Protein AF-0000000076712997 (afdb_homodimer)

Secondary structure (DSSP, 8-state):
--TT-EEEEEGGGSGGGGGS-TTEEEEEEETTEEEEEETTTEEEEEEEETTTTEEEEEEE--S---EEEEEE-SSSEEEEEETTSEEEEEEPPTT---S----TT----TT---SSS--SEE-EEEEEEE-SS-EEEEEEE-SSTTSPPEEEEEETT--EEEEEEPS-HHHHHHHHHHHHHHHHHS--SS-THHHHHHHHHS---SEEEHHHHGGGGGS-HHHHHHHHHHTTS-HHHHHHHHHHHHH--/--TT-EEEEEGGGSGGGGGS-TTEEEEEEETTEEEEEESSS-EEEEEEETTTTEEEEEEE--S---EEEEEEEETTEEEEEETTSEEEEEEPPTT---S----TT----TT---STT--SEE-EEEEEEE-SS-EEEEEEE-SSTTSPPEEEEEETT--EEEEEEPS-HHHHHHHHHHHHHHHHHS--SS-THHHHHHHHHS---SEEEHHHHHGGGGS-HHHHHHHHHHHTS-HHHHHHHHHHHHH--

Structure (mmCIF, N/CA/C/O backbone):
data_AF-0000000076712997-model_v1
#
loop_
_entity.id
_entity.type
_entity.pdbx_description
1 polymer 'Cleavage/polyadenylation specificity factor A subunit C-terminal domain-containing protein'
#
loop_
_atom_site.group_PDB
_atom_site.id
_atom_site.type_symbol
_atom_site.label_atom_id
_atom_site.label_alt_id
_atom_site.label_comp_id
_atom_site.label_asym_id
_atom_site.label_entity_id
_atom_site.label_seq_id
_atom_site.pdbx_PDB_ins_code
_atom_site.Cartn_x
_atom_site.Cartn_y
_atom_site.Cartn_z
_atom_site.occupancy
_atom_site.B_iso_or_equiv
_atom_site.auth_seq_id
_atom_site.auth_comp_id
_atom_site.auth_asym_id
_atom_site.auth_atom_id
_atom_site.pdbx_PDB_model_num
ATOM 1 N N . MET A 1 1 ? 9.148 -20.125 5.84 1 36.84 1 MET A N 1
ATOM 2 C CA . MET A 1 1 ? 8.719 -20.094 4.445 1 36.84 1 MET A CA 1
ATOM 3 C C . MET A 1 1 ? 9.875 -20.422 3.508 1 36.84 1 MET A C 1
ATOM 5 O O . MET A 1 1 ? 10.984 -19.938 3.686 1 36.84 1 MET A O 1
ATOM 9 N N . PHE A 1 2 ? 9.938 -21.578 3.16 1 41.88 2 PHE A N 1
ATOM 10 C CA . PHE A 1 2 ? 11 -22.109 2.32 1 41.88 2 PHE A CA 1
ATOM 11 C C . PHE A 1 2 ? 11.18 -21.266 1.065 1 41.88 2 PHE A C 1
ATOM 13 O O . PHE A 1 2 ? 10.242 -21.094 0.282 1 41.88 2 PHE A O 1
ATOM 20 N N . GLY A 1 3 ? 12.484 -20.797 0.944 1 56.16 3 GLY A N 1
ATOM 21 C CA . GLY A 1 3 ? 13.172 -20.109 -0.142 1 56.16 3 GLY A CA 1
ATOM 22 C C . GLY A 1 3 ? 12.273 -19.156 -0.906 1 56.16 3 GLY A C 1
ATOM 23 O O . GLY A 1 3 ? 11.062 -19.125 -0.685 1 56.16 3 GLY A O 1
ATOM 24 N N . THR A 1 4 ? 12.438 -18.016 -1.344 1 67.31 4 THR A N 1
ATOM 25 C CA . THR A 1 4 ? 11.734 -16.938 -2.035 1 67.31 4 THR A CA 1
ATOM 26 C C . THR A 1 4 ? 11.234 -17.406 -3.398 1 67.31 4 THR A C 1
ATOM 28 O O . THR A 1 4 ? 11.688 -16.922 -4.434 1 67.31 4 THR A O 1
ATOM 31 N N . SER A 1 5 ? 10.484 -18.766 -3.322 1 83.88 5 SER A N 1
ATOM 32 C CA . SER A 1 5 ? 9.875 -19.156 -4.586 1 83.88 5 SER A CA 1
ATOM 33 C C . SER A 1 5 ? 8.375 -18.891 -4.59 1 83.88 5 SER A C 1
ATOM 35 O O . SER A 1 5 ? 7.719 -18.984 -3.549 1 83.88 5 SER A O 1
ATOM 37 N N . TYR A 1 6 ? 7.949 -18.562 -5.785 1 87.56 6 TYR A N 1
ATOM 38 C CA . TYR A 1 6 ? 6.559 -18.141 -5.91 1 87.56 6 TYR A CA 1
ATOM 39 C C . TYR A 1 6 ? 5.906 -18.766 -7.141 1 87.56 6 TYR A C 1
ATOM 41 O O . TYR A 1 6 ? 6.598 -19.234 -8.047 1 87.56 6 TYR A O 1
ATOM 49 N N . ILE A 1 7 ? 4.645 -18.969 -7.086 1 84.88 7 ILE A N 1
ATOM 50 C CA . ILE A 1 7 ? 3.846 -19.203 -8.289 1 84.88 7 ILE A CA 1
ATOM 51 C C . ILE A 1 7 ? 2.986 -17.969 -8.578 1 84.88 7 ILE A C 1
ATOM 53 O O . ILE A 1 7 ? 2.43 -17.359 -7.656 1 84.88 7 ILE A O 1
ATOM 57 N N . GLU A 1 8 ? 2.979 -17.5 -9.75 1 84.94 8 GLU A N 1
ATOM 58 C CA . GLU A 1 8 ? 2.193 -16.328 -10.156 1 84.94 8 GLU A CA 1
ATOM 59 C C . GLU A 1 8 ? 0.844 -16.75 -10.734 1 84.94 8 GLU A C 1
ATOM 61 O O . GLU A 1 8 ? 0.76 -17.719 -11.484 1 84.94 8 GLU A O 1
ATOM 66 N N . LEU A 1 9 ? -0.21 -16.078 -10.312 1 82.75 9 LEU A N 1
ATOM 67 C CA . LEU A 1 9 ? -1.553 -16.344 -10.812 1 82.75 9 LEU A CA 1
ATOM 68 C C . LEU A 1 9 ? -2.307 -15.047 -11.07 1 82.75 9 LEU A C 1
ATOM 70 O O . LEU A 1 9 ? -2.229 -14.117 -10.266 1 82.75 9 LEU A O 1
ATOM 74 N N . GLU A 1 10 ? -2.947 -14.953 -12.195 1 80.25 10 GLU A N 1
ATOM 75 C CA . GLU A 1 10 ? -3.918 -13.883 -12.367 1 80.25 10 GLU A CA 1
ATOM 76 C C . GLU A 1 10 ? -5.199 -14.164 -11.594 1 80.25 10 GLU A C 1
ATOM 78 O O . GLU A 1 10 ? -5.746 -15.266 -11.656 1 80.25 10 GLU A O 1
ATOM 83 N N . ILE A 1 11 ? -5.609 -13.219 -10.883 1 74.12 11 ILE A N 1
ATOM 84 C CA . ILE A 1 11 ? -6.719 -13.422 -9.961 1 74.12 11 ILE A CA 1
ATOM 85 C C . ILE A 1 11 ? -7.996 -13.727 -10.742 1 74.12 11 ILE A C 1
ATOM 87 O O . ILE A 1 11 ? -8.852 -14.477 -10.266 1 74.12 11 ILE A O 1
ATOM 91 N N . SER A 1 12 ? -8.133 -13.094 -11.945 1 68.81 12 SER A N 1
ATOM 92 C CA . SER A 1 12 ? -9.312 -13.367 -12.766 1 68.81 12 SER A CA 1
ATOM 93 C C . SER A 1 12 ? -9.453 -14.852 -13.055 1 68.81 12 SER A C 1
ATOM 95 O O . SER A 1 12 ? -10.555 -15.336 -13.344 1 68.81 12 SER A O 1
ATOM 97 N N . ASN A 1 13 ? -8.383 -15.578 -12.945 1 66.06 13 ASN A N 1
ATOM 98 C CA . ASN A 1 13 ? -8.406 -17.016 -13.234 1 66.06 13 ASN A CA 1
ATOM 99 C C . ASN A 1 13 ? -8.68 -17.828 -11.984 1 66.06 13 ASN A C 1
ATOM 101 O O . ASN A 1 13 ? -8.828 -19.062 -12.055 1 66.06 13 ASN A O 1
ATOM 105 N N . CYS A 1 14 ? -8.711 -17.031 -10.898 1 63.38 14 CYS A N 1
ATOM 106 C CA . CYS A 1 14 ? -9.016 -17.734 -9.648 1 63.38 14 CYS A CA 1
ATOM 107 C C . CYS A 1 14 ? -10.492 -17.594 -9.297 1 63.38 14 CYS A C 1
ATOM 109 O O . CYS A 1 14 ? -11.07 -16.516 -9.406 1 63.38 14 CYS A O 1
ATOM 111 N N . GLY A 1 15 ? -11.086 -18.641 -9.188 1 58.16 15 GLY A N 1
ATOM 112 C CA . GLY A 1 15 ? -12.523 -18.719 -9 1 58.16 15 GLY A CA 1
ATOM 113 C C . GLY A 1 15 ? -13.039 -17.781 -7.926 1 58.16 15 GLY A C 1
ATOM 114 O O . GLY A 1 15 ? -14.094 -17.156 -8.086 1 58.16 15 GLY A O 1
ATOM 115 N N . PHE A 1 16 ? -12.312 -17.641 -6.949 1 57.81 16 PHE A N 1
ATOM 116 C CA . PHE A 1 16 ? -12.773 -16.812 -5.84 1 57.81 16 PHE A CA 1
ATOM 117 C C . PHE A 1 16 ? -12.969 -15.367 -6.289 1 57.81 16 PHE A C 1
ATOM 119 O O . PHE A 1 16 ? -13.914 -14.695 -5.852 1 57.81 16 PHE A O 1
ATOM 126 N N . PHE A 1 17 ? -12.164 -14.922 -7.25 1 59.34 17 PHE A N 1
ATOM 127 C CA . PHE A 1 17 ? -12.148 -13.484 -7.492 1 59.34 17 PHE A CA 1
ATOM 128 C C . PHE A 1 17 ? -12.93 -13.141 -8.75 1 59.34 17 PHE A C 1
ATOM 130 O O . PHE A 1 17 ? -12.891 -12 -9.227 1 59.34 17 PHE A O 1
ATOM 137 N N . GLN A 1 18 ? -13.414 -14.125 -9.25 1 56.66 18 GLN A N 1
ATOM 138 C CA . GLN A 1 18 ? -14.258 -13.891 -10.414 1 56.66 18 GLN A CA 1
ATOM 139 C C . GLN A 1 18 ? -15.406 -12.945 -10.078 1 56.66 18 GLN A C 1
ATOM 141 O O . GLN A 1 18 ? -16 -12.336 -10.969 1 56.66 18 GLN A O 1
ATOM 146 N N . GLN A 1 19 ? -15.484 -12.695 -8.836 1 55.78 19 GLN A N 1
ATOM 147 C CA . GLN A 1 19 ? -16.594 -11.852 -8.422 1 55.78 19 GLN A CA 1
ATOM 148 C C . GLN A 1 19 ? -16.156 -10.398 -8.258 1 55.78 19 GLN A C 1
ATOM 150 O O . GLN A 1 19 ? -16.984 -9.516 -8.023 1 55.78 19 GLN A O 1
ATOM 155 N N . LEU A 1 20 ? -14.93 -10.195 -8.5 1 62.03 20 LEU A N 1
ATOM 156 C CA . LEU A 1 20 ? -14.422 -8.844 -8.289 1 62.03 20 LEU A CA 1
ATOM 157 C C . LEU A 1 20 ? -14.758 -7.949 -9.477 1 62.03 20 LEU A C 1
ATOM 159 O O . LEU A 1 20 ? -14.906 -8.43 -10.602 1 62.03 20 LEU A O 1
ATOM 163 N N . PRO A 1 21 ? -15 -6.66 -9.164 1 58.97 21 PRO A N 1
ATOM 164 C CA . PRO A 1 21 ? -15.258 -5.738 -10.273 1 58.97 21 PRO A CA 1
ATOM 165 C C . PRO A 1 21 ? -14.164 -5.781 -11.344 1 58.97 21 PRO A C 1
ATOM 167 O O . PRO A 1 21 ? -13.023 -6.137 -11.047 1 58.97 21 PRO A O 1
ATOM 170 N N . VAL A 1 22 ? -14.453 -5.629 -12.57 1 53.22 22 VAL A N 1
ATOM 171 C CA . VAL A 1 22 ? -13.648 -5.812 -13.773 1 53.22 22 VAL A CA 1
ATOM 172 C C . VAL A 1 22 ? -12.516 -4.785 -13.797 1 53.22 22 VAL A C 1
ATOM 174 O O . VAL A 1 22 ? -11.438 -5.055 -14.328 1 53.22 22 VAL A O 1
ATOM 177 N N . GLN A 1 23 ? -12.805 -3.57 -13.203 1 62.34 23 GLN A N 1
ATOM 178 C CA . GLN A 1 23 ? -11.75 -2.572 -13.359 1 62.34 23 GLN A CA 1
ATOM 179 C C . GLN A 1 23 ? -11.094 -2.254 -12.023 1 62.34 23 GLN A C 1
ATOM 181 O O . GLN A 1 23 ? -11.117 -1.107 -11.57 1 62.34 23 GLN A O 1
ATOM 186 N N . VAL A 1 24 ? -10.523 -3.289 -11.531 1 65.12 24 VAL A N 1
ATOM 187 C CA . VAL A 1 24 ? -9.938 -3.158 -10.203 1 65.12 24 VAL A CA 1
ATOM 188 C C . VAL A 1 24 ? -8.57 -2.484 -10.305 1 65.12 24 VAL A C 1
ATOM 190 O O . VAL A 1 24 ? -7.754 -2.846 -11.148 1 65.12 24 VAL A O 1
ATOM 193 N N . VAL A 1 25 ? -8.445 -1.404 -9.547 1 65.62 25 VAL A N 1
ATOM 194 C CA . VAL A 1 25 ? -7.195 -0.658 -9.508 1 65.62 25 VAL A CA 1
ATOM 195 C C . VAL A 1 25 ? -6.32 -1.175 -8.367 1 65.62 25 VAL A C 1
ATOM 197 O O . VAL A 1 25 ? -5.102 -1.301 -8.516 1 65.62 25 VAL A O 1
ATOM 200 N N . ASP A 1 26 ? -6.988 -1.452 -7.305 1 73.5 26 ASP A N 1
ATOM 201 C CA . ASP A 1 26 ? -6.242 -1.864 -6.117 1 73.5 26 ASP A CA 1
ATOM 202 C C . ASP A 1 26 ? -7.105 -2.721 -5.195 1 73.5 26 ASP A C 1
ATOM 204 O O . ASP A 1 26 ? -8.32 -2.512 -5.102 1 73.5 26 ASP A O 1
ATOM 208 N N . ILE A 1 27 ? -6.457 -3.762 -4.594 1 69.81 27 ILE A N 1
ATOM 209 C CA . ILE A 1 27 ? -7.137 -4.656 -3.666 1 69.81 27 ILE A CA 1
ATOM 210 C C . ILE A 1 27 ? -6.301 -4.82 -2.398 1 69.81 27 ILE A C 1
ATOM 212 O O . ILE A 1 27 ? -5.09 -5.031 -2.471 1 69.81 27 ILE A O 1
ATOM 216 N N . ARG A 1 28 ? -6.988 -4.594 -1.263 1 73.31 28 ARG A N 1
ATOM 217 C CA . ARG A 1 28 ? -6.355 -4.785 0.038 1 73.31 28 ARG A CA 1
ATOM 218 C C . ARG A 1 28 ? -7.234 -5.625 0.957 1 73.31 28 ARG A C 1
ATOM 220 O O . ARG A 1 28 ? -8.461 -5.496 0.944 1 73.31 28 ARG A O 1
ATOM 227 N N . SER A 1 29 ? -6.527 -6.566 1.69 1 71.38 29 SER A N 1
ATOM 228 C CA . SER A 1 29 ? -7.305 -7.391 2.611 1 71.38 29 SER A CA 1
ATOM 229 C C . SER A 1 29 ? -6.906 -7.121 4.059 1 71.38 29 SER A C 1
ATOM 231 O O . SER A 1 29 ? -5.746 -6.824 4.344 1 71.38 29 SER A O 1
ATOM 233 N N . MET A 1 30 ? -7.875 -7.082 4.891 1 72 30 MET A N 1
ATOM 234 C CA . MET A 1 30 ? -7.73 -7.012 6.344 1 72 30 MET A CA 1
ATOM 235 C C . MET A 1 30 ? -8.617 -8.047 7.027 1 72 30 MET A C 1
ATOM 237 O O . MET A 1 30 ? -9.773 -7.766 7.348 1 72 30 MET A O 1
ATOM 241 N N . GLY A 1 31 ? -7.984 -9.195 7.391 1 67.69 31 GLY A N 1
ATOM 242 C CA . GLY A 1 31 ? -8.82 -10.266 7.914 1 67.69 31 GLY A CA 1
ATOM 243 C C . GLY A 1 31 ? -9.836 -10.773 6.906 1 67.69 31 GLY A C 1
ATOM 244 O O . GLY A 1 31 ? -9.469 -11.234 5.824 1 67.69 31 GLY A O 1
ATOM 245 N N . GLN A 1 32 ? -11.188 -10.562 7.309 1 71.06 32 GLN A N 1
ATOM 246 C CA . GLN A 1 32 ? -12.273 -11.008 6.441 1 71.06 32 GLN A CA 1
ATOM 247 C C . GLN A 1 32 ? -12.758 -9.875 5.547 1 71.06 32 GLN A C 1
ATOM 249 O O . GLN A 1 32 ? -13.641 -10.07 4.703 1 71.06 32 GLN A O 1
ATOM 254 N N . ARG A 1 33 ? -12.148 -8.789 5.688 1 77.94 33 ARG A N 1
ATOM 255 C CA . ARG A 1 33 ? -12.539 -7.633 4.883 1 77.94 33 ARG A CA 1
ATOM 256 C C . ARG A 1 33 ? -11.617 -7.461 3.682 1 77.94 33 ARG A C 1
ATOM 258 O O . ARG A 1 33 ? -10.414 -7.699 3.779 1 77.94 33 ARG A O 1
ATOM 265 N N . ILE A 1 34 ? -12.234 -7.117 2.637 1 78.06 34 ILE A N 1
ATOM 266 C CA . ILE A 1 34 ? -11.492 -6.785 1.427 1 78.06 34 ILE A CA 1
ATOM 267 C C . ILE A 1 34 ? -11.883 -5.387 0.948 1 78.06 34 ILE A C 1
ATOM 269 O O . ILE A 1 34 ? -13.062 -5.035 0.939 1 78.06 34 ILE A O 1
ATOM 273 N N . VAL A 1 35 ? -10.945 -4.621 0.712 1 82.94 35 VAL A N 1
ATOM 274 C CA . VAL A 1 35 ? -11.188 -3.303 0.136 1 82.94 35 VAL A CA 1
ATOM 275 C C . VAL A 1 35 ? -10.727 -3.285 -1.321 1 82.94 35 VAL A C 1
ATOM 277 O O . VAL A 1 35 ? -9.578 -3.627 -1.622 1 82.94 35 VAL A O 1
ATOM 280 N N . VAL A 1 36 ? -11.664 -2.938 -2.162 1 79.56 36 VAL A N 1
ATOM 281 C CA . VAL A 1 36 ? -11.367 -2.938 -3.59 1 79.56 36 VAL A CA 1
ATOM 282 C C . VAL A 1 36 ? -11.648 -1.556 -4.176 1 79.56 36 VAL A C 1
ATOM 284 O O . VAL A 1 36 ? -12.633 -0.913 -3.82 1 79.56 36 VAL A O 1
ATOM 287 N N . SER A 1 37 ? -10.688 -1.09 -4.93 1 82.62 37 SER A N 1
ATOM 288 C CA . SER A 1 37 ? -10.914 0.153 -5.664 1 82.62 37 SER A CA 1
ATOM 289 C C . SER A 1 37 ? -10.992 -0.096 -7.164 1 82.62 37 SER A C 1
ATOM 291 O O . SER A 1 37 ? -10.305 -0.978 -7.688 1 82.62 37 SER A O 1
ATOM 293 N N . ASP A 1 38 ? -11.93 0.549 -7.742 1 70.56 38 ASP A N 1
ATOM 294 C CA . ASP A 1 38 ? -12.07 0.442 -9.195 1 70.56 38 ASP A CA 1
ATOM 295 C C . ASP A 1 38 ? -11.945 1.81 -9.859 1 70.56 38 ASP A C 1
ATOM 297 O O . ASP A 1 38 ? -12.148 2.842 -9.211 1 70.56 38 ASP A O 1
ATOM 301 N N . SER A 1 39 ? -11.555 1.817 -11.07 1 65 39 SER A N 1
ATOM 302 C CA . SER A 1 39 ? -11.328 3.057 -11.812 1 65 39 SER A CA 1
ATOM 303 C C . SER A 1 39 ? -12.641 3.793 -12.062 1 65 39 SER A C 1
ATOM 305 O O . SER A 1 39 ? -12.641 5.004 -12.289 1 65 39 SER A O 1
ATOM 307 N N . GLN A 1 40 ? -13.641 3.084 -12.008 1 62.66 40 GLN A N 1
ATOM 308 C CA . GLN A 1 40 ? -14.906 3.719 -12.359 1 62.66 40 GLN A CA 1
ATOM 309 C C . GLN A 1 40 ? -15.695 4.102 -11.109 1 62.66 40 GLN A C 1
ATOM 311 O O . GLN A 1 40 ? -16.312 5.172 -11.062 1 62.66 40 GLN A O 1
ATOM 316 N N . GLU A 1 41 ? -15.844 3.207 -10.055 1 63.41 41 GLU A N 1
ATOM 317 C CA . GLU A 1 41 ? -16.766 3.367 -8.938 1 63.41 41 GLU A CA 1
ATOM 318 C C . GLU A 1 41 ? -16.016 3.662 -7.637 1 63.41 41 GLU A C 1
ATOM 320 O O . GLU A 1 41 ? -16.594 3.576 -6.551 1 63.41 41 GLU A O 1
ATOM 325 N N . SER A 1 42 ? -14.836 4.059 -7.625 1 78.12 42 SER A N 1
ATOM 326 C CA . SER A 1 42 ? -14.008 4.461 -6.492 1 78.12 42 SER A CA 1
ATOM 327 C C . SER A 1 42 ? -13.688 3.273 -5.594 1 78.12 42 SER A C 1
ATOM 329 O O . SER A 1 42 ? -13.117 2.281 -6.047 1 78.12 42 SER A O 1
ATOM 331 N N . LEU A 1 43 ? -14.312 3.221 -4.199 1 85.88 43 LEU A N 1
ATOM 332 C CA . LEU A 1 43 ? -13.859 2.279 -3.18 1 85.88 43 LEU A CA 1
ATOM 333 C C . LEU A 1 43 ? -15.008 1.397 -2.709 1 85.88 43 LEU A C 1
ATOM 335 O O . LEU A 1 43 ? -16.125 1.879 -2.518 1 85.88 43 LEU A O 1
ATOM 339 N N . HIS A 1 44 ? -14.805 0.041 -2.6 1 82.94 44 HIS A N 1
ATOM 340 C CA . HIS A 1 44 ? -15.781 -0.92 -2.094 1 82.94 44 HIS A CA 1
ATOM 341 C C . HIS A 1 44 ? -15.211 -1.717 -0.924 1 82.94 44 HIS A C 1
ATOM 343 O O . HIS A 1 44 ? -14.125 -2.293 -1.03 1 82.94 44 HIS A O 1
ATOM 349 N N . PHE A 1 45 ? -16 -1.665 0.154 1 86.31 45 PHE A N 1
ATOM 350 C CA . PHE A 1 45 ? -15.711 -2.57 1.261 1 86.31 45 PHE A CA 1
ATOM 351 C C . PHE A 1 45 ? -16.516 -3.857 1.128 1 86.31 45 PHE A C 1
ATOM 353 O O . PHE A 1 45 ? -17.734 -3.82 0.985 1 86.31 45 PHE A O 1
ATOM 360 N N . MET A 1 46 ? -15.727 -4.969 1.155 1 81.38 46 MET A N 1
ATOM 361 C CA . MET A 1 46 ? -16.375 -6.262 0.946 1 81.38 46 MET A CA 1
ATOM 362 C C . MET A 1 46 ? -16.062 -7.219 2.092 1 81.38 46 MET A C 1
ATOM 364 O O . MET A 1 46 ? -15.047 -7.055 2.783 1 81.38 46 MET A O 1
ATOM 368 N N . ARG A 1 47 ? -16.953 -8.078 2.291 1 79.31 47 ARG A N 1
ATOM 369 C CA . ARG A 1 47 ? -16.75 -9.141 3.266 1 79.31 47 ARG A CA 1
ATOM 370 C C . ARG A 1 47 ? -16.875 -10.516 2.609 1 79.31 47 ARG A C 1
ATOM 372 O O . ARG A 1 47 ? -17.766 -10.727 1.786 1 79.31 47 ARG A O 1
ATOM 379 N N . TYR A 1 48 ? -15.914 -11.32 2.988 1 70.75 48 TYR A N 1
ATOM 380 C CA . TYR A 1 48 ? -15.945 -12.695 2.494 1 70.75 48 TYR A CA 1
ATOM 381 C C . TYR A 1 48 ? -16.641 -13.609 3.486 1 70.75 48 TYR A C 1
ATOM 383 O O . TYR A 1 48 ? -16.266 -13.672 4.66 1 70.75 48 TYR A O 1
ATOM 391 N N . LYS A 1 49 ? -17.594 -14.227 3.037 1 69.31 49 LYS A N 1
ATOM 392 C CA . LYS A 1 49 ? -18.266 -15.266 3.811 1 69.31 49 LYS A CA 1
ATOM 393 C C . LYS A 1 49 ? -17.766 -16.656 3.412 1 69.31 49 LYS A C 1
ATOM 395 O O . LYS A 1 49 ? -18.219 -17.219 2.412 1 69.31 49 LYS A O 1
ATOM 400 N N . LYS A 1 50 ? -16.938 -17.219 4.262 1 64.12 50 LYS A N 1
ATOM 401 C CA . LYS A 1 50 ? -16.312 -18.516 3.971 1 64.12 50 LYS A CA 1
ATOM 402 C C . LYS A 1 50 ? -17.359 -19.594 3.719 1 64.12 50 LYS A C 1
ATOM 404 O O . LYS A 1 50 ? -17.203 -20.406 2.809 1 64.12 50 LYS A O 1
ATOM 409 N N . GLN A 1 51 ? -18.375 -19.594 4.617 1 64.62 51 GLN A N 1
ATOM 410 C CA . GLN A 1 51 ? -19.406 -20.625 4.535 1 64.62 51 GLN A CA 1
ATOM 411 C C . GLN A 1 51 ? -20.078 -20.625 3.164 1 64.62 51 GLN A C 1
ATOM 413 O O . GLN A 1 51 ? -20.422 -21.688 2.643 1 64.62 51 GLN A O 1
ATOM 418 N N . ASP A 1 52 ? -20.156 -19.438 2.562 1 62 52 ASP A N 1
ATOM 419 C CA . ASP A 1 52 ? -20.875 -19.312 1.296 1 62 52 ASP A CA 1
ATOM 420 C C . ASP A 1 52 ? -19.891 -19.109 0.137 1 62 52 ASP A C 1
ATOM 422 O O . ASP A 1 52 ? -20.297 -19.109 -1.027 1 62 52 ASP A O 1
ATOM 426 N N . ASN A 1 53 ? -18.672 -19 0.484 1 63.22 53 ASN A N 1
ATOM 427 C CA . ASN A 1 53 ? -17.672 -18.688 -0.531 1 63.22 53 ASN A CA 1
ATOM 428 C C . ASN A 1 53 ? -18.094 -17.5 -1.386 1 63.22 53 ASN A C 1
ATOM 430 O O . ASN A 1 53 ? -18.094 -17.578 -2.615 1 63.22 53 ASN A O 1
ATOM 434 N N . GLN A 1 54 ? -18.641 -16.5 -0.736 1 66.31 54 GLN A N 1
ATOM 435 C CA . GLN A 1 54 ? -19.172 -15.336 -1.447 1 66.31 54 GLN A CA 1
ATOM 436 C C . GLN A 1 54 ? -18.578 -14.039 -0.902 1 66.31 54 GLN A C 1
ATOM 438 O O . GLN A 1 54 ? -18.359 -13.906 0.306 1 66.31 54 GLN A O 1
ATOM 443 N N . LEU A 1 55 ? -18.328 -13.172 -1.86 1 70 55 LEU A N 1
ATOM 444 C CA . LEU A 1 55 ? -17.922 -11.812 -1.525 1 70 55 LEU A CA 1
ATOM 445 C C . LEU A 1 55 ? -19.094 -10.852 -1.604 1 70 55 LEU A C 1
ATOM 447 O O . LEU A 1 55 ? -19.859 -10.875 -2.574 1 70 55 LEU A O 1
ATOM 451 N N . SER A 1 56 ? -19.359 -10.172 -0.554 1 75.44 56 SER A N 1
ATOM 452 C CA . SER A 1 56 ? -20.453 -9.203 -0.546 1 75.44 56 SER A CA 1
ATOM 453 C C . SER A 1 56 ? -19.938 -7.801 -0.232 1 75.44 56 SER A C 1
ATOM 455 O O . SER A 1 56 ? -19.078 -7.629 0.641 1 75.44 56 SER A O 1
ATOM 457 N N . ILE A 1 57 ? -20.469 -6.867 -0.977 1 80.44 57 ILE A N 1
ATOM 458 C CA . ILE A 1 57 ? -20.156 -5.469 -0.708 1 80.44 57 ILE A CA 1
ATOM 459 C C . ILE A 1 57 ? -21.078 -4.93 0.386 1 80.44 57 ILE A C 1
ATOM 461 O O . ILE A 1 57 ? -22.297 -5.016 0.273 1 80.44 57 ILE A O 1
ATOM 465 N N . PHE A 1 58 ? -20.578 -4.301 1.419 1 85.94 58 PHE A N 1
ATOM 466 C CA . PHE A 1 58 ? -21.438 -3.82 2.486 1 85.94 58 PHE A CA 1
ATOM 467 C C . PHE A 1 58 ? -21.328 -2.307 2.631 1 85.94 58 PHE A C 1
ATOM 469 O O . PHE A 1 58 ? -22.172 -1.677 3.277 1 85.94 58 PHE A O 1
ATOM 476 N N . CYS A 1 59 ? -20.312 -1.72 2.066 1 88.56 59 CYS A N 1
ATOM 477 C CA . CYS A 1 59 ? -20.109 -0.276 2.127 1 88.56 59 CYS A CA 1
ATOM 478 C C . CYS A 1 59 ? -19.297 0.212 0.937 1 88.56 59 CYS A C 1
ATOM 480 O O . CYS A 1 59 ? -18.406 -0.488 0.466 1 88.56 59 CYS A O 1
ATOM 482 N N . ASP A 1 60 ? -19.672 1.335 0.419 1 87.31 60 ASP A N 1
ATOM 483 C CA . ASP A 1 60 ? -18.922 1.847 -0.719 1 87.31 60 ASP A CA 1
ATOM 484 C C . ASP A 1 60 ? -18.891 3.373 -0.723 1 87.31 60 ASP A C 1
ATOM 486 O O . ASP A 1 60 ? -19.516 4.012 0.13 1 87.31 60 ASP A O 1
ATOM 490 N N . ASP A 1 61 ? -18.016 3.928 -1.491 1 86.81 61 ASP A N 1
ATOM 491 C CA . ASP A 1 61 ? -17.891 5.367 -1.709 1 86.81 61 ASP A CA 1
ATOM 492 C C . ASP A 1 61 ? -18.797 5.824 -2.855 1 86.81 61 ASP A C 1
ATOM 494 O O . ASP A 1 61 ? -18.859 5.168 -3.898 1 86.81 61 ASP A O 1
ATOM 498 N N . THR A 1 62 ? -19.469 6.855 -2.689 1 76.94 62 THR A N 1
ATOM 499 C CA . THR A 1 62 ? -20.406 7.363 -3.691 1 76.94 62 THR A CA 1
ATOM 500 C C . THR A 1 62 ? -19.703 8.344 -4.633 1 76.94 62 THR A C 1
ATOM 502 O O . THR A 1 62 ? -20.234 8.672 -5.699 1 76.94 62 THR A O 1
ATOM 505 N N . SER A 1 63 ? -18.641 8.805 -4.285 1 77.62 63 SER A N 1
ATOM 506 C CA . SER A 1 63 ? -17.953 9.805 -5.086 1 77.62 63 SER A CA 1
ATOM 507 C C . SER A 1 63 ? -17.156 9.156 -6.211 1 77.62 63 SER A C 1
ATOM 509 O O . SER A 1 63 ? -16.328 8.273 -5.961 1 77.62 63 SER A O 1
ATOM 511 N N . PRO A 1 64 ? -17.531 9.406 -7.391 1 76 64 PRO A N 1
ATOM 512 C CA . PRO A 1 64 ? -16.688 8.898 -8.484 1 76 64 PRO A CA 1
ATOM 513 C C . PRO A 1 64 ? -15.266 9.43 -8.438 1 76 64 PRO A C 1
ATOM 515 O O . PRO A 1 64 ? -15.039 10.617 -8.68 1 76 64 PRO A O 1
ATOM 518 N N . ARG A 1 65 ? -14.484 8.602 -7.988 1 77.31 65 ARG A N 1
ATOM 519 C CA . ARG A 1 65 ? -13.078 9 -7.926 1 77.31 65 ARG A CA 1
ATOM 520 C C . ARG A 1 65 ? -12.258 8.266 -8.984 1 77.31 65 ARG A C 1
ATOM 522 O O . ARG A 1 65 ? -12.586 7.141 -9.367 1 77.31 65 ARG A O 1
ATOM 529 N N . PHE A 1 66 ? -11.555 8.805 -9.797 1 81.88 66 PHE A N 1
ATOM 530 C CA . PHE A 1 66 ? -10.562 8.172 -10.664 1 81.88 66 PHE A CA 1
ATOM 531 C C . PHE A 1 66 ? -9.391 7.656 -9.844 1 81.88 66 PHE A C 1
ATOM 533 O O . PHE A 1 66 ? -8.258 8.133 -10.008 1 81.88 66 PHE A O 1
ATOM 540 N N . VAL A 1 67 ? -9.773 6.52 -9.062 1 85.5 67 VAL A N 1
ATOM 541 C CA . VAL A 1 67 ? -8.844 6.043 -8.047 1 85.5 67 VAL A CA 1
ATOM 542 C C . VAL A 1 67 ? -7.613 5.438 -8.711 1 85.5 67 VAL A C 1
ATOM 544 O O . VAL A 1 67 ? -7.727 4.672 -9.672 1 85.5 67 VAL A O 1
ATOM 547 N N . THR A 1 68 ? -6.48 5.793 -8.18 1 82.5 68 THR A N 1
ATOM 548 C CA . THR A 1 68 ? -5.227 5.262 -8.703 1 82.5 68 THR A CA 1
ATOM 549 C C . THR A 1 68 ? -4.555 4.344 -7.691 1 82.5 68 THR A C 1
ATOM 551 O O . THR A 1 68 ? -3.811 3.434 -8.062 1 82.5 68 THR A O 1
ATOM 554 N N . CYS A 1 69 ? -4.754 4.559 -6.402 1 84.31 69 CYS A N 1
ATOM 555 C CA . CYS A 1 69 ? -4.184 3.721 -5.352 1 84.31 69 CYS A CA 1
ATOM 556 C C . CYS A 1 69 ? -4.938 3.898 -4.043 1 84.31 69 CYS A C 1
ATOM 558 O O . CYS A 1 69 ? -5.641 4.895 -3.854 1 84.31 69 CYS A O 1
ATOM 560 N N . ILE A 1 70 ? -4.773 2.893 -3.172 1 86.94 70 ILE A N 1
ATOM 561 C CA . ILE A 1 70 ? -5.391 2.988 -1.853 1 86.94 70 ILE A CA 1
ATOM 562 C C . ILE A 1 70 ? -4.402 2.523 -0.786 1 86.94 70 ILE A C 1
ATOM 564 O O . ILE A 1 70 ? -3.418 1.848 -1.095 1 86.94 70 ILE A O 1
ATOM 568 N N . CYS A 1 71 ? -4.688 2.947 0.441 1 87.69 71 CYS A N 1
ATOM 569 C CA . CYS A 1 71 ? -3.904 2.506 1.591 1 87.69 71 CYS A CA 1
ATOM 570 C C . CYS A 1 71 ? -4.781 2.375 2.83 1 87.69 71 CYS A C 1
ATOM 572 O O . CYS A 1 71 ? -5.473 3.322 3.209 1 87.69 71 CYS A O 1
ATOM 574 N N . ILE A 1 72 ? -4.707 1.138 3.373 1 85.94 72 ILE A N 1
ATOM 575 C CA . ILE A 1 72 ? -5.445 0.92 4.613 1 85.94 72 ILE A CA 1
ATOM 576 C C . ILE A 1 72 ? -4.723 1.606 5.77 1 85.94 72 ILE A C 1
ATOM 578 O O . ILE A 1 72 ? -3.555 1.318 6.039 1 85.94 72 ILE A O 1
ATOM 582 N N . LEU A 1 73 ? -5.355 2.537 6.363 1 87.88 73 LEU A N 1
ATOM 583 C CA . LEU A 1 73 ? -4.754 3.27 7.473 1 87.88 73 LEU A CA 1
ATOM 584 C C . LEU A 1 73 ? -5.043 2.576 8.805 1 87.88 73 LEU A C 1
ATOM 586 O O . LEU A 1 73 ? -4.191 2.551 9.688 1 87.88 73 LEU A O 1
ATOM 590 N N . ASP A 1 74 ? -6.211 2.086 8.984 1 86.06 74 ASP A N 1
ATOM 591 C CA . ASP A 1 74 ? -6.637 1.235 10.094 1 86.06 74 ASP A CA 1
ATOM 592 C C . ASP A 1 74 ? -7.855 0.402 9.703 1 86.06 74 ASP A C 1
ATOM 594 O O . ASP A 1 74 ? -8.234 0.355 8.531 1 86.06 74 ASP A O 1
ATOM 598 N N . TYR A 1 75 ? -8.461 -0.236 10.633 1 83.69 75 TYR A N 1
ATOM 599 C CA . TYR A 1 75 ? -9.492 -1.224 10.352 1 83.69 75 TYR A CA 1
ATOM 600 C C . TYR A 1 75 ? -10.664 -0.592 9.594 1 83.69 75 TYR A C 1
ATOM 602 O O . TYR A 1 75 ? -11.297 -1.242 8.766 1 83.69 75 TYR A O 1
ATOM 610 N N . ASP A 1 76 ? -10.945 0.75 9.898 1 90.69 76 ASP A N 1
ATOM 611 C CA . ASP A 1 76 ? -12.141 1.364 9.336 1 90.69 76 ASP A CA 1
ATOM 612 C C . ASP A 1 76 ? -11.781 2.502 8.383 1 90.69 76 ASP A C 1
ATOM 614 O O . ASP A 1 76 ? -12.672 3.123 7.785 1 90.69 76 ASP A O 1
ATOM 618 N N . THR A 1 77 ? -10.539 2.73 8.234 1 91.12 77 THR A N 1
ATOM 619 C CA . THR A 1 77 ? -10.156 3.953 7.535 1 91.12 77 THR A CA 1
ATOM 620 C C . THR A 1 77 ? -9.219 3.639 6.371 1 91.12 77 THR A C 1
ATOM 622 O O . THR A 1 77 ? -8.281 2.859 6.52 1 91.12 77 THR A O 1
ATOM 625 N N . VAL A 1 78 ? -9.492 4.219 5.227 1 91.5 78 VAL A N 1
ATOM 626 C CA . VAL A 1 78 ? -8.703 3.998 4.02 1 91.5 78 VAL A CA 1
ATOM 627 C C . VAL A 1 78 ? -8.367 5.34 3.371 1 91.5 78 VAL A C 1
ATOM 629 O O . VAL A 1 78 ? -9.203 6.238 3.32 1 91.5 78 VAL A O 1
ATOM 632 N N . ALA A 1 79 ? -7.098 5.441 2.918 1 92.69 79 ALA A N 1
ATOM 633 C CA . ALA A 1 79 ? -6.703 6.574 2.084 1 92.69 79 ALA A CA 1
ATOM 634 C C . ALA A 1 79 ? -6.812 6.227 0.602 1 92.69 79 ALA A C 1
ATOM 636 O O . ALA A 1 79 ? -6.492 5.109 0.193 1 92.69 79 ALA A O 1
ATOM 637 N N . VAL A 1 80 ? -7.273 7.207 -0.114 1 91.19 80 VAL A N 1
ATOM 638 C CA . VAL A 1 80 ? -7.465 6.992 -1.544 1 91.19 80 VAL A CA 1
ATOM 639 C C . VAL A 1 80 ? -6.77 8.102 -2.33 1 91.19 80 VAL A C 1
ATOM 641 O O . VAL A 1 80 ? -6.957 9.289 -2.043 1 91.19 80 VAL A O 1
ATOM 644 N N . GLY A 1 81 ? -5.914 7.699 -3.24 1 90.38 81 GLY A N 1
ATOM 645 C CA . GLY A 1 81 ? -5.359 8.617 -4.219 1 90.38 81 GLY A CA 1
ATOM 646 C C . GLY A 1 81 ? -6.055 8.547 -5.566 1 90.38 81 GLY A C 1
ATOM 647 O O . GLY A 1 81 ? -6.508 7.48 -5.98 1 90.38 81 GLY A O 1
ATOM 648 N N . ASP A 1 82 ? -6.137 9.719 -6.238 1 85.94 82 ASP A N 1
ATOM 649 C CA . ASP A 1 82 ? -6.82 9.703 -7.527 1 85.94 82 ASP A CA 1
ATOM 650 C C . ASP A 1 82 ? -5.945 10.328 -8.617 1 85.94 82 ASP A C 1
ATOM 652 O O . ASP A 1 82 ? -4.859 10.828 -8.336 1 85.94 82 ASP A O 1
ATOM 656 N N . ARG A 1 83 ? -6.461 10.242 -9.859 1 83.25 83 ARG A N 1
ATOM 657 C CA . ARG A 1 83 ? -5.723 10.688 -11.031 1 83.25 83 ARG A CA 1
ATOM 658 C C . ARG A 1 83 ? -5.617 12.203 -11.07 1 83.25 83 ARG A C 1
ATOM 660 O O . ARG A 1 83 ? -4.742 12.758 -11.742 1 83.25 83 ARG A O 1
ATOM 667 N N . PHE A 1 84 ? -6.426 12.891 -10.312 1 84 84 PHE A N 1
ATOM 668 C CA . PHE A 1 84 ? -6.469 14.352 -10.359 1 84 84 PHE A CA 1
ATOM 669 C C . PHE A 1 84 ? -5.539 14.961 -9.312 1 84 84 PHE A C 1
ATOM 671 O O . PHE A 1 84 ? -5.395 16.172 -9.242 1 84 84 PHE A O 1
ATOM 678 N N . GLY A 1 85 ? -4.926 14.062 -8.586 1 87.81 85 GLY A N 1
ATOM 679 C CA . GLY A 1 85 ? -3.918 14.555 -7.656 1 87.81 85 GLY A CA 1
ATOM 680 C C . GLY A 1 85 ? -4.48 14.883 -6.285 1 87.81 85 GLY A C 1
ATOM 681 O O . GLY A 1 85 ? -4.043 15.844 -5.645 1 87.81 85 GLY A O 1
ATOM 682 N N . SER A 1 86 ? -5.457 14.125 -5.902 1 87.69 86 SER A N 1
ATOM 683 C CA . SER A 1 86 ? -6.043 14.312 -4.582 1 87.69 86 SER A CA 1
ATOM 684 C C . SER A 1 86 ? -5.875 13.07 -3.719 1 87.69 86 SER A C 1
ATOM 686 O O . SER A 1 86 ? -5.84 11.953 -4.238 1 87.69 86 SER A O 1
ATOM 688 N N . ILE A 1 87 ? -5.723 13.297 -2.447 1 91.12 87 ILE A N 1
ATOM 689 C CA . ILE A 1 87 ? -5.754 12.227 -1.457 1 91.12 87 ILE A CA 1
ATOM 690 C C . ILE A 1 87 ? -6.949 12.414 -0.53 1 91.12 87 ILE A C 1
ATOM 692 O O . ILE A 1 87 ? -7.129 13.484 0.051 1 91.12 87 ILE A O 1
ATOM 696 N N . ALA A 1 88 ? -7.801 11.422 -0.488 1 90.38 88 ALA A N 1
ATOM 697 C CA . ALA A 1 88 ? -8.953 11.445 0.411 1 90.38 88 ALA A CA 1
ATOM 698 C C . ALA A 1 88 ? -8.82 10.391 1.503 1 90.38 88 ALA A C 1
ATOM 700 O O . ALA A 1 88 ? -8.234 9.328 1.278 1 90.38 88 ALA A O 1
ATOM 701 N N . VAL A 1 89 ? -9.289 10.734 2.678 1 91.62 89 VAL A N 1
ATOM 702 C CA . VAL A 1 89 ? -9.367 9.781 3.781 1 91.62 89 VAL A CA 1
ATOM 703 C C . VAL A 1 89 ? -10.828 9.43 4.051 1 91.62 89 VAL A C 1
ATOM 705 O O . VAL A 1 89 ? -11.641 10.305 4.352 1 91.62 89 VAL A O 1
ATOM 708 N N . LEU A 1 90 ? -11.141 8.125 3.82 1 90.88 90 LEU A N 1
ATOM 709 C CA . LEU A 1 90 ? -12.508 7.629 3.965 1 90.88 90 LEU A CA 1
ATOM 710 C C . LEU A 1 90 ? -12.617 6.664 5.145 1 90.88 90 LEU A C 1
ATOM 712 O O . LEU A 1 90 ? -11.703 5.875 5.391 1 90.88 90 LEU A O 1
ATOM 716 N N . ARG A 1 91 ? -13.758 6.746 5.848 1 91.38 91 ARG A N 1
ATOM 717 C CA . ARG A 1 91 ? -13.953 5.914 7.031 1 91.38 91 ARG A CA 1
ATOM 718 C C . ARG A 1 91 ? -15.336 5.277 7.027 1 91.38 91 ARG A C 1
ATOM 720 O O . ARG A 1 91 ? -16.312 5.914 6.645 1 91.38 91 ARG A O 1
ATOM 727 N N . LEU A 1 92 ? -15.305 4.023 7.461 1 92.56 92 LEU A N 1
ATOM 728 C CA . LEU A 1 92 ? -16.594 3.389 7.676 1 92.56 92 LEU A CA 1
ATOM 729 C C . LEU A 1 92 ? -17.406 4.141 8.727 1 92.56 92 LEU A C 1
ATOM 731 O O . LEU A 1 92 ? -16.844 4.609 9.727 1 92.56 92 LEU A O 1
ATOM 735 N N . PRO A 1 93 ? -18.672 4.277 8.461 1 91.88 93 PRO A N 1
ATOM 736 C CA . PRO A 1 93 ? -19.484 4.949 9.469 1 91.88 93 PRO A CA 1
ATOM 737 C C . PRO A 1 93 ? -19.562 4.168 10.781 1 91.88 93 PRO A C 1
ATOM 739 O O . PRO A 1 93 ? -19.406 2.943 10.781 1 91.88 93 PRO A O 1
ATOM 742 N N . LYS A 1 94 ? -19.828 4.957 11.82 1 89.12 94 LYS A N 1
ATOM 743 C CA . LYS A 1 94 ? -20 4.305 13.117 1 89.12 94 LYS A CA 1
ATOM 744 C C . LYS A 1 94 ? -21.172 3.328 13.094 1 89.12 94 LYS A C 1
ATOM 746 O O . LYS A 1 94 ? -22.234 3.648 12.578 1 89.12 94 LYS A O 1
ATOM 751 N N . GLY A 1 95 ? -21.062 2.088 13.5 1 87.25 95 GLY A N 1
ATOM 752 C CA . GLY A 1 95 ? -22.125 1.095 13.578 1 87.25 95 GLY A CA 1
ATOM 753 C C . GLY A 1 95 ? -22.328 0.339 12.281 1 87.25 95 GLY A C 1
ATOM 754 O O . GLY A 1 95 ? -23.375 -0.277 12.07 1 87.25 95 GLY A O 1
ATOM 755 N N . VAL A 1 96 ? -21.438 0.453 11.422 1 88.81 96 VAL A N 1
ATOM 756 C CA . VAL A 1 96 ? -21.531 -0.238 10.141 1 88.81 96 VAL A CA 1
ATOM 757 C C . VAL A 1 96 ? -21.766 -1.729 10.375 1 88.81 96 VAL A C 1
ATOM 759 O O . VAL A 1 96 ? -21.219 -2.311 11.312 1 88.81 96 VAL A O 1
ATOM 762 N N . THR A 1 97 ? -22.672 -2.238 9.57 1 85.44 97 THR A N 1
ATOM 763 C CA . THR A 1 97 ? -22.938 -3.672 9.633 1 85.44 97 THR A CA 1
ATOM 764 C C . THR A 1 97 ? -22.297 -4.387 8.438 1 85.44 97 THR A C 1
ATOM 766 O O . THR A 1 97 ? -22.406 -3.928 7.301 1 85.44 97 THR A O 1
ATOM 769 N N . GLU A 1 98 ? -21.578 -5.359 8.695 1 81.62 98 GLU A N 1
ATOM 770 C CA . GLU A 1 98 ? -20.891 -6.086 7.633 1 81.62 98 GLU A CA 1
ATOM 771 C C . GLU A 1 98 ? -21.719 -7.27 7.145 1 81.62 98 GLU A C 1
ATOM 773 O O . GLU A 1 98 ? -21.438 -7.844 6.094 1 81.62 98 GLU A O 1
ATOM 778 N N . GLU A 1 99 ? -22.562 -7.715 7.867 1 70.06 99 GLU A N 1
ATOM 779 C CA . GLU A 1 99 ? -23.422 -8.836 7.492 1 70.06 99 GLU A CA 1
ATOM 780 C C . GLU A 1 99 ? -24.516 -8.391 6.523 1 70.06 99 GLU A C 1
ATOM 782 O O . GLU A 1 99 ? -25.219 -7.414 6.777 1 70.06 99 GLU A O 1
ATOM 787 N N . VAL A 1 100 ? -24.172 -8.562 5.289 1 57.47 100 VAL A N 1
ATOM 788 C CA . VAL A 1 100 ? -25.25 -8.242 4.363 1 57.47 100 VAL A CA 1
ATOM 789 C C . VAL A 1 100 ? -26.438 -9.172 4.609 1 57.47 100 VAL A C 1
ATOM 791 O O . VAL A 1 100 ? -26.266 -10.383 4.781 1 57.47 100 VAL A O 1
ATOM 794 N N . GLN A 1 101 ? -27.406 -8.578 5.02 1 51.34 101 GLN A N 1
ATOM 795 C CA . GLN A 1 101 ? -28.641 -9.32 5.262 1 51.34 101 GLN A CA 1
ATOM 796 C C . GLN A 1 101 ? -28.984 -10.203 4.07 1 51.34 101 GLN A C 1
ATOM 798 O O . GLN A 1 101 ? -28.922 -9.766 2.92 1 51.34 101 GLN A O 1
ATOM 803 N N . GLU A 1 102 ? -28.719 -11.5 4.258 1 47.41 102 GLU A N 1
ATOM 804 C CA . GLU A 1 102 ? -29.188 -12.523 3.322 1 47.41 102 GLU A CA 1
ATOM 805 C C . GLU A 1 102 ? -30.531 -12.148 2.725 1 47.41 102 GLU A C 1
ATOM 807 O O . GLU A 1 102 ? -31.438 -11.688 3.439 1 47.41 102 GLU A O 1
ATOM 812 N N . ASP A 1 103 ? -30.438 -11.727 1.587 1 46.66 103 ASP A N 1
ATOM 813 C CA . ASP A 1 103 ? -31.781 -11.734 1.029 1 46.66 103 ASP A CA 1
ATOM 814 C C . ASP A 1 103 ? -32.469 -13.078 1.259 1 46.66 103 ASP A C 1
ATOM 816 O O . ASP A 1 103 ? -31.938 -14.125 0.895 1 46.66 103 ASP A O 1
ATOM 820 N N . PRO A 1 104 ? -33.5 -13.242 2.164 1 43.34 104 PRO A N 1
ATOM 821 C CA . PRO A 1 104 ? -34.281 -14.461 2.359 1 43.34 104 PRO A CA 1
ATOM 822 C C . PRO A 1 104 ? -34.594 -15.172 1.045 1 43.34 104 PRO A C 1
ATOM 824 O O . PRO A 1 104 ? -35.094 -16.297 1.054 1 43.34 104 PRO A O 1
ATOM 827 N N . THR A 1 105 ? -34.906 -14.492 0.049 1 43.66 105 THR A N 1
ATOM 828 C CA . THR A 1 105 ? -35.469 -15.172 -1.101 1 43.66 105 THR A CA 1
ATOM 829 C C . THR A 1 105 ? -34.469 -16.156 -1.714 1 43.66 105 THR A C 1
ATOM 831 O O . THR A 1 105 ? -34.844 -16.969 -2.557 1 43.66 105 THR A O 1
ATOM 834 N N . GLY A 1 106 ? -33.469 -16.75 -1.137 1 39.94 106 GLY A N 1
ATOM 835 C CA . GLY A 1 106 ? -32.625 -17.891 -1.535 1 39.94 106 GLY A CA 1
ATOM 836 C C . GLY A 1 106 ? -31.625 -17.531 -2.615 1 39.94 106 GLY A C 1
ATOM 837 O O . GLY A 1 106 ? -30.922 -18.422 -3.119 1 39.94 106 GLY A O 1
ATOM 838 N N . VAL A 1 107 ? -31.969 -16.828 -3.535 1 34.47 107 VAL A N 1
ATOM 839 C CA . VAL A 1 107 ? -31.078 -16.625 -4.676 1 34.47 107 VAL A CA 1
ATOM 840 C C . VAL A 1 107 ? -29.688 -16.203 -4.184 1 34.47 107 VAL A C 1
ATOM 842 O O . VAL A 1 107 ? -29.562 -15.312 -3.354 1 34.47 107 VAL A O 1
ATOM 845 N N . ARG A 1 108 ? -28.906 -17.203 -4.184 1 36.59 108 ARG A N 1
ATOM 846 C CA . ARG A 1 108 ? -27.453 -17.078 -4.008 1 36.59 108 ARG A CA 1
ATOM 847 C C . ARG A 1 108 ? -26.984 -15.68 -4.387 1 36.59 108 ARG A C 1
ATOM 849 O O . ARG A 1 108 ? -27.156 -15.25 -5.527 1 36.59 108 ARG A O 1
ATOM 856 N N . ALA A 1 109 ? -27.234 -14.773 -3.502 1 35.72 109 ALA A N 1
ATOM 857 C CA . ALA A 1 109 ? -26.656 -13.461 -3.783 1 35.72 109 ALA A CA 1
ATOM 858 C C . ALA A 1 109 ? -25.219 -13.586 -4.281 1 35.72 109 ALA A C 1
ATOM 860 O O . ALA A 1 109 ? -24.328 -13.938 -3.52 1 35.72 109 ALA A O 1
ATOM 861 N N . LEU A 1 110 ? -24.891 -14.5 -5.156 1 33 110 LEU A N 1
ATOM 862 C CA . LEU A 1 110 ? -23.625 -14.227 -5.816 1 33 110 LEU A CA 1
ATOM 863 C C . LEU A 1 110 ? -23.172 -12.789 -5.566 1 33 110 LEU A C 1
ATOM 865 O O . LEU A 1 110 ? -23.984 -11.953 -5.133 1 33 110 LEU A O 1
ATOM 869 N N . TRP A 1 111 ? -22.125 -12.344 -6.207 1 36.41 111 TRP A N 1
ATOM 870 C CA . TRP A 1 111 ? -21.906 -10.898 -6.191 1 36.41 111 TRP A CA 1
ATOM 871 C C . TRP A 1 111 ? -23.234 -10.156 -6.254 1 36.41 111 TRP A C 1
ATOM 873 O O . TRP A 1 111 ? -23.953 -10.234 -7.258 1 36.41 111 TRP A O 1
ATOM 883 N N . ASP A 1 112 ? -24.281 -10.633 -5.613 1 36.34 112 ASP A N 1
ATOM 884 C CA . ASP A 1 112 ? -25.375 -9.703 -5.848 1 36.34 112 ASP A CA 1
ATOM 885 C C . ASP A 1 112 ? -24.859 -8.312 -6.195 1 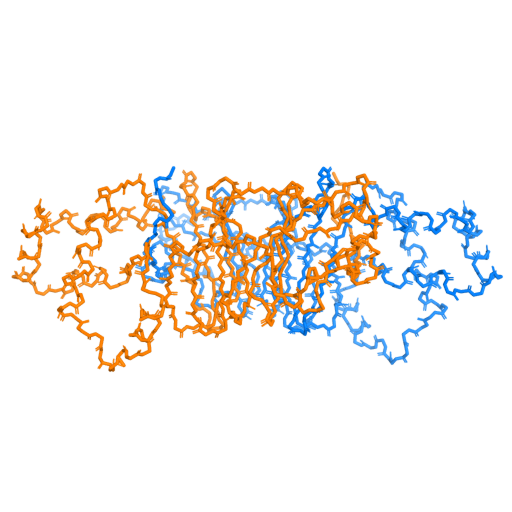36.34 112 ASP A C 1
ATOM 887 O O . ASP A 1 112 ? -24.219 -7.652 -5.363 1 36.34 112 ASP A O 1
ATOM 891 N N . ARG A 1 113 ? -24.328 -8.266 -7.379 1 35.62 113 ARG A N 1
ATOM 892 C CA . ARG A 1 113 ? -24.297 -6.891 -7.863 1 35.62 113 ARG A CA 1
ATOM 893 C C . ARG A 1 113 ? -25.406 -6.055 -7.234 1 35.62 113 ARG A C 1
ATOM 895 O O . ARG A 1 113 ? -26.562 -6.137 -7.648 1 35.62 113 ARG A O 1
ATOM 902 N N . GLY A 1 114 ? -25.734 -6.422 -6.09 1 33.88 114 GLY A N 1
ATOM 903 C CA . GLY A 1 114 ? -26.844 -5.527 -5.816 1 33.88 114 GLY A CA 1
ATOM 904 C C . GLY A 1 114 ? -27.016 -4.457 -6.875 1 33.88 114 GLY A C 1
ATOM 905 O O . GLY A 1 114 ? -26.125 -4.223 -7.688 1 33.88 114 GLY A O 1
ATOM 906 N N . ASN A 1 115 ? -28.359 -4.039 -7.184 1 32.59 115 ASN A N 1
ATOM 907 C CA . ASN A 1 115 ? -28.609 -2.934 -8.102 1 32.59 115 ASN A CA 1
ATOM 908 C C . ASN A 1 115 ? -27.359 -2.072 -8.305 1 32.59 115 ASN A C 1
ATOM 910 O O . ASN A 1 115 ? -26.484 -2.047 -7.449 1 32.59 115 ASN A O 1
ATOM 914 N N . LEU A 1 116 ? -27.078 -1.52 -9.648 1 35.88 116 LEU A N 1
ATOM 915 C CA . LEU A 1 116 ? -26.312 -0.332 -10 1 35.88 116 LEU A CA 1
ATOM 916 C C . LEU A 1 116 ? -25.969 0.489 -8.766 1 35.88 116 LEU A C 1
ATOM 918 O O . LEU A 1 116 ? -25.266 1.492 -8.852 1 35.88 116 LEU A O 1
ATOM 922 N N . ASN A 1 117 ? -26.734 0.395 -7.754 1 42.19 117 ASN A N 1
ATOM 923 C CA . ASN A 1 117 ? -26.891 1.513 -6.828 1 42.19 117 ASN A CA 1
ATOM 924 C C . ASN A 1 117 ? -25.891 1.424 -5.676 1 42.19 117 ASN A C 1
ATOM 926 O O . ASN A 1 117 ? -26.109 1.997 -4.609 1 42.19 117 ASN A O 1
ATOM 930 N N . GLY A 1 118 ? -24.734 0.901 -5.711 1 60.06 118 GLY A N 1
ATOM 931 C CA . GLY A 1 118 ? -23.766 1.103 -4.645 1 60.06 118 GLY A CA 1
ATOM 932 C C . GLY A 1 118 ? -24.188 0.458 -3.336 1 60.06 118 GLY A C 1
ATOM 933 O O . GLY A 1 118 ? -25.266 -0.129 -3.242 1 60.06 118 GLY A O 1
ATOM 934 N N . ALA A 1 119 ? -23.469 -0.1 -2.381 1 73.31 119 ALA A N 1
ATOM 935 C CA . ALA A 1 119 ? -23.719 -0.543 -1.011 1 73.31 119 ALA A CA 1
ATOM 936 C C . ALA A 1 119 ? -24.703 0.378 -0.308 1 73.31 119 ALA A C 1
ATOM 938 O O . ALA A 1 119 ? -24.828 1.555 -0.657 1 73.31 119 ALA A O 1
ATOM 939 N N . SER A 1 120 ? -25.578 -0.252 0.496 1 78.56 120 SER A N 1
ATOM 940 C CA . SER A 1 120 ? -26.516 0.558 1.268 1 78.56 120 SER A CA 1
ATOM 941 C C . SER A 1 120 ? -25.781 1.498 2.217 1 78.56 120 SER A C 1
ATOM 943 O O . SER A 1 120 ? -26.312 2.545 2.594 1 78.56 120 SER A O 1
ATOM 945 N N . GLN A 1 121 ? -24.688 1.023 2.697 1 88.06 121 GLN A N 1
ATOM 946 C CA . GLN A 1 121 ? -23.906 1.861 3.604 1 88.06 121 GLN A CA 1
ATOM 947 C C . GLN A 1 121 ? -22.812 2.604 2.855 1 88.06 121 GLN A C 1
ATOM 949 O O . GLN A 1 121 ? -22.219 2.068 1.912 1 88.06 121 GLN A O 1
ATOM 954 N N . LYS A 1 122 ? -22.656 3.852 3.309 1 90 122 LYS A N 1
ATOM 955 C CA . LYS A 1 122 ? -21.688 4.707 2.623 1 90 122 LYS A CA 1
ATOM 956 C C . LYS A 1 122 ? -20.578 5.148 3.57 1 90 122 LYS A C 1
ATOM 958 O O . LYS A 1 122 ? -20.828 5.383 4.758 1 90 122 LYS A O 1
ATOM 963 N N . VAL A 1 123 ? -19.484 5.266 2.957 1 90.81 123 VAL A N 1
ATOM 964 C CA . VAL A 1 123 ? -18.344 5.699 3.752 1 90.81 123 VAL A CA 1
ATOM 965 C C . VAL A 1 123 ? -18.469 7.18 4.09 1 90.81 123 VAL A C 1
ATOM 967 O O . VAL A 1 123 ? -19.156 7.922 3.387 1 90.81 123 VAL A O 1
ATOM 970 N N . GLU A 1 124 ? -17.781 7.57 5.18 1 89.69 124 GLU A N 1
ATOM 971 C CA . GLU A 1 124 ? -17.672 8.969 5.566 1 89.69 124 GLU A CA 1
ATOM 972 C C . GLU A 1 124 ? -16.375 9.586 5.047 1 89.69 124 GLU A C 1
ATOM 974 O O . GLU A 1 124 ? -15.32 8.938 5.062 1 89.69 124 GLU A O 1
ATOM 979 N N . HIS A 1 125 ? -16.5 10.812 4.602 1 87.38 125 HIS A N 1
ATOM 980 C CA . HIS A 1 125 ? -15.344 11.57 4.156 1 87.38 125 HIS A CA 1
ATOM 981 C C . HIS A 1 125 ? -14.719 12.352 5.309 1 87.38 125 HIS A C 1
ATOM 983 O O . HIS A 1 125 ? -15.273 13.359 5.75 1 87.38 125 HIS A O 1
ATOM 989 N N . ILE A 1 126 ? -13.57 11.922 5.695 1 87 126 ILE A N 1
ATOM 990 C CA . ILE A 1 126 ? -12.922 12.484 6.875 1 87 126 ILE A CA 1
ATOM 991 C C . ILE A 1 126 ? -12.039 13.656 6.473 1 87 126 ILE A C 1
ATOM 993 O O . ILE A 1 126 ? -11.883 14.617 7.23 1 87 126 ILE A O 1
ATOM 997 N N . GLY A 1 127 ? -11.398 13.492 5.328 1 85.88 127 GLY A N 1
ATOM 998 C CA . GLY A 1 127 ? -10.484 14.539 4.891 1 85.88 127 GLY A CA 1
ATOM 999 C C . GLY A 1 127 ? -10.055 14.383 3.441 1 85.88 127 GLY A C 1
ATOM 1000 O O . GLY A 1 127 ? -10.211 13.312 2.852 1 85.88 127 GLY A O 1
ATOM 1001 N N . GLN A 1 128 ? -9.555 15.484 3.018 1 87.12 128 GLN A N 1
ATOM 1002 C CA . GLN A 1 128 ? -9.07 15.5 1.641 1 87.12 128 GLN A CA 1
ATOM 1003 C C . GLN A 1 128 ? -7.957 16.531 1.462 1 87.12 128 GLN A C 1
ATOM 1005 O O . GLN A 1 128 ? -7.977 17.594 2.094 1 87.12 128 GLN A O 1
ATOM 1010 N N . PHE A 1 129 ? -7.004 16.219 0.585 1 89.19 129 PHE A N 1
ATOM 1011 C CA . PHE A 1 129 ? -5.895 17.125 0.274 1 89.19 129 PHE A CA 1
ATOM 1012 C C . PHE A 1 129 ? -5.539 17.047 -1.207 1 89.19 129 PHE A C 1
ATOM 1014 O O . PHE A 1 129 ? -5.395 15.953 -1.764 1 89.19 129 PHE A O 1
ATOM 1021 N N . TYR A 1 130 ? -5.422 18.25 -1.695 1 86.62 130 TYR A N 1
ATOM 1022 C CA . TYR A 1 130 ? -5.023 18.312 -3.098 1 86.62 130 TYR A CA 1
ATOM 1023 C C . TYR A 1 130 ? -3.514 18.469 -3.23 1 86.62 130 TYR A C 1
ATOM 1025 O O . TYR A 1 130 ? -2.951 19.5 -2.881 1 86.62 130 TYR A O 1
ATOM 1033 N N . VAL A 1 131 ? -2.967 17.484 -3.766 1 86.12 131 VAL A N 1
ATOM 1034 C CA . VAL A 1 131 ? -1.522 17.453 -3.971 1 86.12 131 VAL A CA 1
ATOM 1035 C C . VAL A 1 131 ? -1.173 18.172 -5.27 1 86.12 131 VAL A C 1
ATOM 1037 O O . VAL A 1 131 ? -0.125 18.812 -5.371 1 86.12 131 VAL A O 1
ATOM 1040 N N . GLY A 1 132 ? -2.051 18.094 -6.305 1 83.38 132 GLY A N 1
ATOM 1041 C CA . GLY A 1 132 ? -1.835 18.766 -7.578 1 83.38 132 GLY A CA 1
ATOM 1042 C C . GLY A 1 132 ? -1.09 17.906 -8.586 1 83.38 132 GLY A C 1
ATOM 1043 O O . GLY A 1 132 ? -0.655 18.391 -9.625 1 83.38 132 GLY A O 1
ATOM 1044 N N . ASP A 1 133 ? -0.884 16.703 -8.234 1 87 133 ASP A N 1
ATOM 1045 C CA . ASP A 1 133 ? -0.194 15.734 -9.078 1 87 133 ASP A CA 1
ATOM 1046 C C . ASP A 1 133 ? -0.714 14.32 -8.836 1 87 133 ASP A C 1
ATOM 1048 O O . ASP A 1 133 ? -0.997 13.953 -7.691 1 87 133 ASP A O 1
ATOM 1052 N N . THR A 1 134 ? -0.873 13.531 -9.938 1 85.56 134 THR A N 1
ATOM 1053 C CA . THR A 1 134 ? -1.452 12.195 -9.82 1 85.56 134 THR A CA 1
ATOM 1054 C C . THR A 1 134 ? -0.693 11.367 -8.789 1 85.56 134 THR A C 1
ATOM 1056 O O . THR A 1 134 ? 0.521 11.188 -8.906 1 85.56 134 THR A O 1
ATOM 1059 N N . VAL A 1 135 ? -1.371 10.789 -7.828 1 87.19 135 VAL A N 1
ATOM 1060 C CA . VAL A 1 135 ? -0.779 9.961 -6.785 1 87.19 135 VAL A CA 1
ATOM 1061 C C . VAL A 1 135 ? -0.622 8.531 -7.297 1 87.19 135 VAL A C 1
ATOM 1063 O O . VAL A 1 135 ? -1.593 7.91 -7.738 1 87.19 135 VAL A O 1
ATOM 1066 N N . THR A 1 136 ? 0.548 7.969 -7.195 1 79.44 136 THR A N 1
ATOM 1067 C CA . THR A 1 136 ? 0.817 6.668 -7.801 1 79.44 136 THR A CA 1
ATOM 1068 C C . THR A 1 136 ? 0.934 5.586 -6.727 1 79.44 136 THR A C 1
ATOM 1070 O O . THR A 1 136 ? 0.695 4.41 -6.996 1 79.44 136 THR A O 1
ATOM 1073 N N . SER A 1 137 ? 1.28 5.965 -5.535 1 80.62 137 SER A N 1
ATOM 1074 C CA . SER A 1 137 ? 1.399 4.973 -4.473 1 80.62 137 SER A CA 1
ATOM 1075 C C . SER A 1 137 ? 1.202 5.605 -3.102 1 80.62 137 SER A C 1
ATOM 1077 O O . SER A 1 137 ? 1.47 6.797 -2.918 1 80.62 137 SER A O 1
ATOM 1079 N N . MET A 1 138 ? 0.788 4.812 -2.205 1 86.62 138 MET A N 1
ATOM 1080 C CA . MET A 1 138 ? 0.638 5.195 -0.804 1 86.62 138 MET A CA 1
ATOM 1081 C C . MET A 1 138 ? 0.99 4.031 0.117 1 86.62 138 MET A C 1
ATOM 1083 O O . MET A 1 138 ? 0.667 2.879 -0.179 1 86.62 138 MET A O 1
ATOM 1087 N N . GLN A 1 139 ? 1.567 4.355 1.199 1 82.44 139 GLN A N 1
ATOM 1088 C CA . GLN A 1 139 ? 1.949 3.328 2.164 1 82.44 139 GLN A CA 1
ATOM 1089 C C . GLN A 1 139 ? 2.025 3.902 3.576 1 82.44 139 GLN A C 1
ATOM 1091 O O . GLN A 1 139 ? 2.512 5.02 3.773 1 82.44 139 GLN A O 1
ATOM 1096 N N . LYS A 1 140 ? 1.558 3.092 4.453 1 83.38 140 LYS A N 1
ATOM 1097 C CA . LYS A 1 140 ? 1.734 3.434 5.859 1 83.38 140 LYS A CA 1
ATOM 1098 C C . LYS A 1 140 ? 3.07 2.918 6.391 1 83.38 140 LYS A C 1
ATOM 1100 O O . LYS A 1 140 ? 3.361 1.724 6.293 1 83.38 140 LYS A O 1
ATOM 1105 N N . THR A 1 141 ? 3.842 3.871 6.836 1 77.25 141 THR A N 1
ATOM 1106 C CA . THR A 1 141 ? 5.16 3.465 7.309 1 77.25 141 THR A CA 1
ATOM 1107 C C . THR A 1 141 ? 5.746 4.516 8.25 1 77.25 141 THR A C 1
ATOM 1109 O O . THR A 1 141 ? 5.215 5.625 8.352 1 77.25 141 THR A O 1
ATOM 1112 N N . SER A 1 142 ? 6.711 4.051 9.008 1 73.56 142 SER A N 1
ATOM 1113 C CA . SER A 1 142 ? 7.52 4.988 9.789 1 73.56 142 SER A CA 1
ATOM 1114 C C . SER A 1 142 ? 8.82 5.316 9.07 1 73.56 142 SER A C 1
ATOM 1116 O O . SER A 1 142 ? 9.484 4.426 8.539 1 73.56 142 SER A O 1
ATOM 1118 N N . LEU A 1 143 ? 9.047 6.516 8.875 1 64.94 143 LEU A N 1
ATOM 1119 C CA . LEU A 1 143 ? 10.266 6.91 8.18 1 64.94 143 LEU A CA 1
ATOM 1120 C C . LEU A 1 143 ? 11.461 6.906 9.125 1 64.94 143 LEU A C 1
ATOM 1122 O O . LEU A 1 143 ? 12.609 6.832 8.688 1 64.94 143 LEU A O 1
ATOM 1126 N N . VAL A 1 144 ? 11.164 7.109 10.43 1 62.19 144 VAL A N 1
ATOM 1127 C CA . VAL A 1 144 ? 12.195 7.043 11.461 1 62.19 144 VAL A CA 1
ATOM 1128 C C . VAL A 1 144 ? 11.906 5.891 12.414 1 62.19 144 VAL A C 1
ATOM 1130 O O . VAL A 1 144 ? 10.75 5.664 12.789 1 62.19 144 VAL A O 1
ATOM 1133 N N . PRO A 1 145 ? 12.938 5.098 12.688 1 57.16 145 PRO A N 1
ATOM 1134 C CA . PRO A 1 145 ? 12.695 3.996 13.617 1 57.16 145 PRO A CA 1
ATOM 1135 C C . PRO A 1 145 ? 12.055 4.457 14.922 1 57.16 145 PRO A C 1
ATOM 1137 O O . PRO A 1 145 ? 12.539 5.406 15.547 1 57.16 145 PRO A O 1
ATOM 1140 N N . GLY A 1 146 ? 11 3.721 15.289 1 59.91 146 GLY A N 1
ATOM 1141 C CA . GLY A 1 146 ? 10.359 4.012 16.562 1 59.91 146 GLY A CA 1
ATOM 1142 C C . GLY A 1 146 ? 9.32 5.109 16.469 1 59.91 146 GLY A C 1
ATOM 1143 O O . GLY A 1 146 ? 8.578 5.355 17.422 1 59.91 146 GLY A O 1
ATOM 1144 N N . ALA A 1 147 ? 9.391 5.742 15.336 1 69.69 147 ALA A N 1
ATOM 1145 C CA . ALA A 1 147 ? 8.422 6.824 15.164 1 69.69 147 ALA A CA 1
ATOM 1146 C C . ALA A 1 147 ? 7.055 6.281 14.773 1 69.69 147 ALA A C 1
ATOM 1148 O O . ALA A 1 147 ? 6.922 5.102 14.43 1 69.69 147 ALA A O 1
ATOM 1149 N N . ASN A 1 148 ? 6.098 7.125 15.039 1 74.25 148 ASN A N 1
ATOM 1150 C CA . ASN A 1 148 ? 4.746 6.762 14.633 1 74.25 148 ASN A CA 1
ATOM 1151 C C . ASN A 1 148 ? 4.637 6.613 13.117 1 74.25 148 ASN A C 1
ATOM 1153 O O . ASN A 1 148 ? 5.395 7.238 12.375 1 74.25 148 ASN A O 1
ATOM 1157 N N . ASP A 1 149 ? 3.73 5.758 12.68 1 80.75 149 ASP A N 1
ATOM 1158 C CA . ASP A 1 149 ? 3.49 5.574 11.258 1 80.75 149 ASP A CA 1
ATOM 1159 C C . ASP A 1 149 ? 2.848 6.816 10.641 1 80.75 149 ASP A C 1
ATOM 1161 O O . ASP A 1 149 ? 2.068 7.508 11.305 1 80.75 149 ASP A O 1
ATOM 1165 N N . CYS A 1 150 ? 3.283 7.094 9.508 1 86.75 150 CYS A N 1
ATOM 1166 C CA . CYS A 1 150 ? 2.646 8.109 8.672 1 86.75 150 CYS A CA 1
ATOM 1167 C C . CYS A 1 150 ? 2.312 7.551 7.297 1 86.75 150 CYS A C 1
ATOM 1169 O O . CYS A 1 150 ? 2.699 6.426 6.965 1 86.75 150 CYS A O 1
ATOM 1171 N N . LEU A 1 151 ? 1.509 8.227 6.609 1 89.25 151 LEU A N 1
ATOM 1172 C CA . LEU A 1 151 ? 1.198 7.852 5.234 1 89.25 151 LEU A CA 1
ATOM 1173 C C . LEU A 1 151 ? 2.166 8.516 4.258 1 89.25 151 LEU A C 1
ATOM 1175 O O . LEU A 1 151 ? 2.199 9.742 4.145 1 89.25 151 LEU A O 1
ATOM 1179 N N . VAL A 1 152 ? 2.914 7.746 3.633 1 86.12 152 VAL A N 1
ATOM 1180 C CA . VAL A 1 152 ? 3.832 8.25 2.617 1 86.12 152 VAL A CA 1
ATOM 1181 C C . VAL A 1 152 ? 3.24 8.023 1.228 1 86.12 152 VAL A C 1
ATOM 1183 O O . VAL A 1 152 ? 2.674 6.965 0.953 1 86.12 152 VAL A O 1
ATOM 1186 N N . TYR A 1 153 ? 3.346 9.023 0.376 1 87.69 153 TYR A N 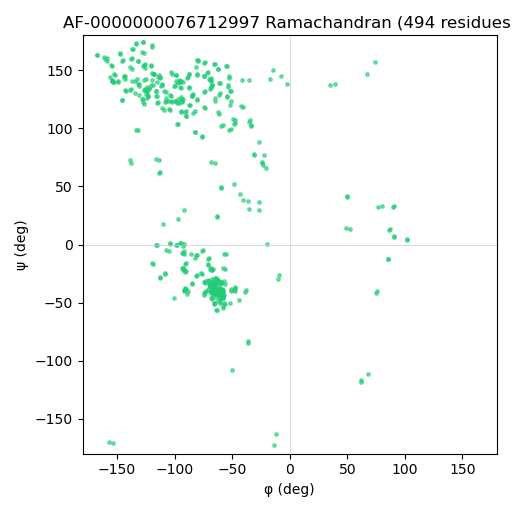1
ATOM 1187 C CA . TYR A 1 153 ? 2.834 8.867 -0.98 1 87.69 153 TYR A CA 1
ATOM 1188 C C . TYR A 1 153 ? 3.861 9.336 -2.006 1 87.69 153 TYR A C 1
ATOM 1190 O O . TYR A 1 153 ? 4.758 10.117 -1.688 1 87.69 153 TYR A O 1
ATOM 1198 N N . THR A 1 154 ? 3.723 8.859 -3.203 1 82.12 154 THR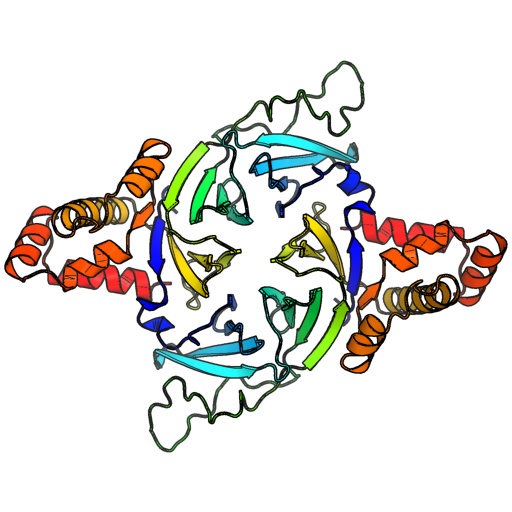 A N 1
ATOM 1199 C CA . THR A 1 154 ? 4.508 9.281 -4.355 1 82.12 154 THR A CA 1
ATOM 1200 C C . THR A 1 154 ? 3.598 9.703 -5.504 1 82.12 154 THR A C 1
ATOM 1202 O O . THR A 1 154 ? 2.426 9.328 -5.547 1 82.12 154 THR A O 1
ATOM 1205 N N . THR A 1 155 ? 4.098 10.555 -6.375 1 83.19 155 THR A N 1
ATOM 1206 C CA . THR A 1 155 ? 3.328 11.008 -7.527 1 83.19 155 THR A CA 1
ATOM 1207 C C . THR A 1 155 ? 4.027 10.625 -8.828 1 83.19 155 THR A C 1
ATOM 1209 O O . THR A 1 155 ? 5.172 10.164 -8.812 1 83.19 155 THR A O 1
ATOM 1212 N N . ILE A 1 156 ? 3.299 10.82 -9.891 1 74.56 156 ILE A N 1
ATOM 1213 C CA . ILE A 1 156 ? 3.779 10.43 -11.211 1 74.56 156 ILE A CA 1
ATOM 1214 C C . ILE A 1 156 ? 5.031 11.234 -11.562 1 74.56 156 ILE A C 1
ATOM 1216 O O . ILE A 1 156 ? 5.918 10.734 -12.258 1 74.56 156 ILE A O 1
ATOM 1220 N N . SER A 1 157 ? 5.117 12.469 -11.086 1 75.81 157 SER A N 1
ATOM 1221 C CA . SER A 1 157 ? 6.27 13.312 -11.383 1 75.81 157 SER A CA 1
ATOM 1222 C C . SER A 1 157 ? 7.445 12.984 -10.469 1 75.81 157 SER A C 1
ATOM 1224 O O . SER A 1 157 ? 8.523 13.578 -10.594 1 75.81 157 SER A O 1
ATOM 1226 N N . GLY A 1 158 ? 7.18 12.133 -9.438 1 72.19 158 GLY A N 1
ATOM 1227 C CA . GLY A 1 158 ? 8.266 11.727 -8.562 1 72.19 158 GLY A CA 1
ATOM 1228 C C . GLY A 1 158 ? 8.273 12.461 -7.238 1 72.19 158 GLY A C 1
ATOM 1229 O O . GLY A 1 158 ? 9.203 12.312 -6.445 1 72.19 158 GLY A O 1
ATOM 1230 N N . THR A 1 159 ? 7.312 13.25 -7.023 1 77.81 159 THR A N 1
ATOM 1231 C CA . THR A 1 159 ? 7.195 13.914 -5.73 1 77.81 159 THR A CA 1
ATOM 1232 C C . THR A 1 159 ? 6.887 12.906 -4.629 1 77.81 159 THR A C 1
ATOM 1234 O O . THR A 1 159 ? 6.098 11.977 -4.828 1 77.81 159 THR A O 1
ATOM 1237 N N . ILE A 1 160 ? 7.551 13.055 -3.484 1 82.06 160 ILE A N 1
ATOM 1238 C CA . ILE A 1 160 ? 7.262 12.242 -2.307 1 82.06 160 ILE A CA 1
ATOM 1239 C C . ILE A 1 160 ? 6.738 13.133 -1.183 1 82.06 160 ILE A C 1
ATOM 1241 O O . ILE A 1 160 ? 7.348 14.156 -0.859 1 82.06 160 ILE A O 1
ATOM 1245 N N . GLY A 1 161 ? 5.594 12.742 -0.648 1 86.94 161 GLY A N 1
ATOM 1246 C CA . GLY A 1 161 ? 4.996 13.445 0.474 1 86.94 161 GLY A CA 1
ATOM 1247 C C . GLY A 1 161 ? 4.516 12.523 1.574 1 86.94 161 GLY A C 1
ATOM 1248 O O . GLY A 1 161 ? 4.609 11.297 1.448 1 86.94 161 GLY A O 1
ATOM 1249 N N . MET A 1 162 ? 4.109 13.148 2.623 1 87.5 162 MET A N 1
ATOM 1250 C CA . MET A 1 162 ? 3.617 12.352 3.744 1 87.5 162 MET A CA 1
ATOM 1251 C C . MET A 1 162 ? 2.457 13.055 4.441 1 87.5 162 MET A C 1
ATOM 1253 O O . MET A 1 162 ? 2.377 14.281 4.438 1 87.5 162 MET A O 1
ATOM 1257 N N . LEU A 1 163 ? 1.592 12.297 4.883 1 89.62 163 LEU A N 1
ATOM 1258 C CA . LEU A 1 163 ? 0.562 12.734 5.82 1 89.62 163 LEU A CA 1
ATOM 1259 C C . LEU A 1 163 ? 0.855 12.234 7.227 1 89.62 163 LEU A C 1
ATOM 1261 O O . LEU A 1 163 ? 0.836 11.023 7.477 1 89.62 163 LEU A O 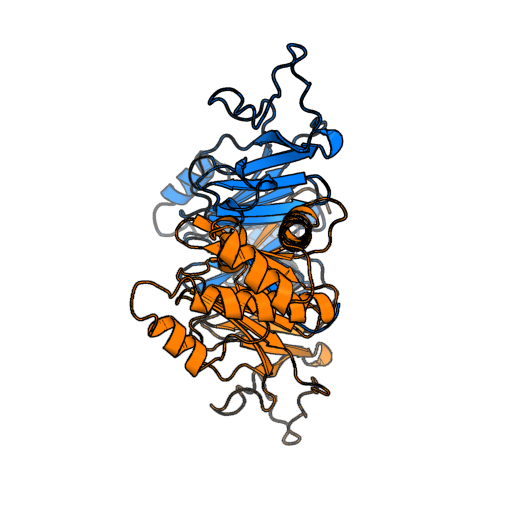1
ATOM 1265 N N . VAL A 1 164 ? 1.08 13.156 8.117 1 87.5 164 VAL A N 1
ATOM 1266 C CA . VAL A 1 164 ? 1.417 12.836 9.492 1 87.5 164 VAL A CA 1
ATOM 1267 C C . VAL A 1 164 ? 0.196 13.039 10.391 1 87.5 164 VAL A C 1
ATOM 1269 O O . VAL A 1 164 ? -0.393 14.125 10.406 1 87.5 164 VAL A O 1
ATOM 1272 N N . PRO A 1 165 ? -0.121 11.961 11.055 1 89 165 PRO A N 1
ATOM 1273 C CA . PRO A 1 165 ? -1.275 12.133 11.938 1 89 165 PRO A CA 1
ATOM 1274 C C . PRO A 1 165 ? -0.972 13.016 13.141 1 89 165 PRO A C 1
ATOM 1276 O O . PRO A 1 165 ? 0.127 12.953 13.703 1 89 165 PRO A O 1
ATOM 1279 N N . PHE A 1 166 ? -1.971 13.836 13.508 1 87.94 166 PHE A N 1
ATOM 1280 C CA . PHE A 1 166 ? -1.826 14.625 14.719 1 87.94 166 PHE A CA 1
ATOM 1281 C C . PHE A 1 166 ? -1.995 13.75 15.961 1 87.94 166 PHE A C 1
ATOM 1283 O O . PHE A 1 166 ? -2.832 12.852 15.977 1 87.94 166 PHE A O 1
ATOM 1290 N N . VAL A 1 167 ? -1.267 14.078 16.938 1 83.12 167 VAL A N 1
ATOM 1291 C CA . VAL A 1 167 ? -1.304 13.266 18.156 1 83.12 167 VAL A CA 1
ATOM 1292 C C . VAL A 1 167 ? -2.332 13.836 19.125 1 83.12 167 VAL A C 1
ATOM 1294 O O . VAL A 1 167 ? -2.779 13.141 20.047 1 83.12 167 VAL A O 1
ATOM 1297 N N . SER A 1 168 ? -2.676 15.094 18.922 1 85.06 168 SER A N 1
ATOM 1298 C CA . SER A 1 168 ? -3.639 15.734 19.812 1 85.06 168 SER A CA 1
ATOM 1299 C C . SER A 1 168 ? -4.512 16.734 19.047 1 85.06 168 SER A C 1
ATOM 1301 O O . SER A 1 168 ? -4.102 17.266 18.016 1 85.06 168 SER A O 1
ATOM 1303 N N . ARG A 1 169 ? -5.605 16.953 19.672 1 86.75 169 ARG A N 1
ATOM 1304 C CA . ARG A 1 169 ? -6.512 17.953 19.109 1 86.75 169 ARG A CA 1
ATOM 1305 C C . ARG A 1 169 ? -5.906 19.344 19.172 1 86.75 169 ARG A C 1
ATOM 1307 O O . ARG A 1 169 ? -6.105 20.156 18.266 1 86.75 169 ARG A O 1
ATOM 1314 N N . ASP A 1 170 ? -5.18 19.594 20.203 1 87.19 170 ASP A N 1
ATOM 1315 C CA . ASP A 1 170 ? -4.555 20.906 20.391 1 87.19 170 ASP A CA 1
ATOM 1316 C C . ASP A 1 170 ? -3.564 21.188 19.266 1 87.19 170 ASP A C 1
ATOM 1318 O O . ASP A 1 170 ? -3.49 22.328 18.766 1 87.19 170 ASP A O 1
ATOM 1322 N N . GLU A 1 171 ? -2.852 20.203 18.938 1 85.88 171 GLU A N 1
ATOM 1323 C CA . GLU A 1 171 ? -1.889 20.359 17.859 1 85.88 171 GLU A CA 1
ATOM 1324 C C . GLU A 1 171 ? -2.592 20.656 16.531 1 85.88 171 GLU A C 1
ATOM 1326 O O . GLU A 1 171 ? -2.137 21.484 15.75 1 85.88 171 GLU A O 1
ATOM 1331 N N . PHE A 1 172 ? -3.664 19.984 16.391 1 88.31 172 PHE A N 1
ATOM 1332 C CA . PHE A 1 172 ? -4.434 20.203 15.164 1 88.31 172 PHE A CA 1
ATOM 1333 C C . PHE A 1 172 ? -4.977 21.625 15.109 1 88.31 172 PHE A C 1
ATOM 1335 O O . PHE A 1 172 ? -4.867 22.297 14.078 1 88.31 172 PHE A O 1
ATOM 1342 N N . ASP A 1 173 ? -5.578 21.969 16.172 1 88.31 173 ASP A N 1
ATOM 1343 C CA . ASP A 1 173 ? -6.16 23.312 16.219 1 88.31 173 ASP A CA 1
ATOM 1344 C C . ASP A 1 173 ? -5.094 24.375 16 1 88.31 173 ASP A C 1
ATOM 1346 O O . ASP A 1 173 ? -5.355 25.406 15.352 1 88.31 173 ASP A O 1
ATOM 1350 N N . PHE A 1 174 ? -3.979 24.156 16.531 1 89.94 174 PHE A N 1
ATOM 1351 C CA . PHE A 1 174 ? -2.871 25.094 16.375 1 89.94 174 PHE A CA 1
ATOM 1352 C C . PHE A 1 174 ? -2.508 25.25 14.898 1 89.94 174 PHE A C 1
ATOM 1354 O O . PHE A 1 174 ? -2.441 26.375 14.383 1 89.94 174 PHE A O 1
ATOM 1361 N N . PHE A 1 175 ? -2.336 24.188 14.211 1 89.44 175 PHE A N 1
ATOM 1362 C CA . PHE A 1 175 ? -1.878 24.234 12.828 1 89.44 175 PHE A CA 1
ATOM 1363 C C . PHE A 1 175 ? -2.996 24.703 11.906 1 89.44 175 PHE A C 1
ATOM 1365 O O . PHE A 1 175 ? -2.738 25.375 10.891 1 89.44 175 PHE A O 1
ATOM 1372 N N . GLN A 1 176 ? -4.141 24.328 12.328 1 88.12 176 GLN A N 1
ATOM 1373 C CA . GLN A 1 176 ? -5.277 24.812 11.555 1 88.12 176 GLN A CA 1
ATOM 1374 C C . GLN A 1 176 ? -5.324 26.344 11.555 1 88.12 176 GLN A C 1
ATOM 1376 O O . GLN A 1 176 ? -5.535 26.953 10.508 1 88.12 176 GLN A O 1
ATOM 1381 N N . ASN A 1 177 ? -5.164 26.922 12.695 1 90.31 177 ASN A N 1
ATOM 1382 C CA . ASN A 1 177 ? -5.145 28.375 12.812 1 90.31 177 ASN A CA 1
ATOM 1383 C C . ASN A 1 177 ? -3.938 28.984 12.102 1 90.31 177 ASN A C 1
ATOM 1385 O O . ASN A 1 177 ? -4.055 30.016 11.445 1 90.31 177 ASN A O 1
ATOM 1389 N N . LEU A 1 178 ? -2.787 28.375 12.258 1 90 178 LEU A N 1
ATOM 1390 C CA . LEU A 1 178 ? -1.588 28.859 11.578 1 90 178 LEU A CA 1
ATOM 1391 C C . LEU A 1 178 ? -1.796 28.875 10.07 1 90 178 LEU A C 1
ATOM 1393 O O . LEU A 1 178 ? -1.417 29.844 9.406 1 90 178 LEU A O 1
ATOM 1397 N N . GLU A 1 179 ? -2.385 27.812 9.555 1 87.62 179 GLU A N 1
ATOM 1398 C CA . GLU A 1 179 ? -2.643 27.719 8.125 1 87.62 179 GLU A CA 1
ATOM 1399 C C . GLU A 1 179 ? -3.555 28.844 7.648 1 87.62 179 GLU A C 1
ATOM 1401 O O . GLU A 1 179 ? -3.361 29.391 6.562 1 87.62 179 GLU A O 1
ATOM 1406 N N . MET A 1 180 ? -4.492 29.125 8.492 1 85.69 180 MET A N 1
ATOM 1407 C CA . MET A 1 180 ? -5.418 30.203 8.148 1 85.69 180 MET A CA 1
ATOM 1408 C C . MET A 1 180 ? -4.68 31.531 8.008 1 85.69 180 MET A C 1
ATOM 1410 O O . MET A 1 180 ? -4.938 32.312 7.074 1 85.69 180 MET A O 1
ATOM 1414 N N . HIS A 1 181 ? -3.84 31.828 8.836 1 88.25 181 HIS A N 1
ATOM 1415 C CA . HIS A 1 181 ? -3.07 33.062 8.797 1 88.25 181 HIS A CA 1
ATOM 1416 C C . HIS A 1 181 ? -2.152 33.094 7.582 1 88.25 181 HIS A C 1
ATOM 1418 O O . HIS A 1 181 ? -1.997 34.156 6.953 1 88.25 181 HIS A O 1
ATOM 1424 N N . LEU A 1 182 ? -1.52 32 7.297 1 87.62 182 LEU A N 1
ATOM 1425 C CA . LEU A 1 182 ? -0.563 31.953 6.199 1 87.62 182 LEU A CA 1
ATOM 1426 C C . LEU A 1 182 ? -1.277 32.031 4.852 1 87.62 182 LEU A C 1
ATOM 1428 O O . LEU A 1 182 ? -0.725 32.562 3.881 1 87.62 182 LEU A O 1
ATOM 1432 N N . ARG A 1 183 ? -2.467 31.5 4.891 1 83.75 183 ARG A N 1
ATOM 1433 C CA . ARG A 1 183 ? -3.246 31.594 3.658 1 83.75 183 ARG A CA 1
ATOM 1434 C C . ARG A 1 183 ? -3.568 33.031 3.318 1 83.75 183 ARG A C 1
ATOM 1436 O O . ARG A 1 183 ? -3.646 33.406 2.145 1 83.75 183 ARG A O 1
ATOM 1443 N N . VAL A 1 184 ? -3.75 33.812 4.336 1 82.31 184 VAL A N 1
ATOM 1444 C CA . VAL A 1 184 ? -4.031 35.219 4.145 1 82.31 184 VAL A CA 1
ATOM 1445 C C . VAL A 1 184 ? -2.762 35.938 3.699 1 82.31 184 VAL A C 1
ATOM 1447 O O . VAL A 1 184 ? -2.811 36.812 2.83 1 82.31 184 VAL A O 1
ATOM 1450 N N . GLU A 1 185 ? -1.665 35.656 4.223 1 81.62 185 GLU A N 1
ATOM 1451 C CA . GLU A 1 185 ? -0.393 36.312 3.945 1 81.62 185 GLU A CA 1
ATOM 1452 C C . GLU A 1 185 ? 0.161 35.875 2.588 1 81.62 185 GLU A C 1
ATOM 1454 O O . GLU A 1 185 ? 0.842 36.656 1.921 1 81.62 185 GLU A O 1
ATOM 1459 N N . PHE A 1 186 ? 0.106 34.594 2.248 1 78.38 186 PHE A N 1
ATOM 1460 C CA . PHE A 1 186 ? 0.613 34.031 0.993 1 78.38 186 PHE A CA 1
ATOM 1461 C C . PHE A 1 186 ? -0.523 33.5 0.147 1 78.38 186 PHE A C 1
ATOM 1463 O O . PHE A 1 186 ? -0.616 32.281 -0.052 1 78.38 186 PHE A O 1
ATOM 1470 N N . PRO A 1 187 ? -1.231 34.438 -0.378 1 68.75 187 PRO A N 1
ATOM 1471 C CA . PRO A 1 187 ? -2.35 33.938 -1.179 1 68.75 187 PRO A CA 1
ATOM 1472 C C . PRO A 1 187 ? -1.894 33.156 -2.416 1 68.75 187 PRO A C 1
ATOM 1474 O O . PRO A 1 187 ? -0.866 33.5 -3.012 1 68.75 187 PRO A O 1
ATOM 1477 N N . PRO A 1 188 ? -2.357 31.922 -2.51 1 60.34 188 PRO A N 1
ATOM 1478 C CA . PRO A 1 188 ? -1.931 31.188 -3.705 1 60.34 188 PRO A CA 1
ATOM 1479 C C . PRO A 1 188 ? -1.944 32.062 -4.965 1 60.34 188 PRO A C 1
ATOM 1481 O O . PRO A 1 188 ? -2.777 32.969 -5.086 1 60.34 188 PRO A O 1
ATOM 1484 N N . LEU A 1 189 ? -0.643 32.219 -5.57 1 49.84 189 LEU A N 1
ATOM 1485 C CA . LEU A 1 189 ? -0.567 33.031 -6.777 1 49.84 189 LEU A CA 1
ATOM 1486 C C . LEU A 1 189 ? -1.802 32.844 -7.648 1 49.84 189 LEU A C 1
ATOM 1488 O O . LEU A 1 189 ? -2.336 33.781 -8.211 1 49.84 189 LEU A O 1
ATOM 1492 N N . CYS A 1 190 ? -1.653 31.672 -8.453 1 43.12 190 CYS A N 1
ATOM 1493 C CA . CYS A 1 190 ? -2.736 31.531 -9.422 1 43.12 190 CYS A CA 1
ATOM 1494 C C . CYS A 1 190 ? -4.055 31.234 -8.719 1 43.12 190 CYS A C 1
ATOM 1496 O O . CYS A 1 190 ? -4.062 30.703 -7.602 1 43.12 190 CYS A O 1
ATOM 1498 N N . GLY A 1 191 ? -5.184 31.719 -9.133 1 40.09 191 GLY A N 1
ATOM 1499 C CA . GLY A 1 191 ? -6.594 31.562 -8.805 1 40.09 191 GLY A CA 1
ATOM 1500 C C . GLY A 1 191 ? -6.914 30.203 -8.203 1 40.09 191 GLY A C 1
ATOM 1501 O O . GLY A 1 191 ? -6.594 29.172 -8.781 1 40.09 191 GLY A O 1
ATOM 1502 N N . ARG A 1 192 ? -6.836 29.969 -6.949 1 44.12 192 ARG A N 1
ATOM 1503 C CA . ARG A 1 192 ? -7.309 29 -5.98 1 44.12 192 ARG A CA 1
ATOM 1504 C C . ARG A 1 192 ? -8.523 28.234 -6.516 1 44.12 192 ARG A C 1
ATOM 1506 O O . ARG A 1 192 ? -9.273 27.641 -5.746 1 44.12 192 ARG A O 1
ATOM 1513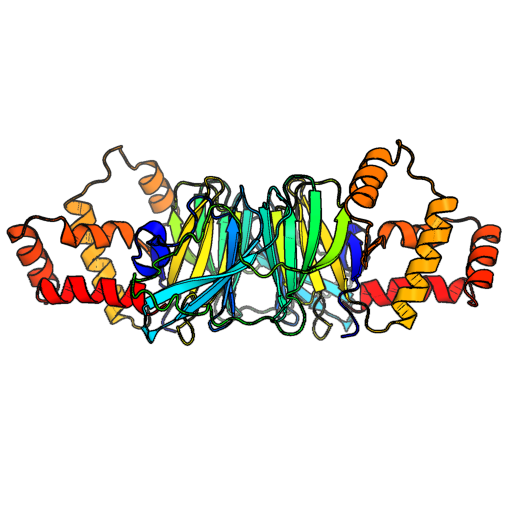 N N . ASP A 1 193 ? -8.805 28.609 -7.645 1 45.09 193 ASP A N 1
ATOM 1514 C CA . ASP A 1 193 ? -10.062 28.031 -8.102 1 45.09 193 ASP A CA 1
ATOM 1515 C C . ASP A 1 193 ? -10.055 26.516 -7.934 1 45.09 193 ASP A C 1
ATOM 1517 O O . ASP A 1 193 ? -11.062 25.922 -7.531 1 45.09 193 ASP A O 1
ATOM 1521 N N . HIS A 1 194 ? -9.008 26.016 -8.43 1 43.38 194 HIS A N 1
ATOM 1522 C CA . HIS A 1 194 ? -9.062 24.562 -8.375 1 43.38 194 HIS A CA 1
ATOM 1523 C C . HIS A 1 194 ? -9.055 24.062 -6.934 1 43.38 194 HIS A C 1
ATOM 1525 O O . HIS A 1 194 ? -9.727 23.078 -6.602 1 43.38 194 HIS A O 1
ATOM 1531 N N . LEU A 1 195 ? -8.133 24.766 -6.055 1 47.38 195 LEU A N 1
ATOM 1532 C CA . LEU A 1 195 ? -8.227 24.453 -4.633 1 47.38 195 LEU A CA 1
ATOM 1533 C C . LEU A 1 195 ? -9.617 24.766 -4.098 1 47.38 195 LEU A C 1
ATOM 1535 O O . LEU A 1 195 ? -10.141 24.047 -3.242 1 47.38 195 LEU A O 1
ATOM 1539 N N . ALA A 1 196 ? -9.984 25.938 -4.652 1 46.47 196 ALA A N 1
ATOM 1540 C CA . ALA A 1 196 ? -11.344 26.328 -4.289 1 46.47 196 ALA A CA 1
ATOM 1541 C C . ALA A 1 196 ? -12.352 25.25 -4.664 1 46.47 196 ALA A C 1
ATOM 1543 O O . ALA A 1 196 ? -13.258 24.953 -3.889 1 46.47 196 ALA A O 1
ATOM 1544 N N . PHE A 1 197 ? -12.227 24.875 -5.879 1 41.03 197 PHE A N 1
ATOM 1545 C CA . PHE A 1 197 ? -13.148 23.844 -6.336 1 41.03 197 PHE A CA 1
ATOM 1546 C C . PHE A 1 197 ? -13.023 22.594 -5.473 1 41.03 197 PHE A C 1
ATOM 1548 O O . PHE A 1 197 ? -14.031 22 -5.09 1 41.03 197 PHE A O 1
ATOM 1555 N N . ARG A 1 198 ? -11.875 22.109 -5.328 1 43.41 198 ARG A N 1
ATOM 1556 C CA . ARG A 1 198 ? -11.68 20.875 -4.57 1 43.41 198 ARG A CA 1
ATOM 1557 C C . ARG A 1 198 ? -12.141 21.047 -3.127 1 43.41 198 ARG A C 1
ATOM 1559 O O . ARG A 1 198 ? -12.703 20.125 -2.533 1 43.41 198 ARG A O 1
ATOM 1566 N N . SER A 1 199 ? -11.797 22.391 -2.586 1 48.12 199 SER A N 1
ATOM 1567 C CA . SER A 1 199 ? -12.305 22.703 -1.254 1 48.12 199 SER A CA 1
ATOM 1568 C C . SER A 1 199 ? -13.828 22.781 -1.248 1 48.12 199 SER A C 1
ATOM 1570 O O . SER A 1 199 ? -14.461 22.594 -0.207 1 48.12 199 SER A O 1
ATOM 1572 N N . PHE A 1 200 ? -14.258 23.297 -2.406 1 44.31 200 PHE A N 1
ATOM 1573 C CA . PHE A 1 200 ? -15.711 23.469 -2.443 1 44.31 200 PHE A CA 1
ATOM 1574 C C . PHE A 1 200 ? -16.422 22.125 -2.348 1 44.31 200 PHE A C 1
ATOM 1576 O O . PHE A 1 200 ? -17.375 21.984 -1.584 1 44.31 200 PHE A O 1
ATOM 1583 N N . TYR A 1 201 ? -16.094 21.281 -3.238 1 45.78 201 TYR A N 1
ATOM 1584 C CA . TYR A 1 201 ? -16.875 20.047 -3.266 1 45.78 201 TYR A CA 1
ATOM 1585 C C . TYR A 1 201 ? -16.469 19.125 -2.133 1 45.78 201 TYR A C 1
ATOM 1587 O O . TYR A 1 201 ? -17.25 18.281 -1.692 1 45.78 201 TYR A O 1
ATOM 1595 N N . PHE A 1 202 ? -15.188 19.344 -1.704 1 49.72 202 PHE A N 1
ATOM 1596 C CA . PHE A 1 202 ? -14.766 18.547 -0.561 1 49.72 202 PHE A CA 1
ATOM 1597 C C . PHE A 1 202 ? -13.953 19.391 0.418 1 49.72 202 PHE A C 1
ATOM 1599 O O . PHE A 1 202 ? -12.734 19.484 0.311 1 49.72 202 PHE A O 1
ATOM 1606 N N . PRO A 1 203 ? -14.586 20.219 1.078 1 49.5 203 PRO A N 1
ATOM 1607 C CA . PRO A 1 203 ? -13.828 21.078 1.996 1 49.5 203 PRO A CA 1
ATOM 1608 C C . PRO A 1 203 ? -12.656 20.359 2.645 1 49.5 203 PRO A C 1
ATOM 1610 O O . PRO A 1 203 ? -12.766 19.188 3.012 1 49.5 203 PRO A O 1
ATOM 1613 N N . VAL A 1 204 ? -11.453 20.75 2.117 1 53.78 204 VAL A N 1
ATOM 1614 C CA . VAL A 1 204 ? -10.219 20.281 2.744 1 53.78 204 VAL A CA 1
ATOM 1615 C C . VAL A 1 204 ? -10.445 20.094 4.242 1 53.78 204 VAL A C 1
ATOM 1617 O O . VAL A 1 204 ? -10.5 21.062 4.996 1 53.78 204 VAL A O 1
ATOM 1620 N N . LYS A 1 205 ? -11.109 18.969 4.488 1 63.75 205 LYS A N 1
ATOM 1621 C CA . LYS A 1 205 ? -11.289 18.641 5.898 1 63.75 205 LYS A CA 1
ATOM 1622 C C . LYS A 1 205 ? -10.023 18 6.477 1 63.75 205 LYS A C 1
ATOM 1624 O O . LYS A 1 205 ? -9.117 17.625 5.73 1 63.75 205 LYS A O 1
ATOM 1629 N N . CYS A 1 206 ? -9.648 17.891 7.496 1 78.06 206 CYS A N 1
ATOM 1630 C CA . CYS A 1 206 ? -8.875 17.297 8.578 1 78.06 206 CYS A CA 1
ATOM 1631 C C . CYS A 1 206 ? -7.43 17.078 8.156 1 78.06 206 CYS A C 1
ATOM 1633 O O . CYS A 1 206 ? -6.691 16.344 8.82 1 78.06 206 CYS A O 1
ATOM 1635 N N . ILE A 1 207 ? -7.074 17.875 6.832 1 88.75 207 ILE A N 1
ATOM 1636 C CA . ILE A 1 207 ? -5.66 17.75 6.5 1 88.75 207 ILE A CA 1
ATOM 1637 C C . ILE A 1 207 ? -5.043 19.125 6.301 1 88.75 207 ILE A C 1
ATOM 1639 O O . ILE A 1 207 ? -5.449 19.875 5.41 1 88.75 207 ILE A O 1
ATOM 1643 N N . ILE A 1 208 ? -4.047 19.469 7.02 1 88.06 208 ILE A N 1
ATOM 1644 C CA . ILE A 1 208 ? -3.393 20.766 7.035 1 88.06 208 ILE A CA 1
ATOM 1645 C C . ILE A 1 208 ? -2.266 20.797 6.004 1 88.06 208 ILE A C 1
ATOM 1647 O O . ILE A 1 208 ? -1.562 19.797 5.82 1 88.06 208 ILE A O 1
ATOM 1651 N N . ASP A 1 209 ? -2.127 21.938 5.402 1 86.94 209 ASP A N 1
ATOM 1652 C CA . ASP A 1 209 ? -1.022 22.141 4.473 1 86.94 209 ASP A CA 1
ATOM 1653 C C . ASP A 1 209 ? 0.261 22.5 5.215 1 86.94 209 ASP A C 1
ATOM 1655 O O . ASP A 1 209 ? 0.513 23.672 5.488 1 86.94 209 ASP A O 1
ATOM 1659 N N . GLY A 1 210 ? 1.002 21.562 5.41 1 87.19 210 GLY A N 1
ATOM 1660 C CA . GLY A 1 210 ? 2.234 21.781 6.148 1 87.19 210 GLY A CA 1
ATOM 1661 C C . GLY A 1 210 ? 3.254 22.594 5.379 1 87.19 210 GLY A C 1
ATOM 1662 O O . GLY A 1 210 ? 4.055 23.328 5.977 1 87.19 210 GLY A O 1
ATOM 1663 N N . ASP A 1 211 ? 3.262 22.469 4.125 1 84.25 211 ASP A N 1
ATOM 1664 C CA . ASP A 1 211 ? 4.188 23.25 3.312 1 84.25 211 ASP A CA 1
ATOM 1665 C C . ASP A 1 211 ? 3.881 24.734 3.414 1 84.25 211 ASP A C 1
ATOM 1667 O O . ASP A 1 211 ? 4.793 25.562 3.41 1 84.25 211 ASP A O 1
ATOM 1671 N N . LEU A 1 212 ? 2.629 25.016 3.416 1 84.25 212 LEU A N 1
ATOM 1672 C CA . LEU A 1 212 ? 2.238 26.406 3.611 1 84.25 212 LEU A CA 1
ATOM 1673 C C . LEU A 1 212 ? 2.643 26.891 5 1 84.25 212 LEU A C 1
ATOM 1675 O O . LEU A 1 212 ? 3.135 28.016 5.148 1 84.25 212 LEU A O 1
ATOM 1679 N N . CYS A 1 213 ? 2.455 26.047 5.965 1 87.38 213 CYS A N 1
ATOM 1680 C CA . CYS A 1 213 ? 2.775 26.422 7.336 1 87.38 213 CYS A CA 1
ATOM 1681 C C . CYS A 1 213 ? 4.27 26.672 7.5 1 87.38 213 CYS A C 1
ATOM 1683 O O . CYS A 1 213 ? 4.68 27.5 8.305 1 87.38 213 CYS A O 1
ATOM 1685 N N . GLU A 1 214 ? 5.023 26.031 6.738 1 84.31 214 GLU A N 1
ATOM 1686 C CA . GLU A 1 214 ? 6.473 26.188 6.82 1 84.31 214 GLU A CA 1
ATOM 1687 C C . GLU A 1 214 ? 6.914 27.562 6.344 1 84.31 214 GLU A C 1
ATOM 1689 O O . GLU A 1 214 ? 8.016 28.016 6.672 1 84.31 214 GLU A O 1
ATOM 1694 N N . GLN A 1 215 ? 6.109 28.141 5.625 1 85.56 215 GLN A N 1
ATOM 1695 C CA . GLN A 1 215 ? 6.438 29.453 5.117 1 85.56 215 GLN A CA 1
ATOM 1696 C C . GLN A 1 215 ? 6.406 30.5 6.23 1 85.56 215 GLN A C 1
ATOM 1698 O O . GLN A 1 215 ? 6.887 31.625 6.055 1 85.56 215 GLN A O 1
ATOM 1703 N N . TYR A 1 216 ? 5.887 30.156 7.336 1 90.19 216 TYR A N 1
ATOM 1704 C CA . TYR A 1 216 ? 5.914 31.031 8.5 1 90.19 216 TYR A CA 1
ATOM 1705 C C . TYR A 1 216 ? 7.312 31.594 8.727 1 90.19 216 TYR A C 1
ATOM 1707 O O . TYR A 1 216 ? 7.469 32.781 9.078 1 90.19 216 TYR A O 1
ATOM 1715 N N . ALA A 1 217 ? 8.344 30.766 8.539 1 86.44 217 ALA A N 1
ATOM 1716 C CA . ALA A 1 217 ? 9.727 31.141 8.797 1 86.44 217 ALA A CA 1
ATOM 1717 C C . ALA A 1 217 ? 10.195 32.219 7.812 1 86.44 217 ALA A C 1
ATOM 1719 O O . ALA A 1 217 ? 11.148 32.938 8.086 1 86.44 217 ALA A O 1
ATOM 1720 N N . LEU A 1 218 ? 9.477 32.281 6.719 1 86.75 218 LEU A N 1
ATOM 1721 C CA . LEU A 1 218 ? 9.883 33.219 5.664 1 86.75 218 LEU A CA 1
ATOM 1722 C C . LEU A 1 218 ? 9.18 34.562 5.824 1 86.75 218 LEU A C 1
ATOM 1724 O O . LEU A 1 218 ? 9.531 35.531 5.156 1 86.75 218 LEU A O 1
ATOM 1728 N N . MET A 1 219 ? 8.258 34.688 6.715 1 89.06 219 MET A N 1
ATOM 1729 C CA . MET A 1 219 ? 7.531 35.938 6.938 1 89.06 219 MET A CA 1
ATOM 1730 C C . MET A 1 219 ? 8.422 36.969 7.613 1 89.06 219 MET A C 1
ATOM 1732 O O . MET A 1 219 ? 9.352 36.625 8.344 1 89.06 219 MET A O 1
ATOM 1736 N N . PRO A 1 220 ? 8.172 38.156 7.285 1 91.94 220 PRO A N 1
ATOM 1737 C CA . PRO A 1 220 ? 8.867 39.188 8.055 1 91.94 220 PRO A CA 1
ATOM 1738 C C . PRO A 1 220 ? 8.648 39.062 9.562 1 91.94 220 PRO A C 1
ATOM 1740 O O . PRO A 1 220 ? 7.586 38.594 10 1 91.94 220 PRO A O 1
ATOM 1743 N N . LEU A 1 221 ? 9.539 39.531 10.328 1 92 221 LEU A N 1
ATOM 1744 C CA . LEU A 1 221 ? 9.562 39.344 11.773 1 92 221 LEU A CA 1
ATOM 1745 C C . LEU A 1 221 ? 8.32 39.969 12.422 1 92 221 LEU A C 1
ATOM 1747 O O . LEU A 1 221 ? 7.789 39.406 13.383 1 92 221 LEU A O 1
ATOM 1751 N N . ASP A 1 222 ? 7.973 41.062 11.922 1 94.38 222 ASP A N 1
ATOM 1752 C CA . ASP A 1 222 ? 6.812 41.75 12.5 1 94.38 222 ASP A CA 1
ATOM 1753 C C . ASP A 1 222 ? 5.547 40.906 12.305 1 94.38 222 ASP A C 1
ATOM 1755 O O . ASP A 1 222 ? 4.711 40.812 13.211 1 94.38 222 ASP A O 1
ATOM 1759 N N . LYS A 1 223 ? 5.418 40.344 11.148 1 93.25 223 LYS A N 1
ATOM 1760 C CA . LYS A 1 223 ? 4.266 39.469 10.859 1 93.25 223 LYS A CA 1
ATOM 1761 C C . LYS A 1 223 ? 4.324 38.188 11.648 1 93.25 223 LYS A C 1
ATOM 1763 O O . LYS A 1 223 ? 3.291 37.656 12.086 1 93.25 223 LYS A O 1
ATOM 1768 N N . GLN A 1 224 ? 5.539 37.625 11.789 1 93.94 224 GLN A N 1
ATOM 1769 C CA . GLN A 1 224 ? 5.727 36.406 12.602 1 93.94 224 GLN A CA 1
ATOM 1770 C C . GLN A 1 224 ? 5.242 36.656 14.031 1 93.94 224 GLN A C 1
ATOM 1772 O O . GLN A 1 224 ? 4.551 35.812 14.602 1 93.94 224 GLN A O 1
ATOM 1777 N N . LYS A 1 225 ? 5.613 37.844 14.531 1 94.75 225 LYS A N 1
ATOM 1778 C CA . LYS A 1 225 ? 5.246 38.188 15.898 1 94.75 225 LYS A CA 1
ATOM 1779 C C . LYS A 1 225 ? 3.734 38.344 16.031 1 94.75 225 LYS A C 1
ATOM 1781 O O . LYS A 1 225 ? 3.146 37.906 17.031 1 94.75 225 LYS A O 1
ATOM 1786 N N . ALA A 1 226 ? 3.176 38.875 15.109 1 95 226 ALA A N 1
ATOM 1787 C CA . ALA A 1 226 ? 1.732 39.094 15.125 1 95 226 ALA A CA 1
ATOM 1788 C C . ALA A 1 226 ? 0.967 37.781 15.094 1 95 226 ALA A C 1
ATOM 1790 O O . ALA A 1 226 ? 0.006 37.594 15.844 1 95 226 ALA A O 1
ATOM 1791 N N . VAL A 1 227 ? 1.292 37 14.203 1 93.75 227 VAL A N 1
ATOM 1792 C CA . VAL A 1 227 ? 0.635 35.688 14.047 1 93.75 227 VAL A CA 1
ATOM 1793 C C . VAL A 1 227 ? 0.833 34.875 15.312 1 93.75 227 VAL A C 1
ATOM 1795 O O . VAL A 1 227 ? -0.102 34.219 15.789 1 93.75 227 VAL A O 1
ATOM 1798 N N . ALA A 1 228 ? 2.09 34.844 15.836 1 94.56 228 ALA A N 1
ATOM 1799 C CA . ALA A 1 228 ? 2.406 34.062 17.047 1 94.56 228 ALA A CA 1
ATOM 1800 C C . ALA A 1 228 ? 1.56 34.531 18.219 1 94.56 228 ALA A C 1
ATOM 1802 O O . ALA A 1 228 ? 1.099 33.719 19.016 1 94.56 228 ALA A O 1
ATOM 1803 N N . GLU A 1 229 ? 1.435 35.812 18.359 1 94.5 229 GLU A N 1
ATOM 1804 C CA . GLU A 1 229 ? 0.644 36.406 19.438 1 94.5 229 GLU A CA 1
ATOM 1805 C C . GLU A 1 229 ? -0.815 35.969 19.359 1 94.5 229 GLU A C 1
ATOM 1807 O O . GLU A 1 229 ? -1.443 35.656 20.375 1 94.5 229 GLU A O 1
ATOM 1812 N N . GLU A 1 230 ? -1.299 35.906 18.203 1 93.31 230 GLU A N 1
ATOM 1813 C CA . GLU A 1 230 ? -2.68 35.469 17.984 1 93.31 230 GLU A CA 1
ATOM 1814 C C . GLU A 1 230 ? -2.861 34 18.344 1 93.31 230 GLU A C 1
ATOM 1816 O O . GLU A 1 230 ? -3.953 33.594 18.734 1 93.31 230 GLU A O 1
ATOM 1821 N N . LEU A 1 231 ? -1.951 33.281 18.141 1 92.62 231 LEU A N 1
ATOM 1822 C CA . LEU A 1 231 ? -1.979 31.859 18.438 1 92.62 231 LEU A CA 1
ATOM 1823 C C . LEU A 1 231 ? -1.663 31.609 19.906 1 92.62 231 LEU A C 1
ATOM 1825 O O . LEU A 1 231 ? -1.746 30.469 20.375 1 92.62 231 LEU A O 1
ATOM 1829 N N . GLY A 1 232 ? -1.195 32.625 20.594 1 92.12 232 GLY A N 1
ATOM 1830 C CA . GLY A 1 232 ? -0.857 32.531 22 1 92.12 232 GLY A CA 1
ATOM 1831 C C . GLY A 1 232 ? 0.497 31.891 22.234 1 92.12 232 GLY A C 1
ATOM 1832 O O . GLY A 1 232 ? 0.677 31.156 23.219 1 92.12 232 GLY A O 1
ATOM 1833 N N . ARG A 1 233 ? 1.401 32.125 21.312 1 93 233 ARG A N 1
ATOM 1834 C CA . ARG A 1 233 ? 2.73 31.547 21.391 1 93 233 ARG A CA 1
ATOM 1835 C C . ARG A 1 233 ? 3.812 32.562 21.062 1 93 233 ARG A C 1
ATOM 1837 O O . ARG A 1 233 ? 3.512 33.656 20.578 1 93 233 ARG A O 1
ATOM 1844 N N . LYS A 1 234 ? 5.078 32.188 21.344 1 93.06 234 LYS A N 1
ATOM 1845 C CA . LYS A 1 234 ? 6.234 32.938 20.875 1 93.06 234 LYS A CA 1
ATOM 1846 C C . LYS A 1 234 ? 6.668 32.469 19.484 1 93.06 234 LYS A C 1
ATOM 1848 O O . LYS A 1 234 ? 6.508 31.281 19.156 1 93.06 234 LYS A O 1
ATOM 1853 N N . PRO A 1 235 ? 7.176 33.375 18.656 1 91.69 235 PRO A N 1
ATOM 1854 C CA . PRO A 1 235 ? 7.613 33 17.312 1 91.69 235 PRO A CA 1
ATOM 1855 C C . PRO A 1 235 ? 8.547 31.812 17.297 1 91.69 235 PRO A C 1
ATOM 1857 O O . PRO A 1 235 ? 8.422 30.938 16.438 1 91.69 235 PRO A O 1
ATOM 1860 N N . ALA A 1 236 ? 9.445 31.719 18.266 1 89.31 236 ALA A N 1
ATOM 1861 C CA . ALA A 1 236 ? 10.406 30.625 18.328 1 89.31 236 ALA A CA 1
ATOM 1862 C C . ALA A 1 236 ? 9.703 29.297 18.578 1 89.31 236 ALA A C 1
ATOM 1864 O O . ALA A 1 236 ? 10.141 28.25 18.078 1 89.31 236 ALA A O 1
ATOM 1865 N N . GLU A 1 237 ? 8.68 29.344 19.297 1 88.31 237 GLU A N 1
ATOM 1866 C CA . GLU A 1 237 ? 7.918 28.125 19.594 1 88.31 237 GLU A CA 1
ATOM 1867 C C . GLU A 1 237 ? 7.203 27.594 18.359 1 88.31 237 GLU A C 1
ATOM 1869 O O . GLU A 1 237 ? 7.086 26.391 18.172 1 88.31 237 GLU A O 1
ATOM 1874 N N . VAL A 1 238 ? 6.738 28.453 17.547 1 88.25 238 VAL A N 1
ATOM 1875 C CA . VAL A 1 238 ? 6.047 28.062 16.312 1 88.25 238 VAL A CA 1
ATOM 1876 C C . VAL A 1 238 ? 7.004 27.312 15.398 1 88.25 238 VAL A C 1
ATOM 1878 O O . VAL A 1 238 ? 6.637 26.312 14.789 1 88.25 238 VAL A O 1
ATOM 1881 N N . MET A 1 239 ? 8.18 27.781 15.336 1 83 239 MET A N 1
ATOM 1882 C CA . MET A 1 239 ? 9.195 27.156 14.484 1 83 239 MET A CA 1
ATOM 1883 C C . MET A 1 239 ? 9.57 25.766 14.992 1 83 239 MET A C 1
ATOM 1885 O O . MET A 1 239 ? 9.797 24.859 14.203 1 83 239 MET A O 1
ATOM 1889 N N . ILE A 1 240 ? 9.617 25.609 16.234 1 80.62 240 ILE A N 1
ATOM 1890 C CA . ILE A 1 240 ? 10.016 24.344 16.875 1 80.62 240 ILE A CA 1
ATOM 1891 C C . ILE A 1 240 ? 8.93 23.297 16.641 1 80.62 240 ILE A C 1
ATOM 1893 O O . ILE A 1 240 ? 9.234 22.109 16.453 1 80.62 240 ILE A O 1
ATOM 1897 N N . PHE A 1 241 ? 7.766 23.734 16.641 1 78.31 241 PHE A N 1
ATOM 1898 C CA . PHE A 1 241 ? 6.656 22.797 16.438 1 78.31 241 PHE A CA 1
ATOM 1899 C C . PHE A 1 241 ? 6.766 22.125 15.07 1 78.31 241 PHE A C 1
ATOM 1901 O O . PHE A 1 241 ? 6.516 20.922 14.961 1 78.31 241 PHE A O 1
ATOM 1908 N N . PHE A 1 242 ? 7.145 22.781 14.094 1 74.69 242 PHE A N 1
ATOM 1909 C CA . PHE A 1 242 ? 7.281 22.25 12.75 1 74.69 242 PHE A CA 1
ATOM 1910 C C . PHE A 1 242 ? 8.422 21.234 12.688 1 74.69 242 PHE A C 1
ATOM 1912 O O . PHE A 1 242 ? 8.289 20.188 12.055 1 74.69 242 PHE A O 1
ATOM 1919 N N . SER A 1 243 ? 9.484 21.734 13.297 1 72.31 243 SER A N 1
ATOM 1920 C CA . SER A 1 243 ? 10.641 20.844 13.305 1 72.31 243 SER A CA 1
ATOM 1921 C C . SER A 1 243 ? 10.328 19.531 14.023 1 72.31 243 SER A C 1
ATOM 1923 O O . SER A 1 243 ? 10.812 18.469 13.633 1 72.31 243 SER A O 1
ATOM 1925 N N . ASP A 1 244 ? 9.508 19.656 14.992 1 75.38 244 ASP A N 1
ATOM 1926 C CA . ASP A 1 244 ? 9.141 18.469 15.766 1 75.38 244 ASP A CA 1
ATOM 1927 C C . ASP A 1 244 ? 8.305 17.5 14.938 1 75.38 244 ASP A C 1
ATOM 1929 O O . ASP A 1 244 ? 8.461 16.281 15.039 1 75.38 244 ASP A O 1
ATOM 1933 N N . ILE A 1 245 ? 7.426 18.047 14.195 1 74.69 245 ILE A N 1
ATOM 1934 C CA . ILE A 1 245 ? 6.555 17.203 13.383 1 74.69 245 ILE A CA 1
ATOM 1935 C C . ILE A 1 245 ? 7.375 16.516 12.289 1 74.69 245 ILE A C 1
ATOM 1937 O O . ILE A 1 245 ? 7.172 15.336 12.008 1 74.69 245 ILE A O 1
ATOM 1941 N N . CYS A 1 246 ? 8.273 17.219 11.703 1 67.38 246 CYS A N 1
ATOM 1942 C CA . CYS A 1 246 ? 9.109 16.672 10.641 1 67.38 246 CYS A CA 1
ATOM 1943 C C . CYS A 1 246 ? 10.078 15.633 11.18 1 67.38 246 CYS A C 1
ATOM 1945 O O . CYS A 1 246 ? 10.383 14.656 10.5 1 67.38 246 CYS A O 1
ATOM 1947 N N . ASP A 1 247 ? 10.484 15.93 12.406 1 63.72 247 ASP A N 1
ATOM 1948 C CA . ASP A 1 247 ? 11.523 15.062 12.961 1 63.72 247 ASP A CA 1
ATOM 1949 C C . ASP A 1 247 ? 10.914 13.883 13.711 1 63.72 247 ASP A C 1
ATOM 1951 O O . ASP A 1 247 ? 11.594 12.891 13.969 1 63.72 247 ASP A O 1
ATOM 1955 N N . SER A 1 248 ? 9.828 13.945 14.125 1 58.88 248 SER A N 1
ATOM 1956 C CA . SER A 1 248 ? 9.219 12.898 14.945 1 58.88 248 SER A CA 1
ATOM 1957 C C . SER A 1 248 ? 8.797 11.703 14.102 1 58.88 248 SER A C 1
ATOM 1959 O O . SER A 1 248 ? 8.5 10.633 14.633 1 58.88 248 SER A O 1
ATOM 1961 N N . GLU A 1 249 ? 8.93 11.812 12.789 1 57.59 249 GLU A N 1
ATOM 1962 C CA . GLU A 1 249 ? 8.445 10.695 11.977 1 57.59 249 GLU A CA 1
ATOM 1963 C C . GLU A 1 249 ? 9.57 10.094 11.141 1 57.59 249 GLU A C 1
ATOM 1965 O O . GLU A 1 249 ? 10.531 10.781 10.797 1 57.59 249 GLU A O 1
ATOM 1970 N N . MET B 1 1 ? -5.148 7.559 18.75 1 35.78 1 MET B N 1
ATOM 1971 C CA . MET B 1 1 ? -4.793 8.586 17.766 1 35.78 1 MET B CA 1
ATOM 1972 C C . MET B 1 1 ? -6 9.461 17.438 1 35.78 1 MET B C 1
ATOM 1974 O O . MET B 1 1 ? -7.102 8.945 17.234 1 35.78 1 MET B O 1
ATOM 1978 N N . PHE B 1 2 ? -6.098 10.516 18.062 1 40.69 2 PHE B N 1
ATOM 1979 C CA . PHE B 1 2 ? -7.207 11.453 17.953 1 40.69 2 PHE B CA 1
ATOM 1980 C C . PHE B 1 2 ? -7.469 11.805 16.484 1 40.69 2 PHE B C 1
ATOM 1982 O O . PHE B 1 2 ? -6.594 12.344 15.805 1 40.69 2 PHE B O 1
ATOM 1989 N N . GLY B 1 3 ? -8.742 11.453 16.125 1 56.44 3 GLY B N 1
ATOM 1990 C CA . GLY B 1 3 ? -9.516 11.766 14.93 1 56.44 3 GLY B CA 1
ATOM 1991 C C . GLY B 1 3 ? -8.688 11.742 13.656 1 56.44 3 GLY B C 1
ATOM 1992 O O . GLY B 1 3 ? -7.461 11.594 13.711 1 56.44 3 GLY B O 1
ATOM 1993 N N . THR B 1 4 ? -8.906 11.312 12.562 1 66.38 4 THR B N 1
ATOM 1994 C CA . THR B 1 4 ? -8.281 11.133 11.258 1 66.38 4 THR B CA 1
ATOM 1995 C C . THR B 1 4 ? -7.863 12.477 10.672 1 66.38 4 THR B C 1
ATOM 1997 O O . THR B 1 4 ? -8.344 12.875 9.609 1 66.38 4 THR B O 1
ATOM 2000 N N . SER B 1 5 ? -7.059 13.336 11.648 1 83.75 5 SER B N 1
ATOM 2001 C CA . SER B 1 5 ? -6.52 14.555 11.062 1 83.75 5 SER B CA 1
ATOM 2002 C C . SER B 1 5 ? -5.031 14.414 10.766 1 83.75 5 SER B C 1
ATOM 2004 O O . SER B 1 5 ? -4.309 13.734 11.492 1 83.75 5 SER B O 1
ATOM 2006 N N . TYR B 1 6 ? -4.684 15.125 9.719 1 87.69 6 TYR B N 1
ATOM 2007 C CA . TYR B 1 6 ? -3.318 14.977 9.234 1 87.69 6 TYR B CA 1
ATOM 2008 C C . TYR B 1 6 ? -2.727 16.328 8.844 1 87.69 6 TYR B C 1
ATOM 2010 O O . TYR B 1 6 ? -3.461 17.297 8.641 1 87.69 6 TYR B O 1
ATOM 2018 N N . ILE B 1 7 ? -1.473 16.438 8.914 1 85.25 7 ILE B N 1
ATOM 2019 C CA . ILE B 1 7 ? -0.735 17.5 8.242 1 85.25 7 ILE B CA 1
ATOM 2020 C C . ILE B 1 7 ? 0.068 16.922 7.082 1 85.25 7 ILE B C 1
ATOM 2022 O O . ILE B 1 7 ? 0.64 15.844 7.195 1 85.25 7 ILE B O 1
ATOM 2026 N N . GLU B 1 8 ? -0.014 17.516 5.98 1 85.12 8 GLU B N 1
ATOM 2027 C CA . GLU B 1 8 ? 0.71 17.062 4.793 1 85.12 8 GLU B CA 1
ATOM 2028 C C . GLU B 1 8 ? 2.031 17.812 4.637 1 85.12 8 GLU B C 1
ATOM 2030 O O . GLU B 1 8 ? 2.094 19.016 4.852 1 85.12 8 GLU B O 1
ATOM 2035 N N . LEU B 1 9 ? 3.125 17.078 4.32 1 83.06 9 LEU B N 1
ATOM 2036 C CA . LEU B 1 9 ? 4.441 17.672 4.105 1 83.06 9 LEU B CA 1
ATOM 2037 C C . LEU B 1 9 ? 5.145 17.016 2.92 1 83.06 9 LEU B C 1
ATOM 2039 O O . LEU B 1 9 ? 5.082 15.789 2.756 1 83.06 9 LEU B O 1
ATOM 2043 N N . GLU B 1 10 ? 5.672 17.812 2.08 1 80.31 10 GLU B N 1
ATOM 2044 C CA . GLU B 1 10 ? 6.598 17.25 1.102 1 80.31 10 GLU B CA 1
ATOM 2045 C C . GLU B 1 10 ? 7.934 16.891 1.747 1 80.31 10 GLU B C 1
ATOM 2047 O O . GLU B 1 10 ? 8.508 17.703 2.486 1 80.31 10 GLU B O 1
ATOM 2052 N N . ILE B 1 11 ? 8.398 15.758 1.483 1 73.88 11 ILE B N 1
ATOM 2053 C CA . ILE B 1 11 ? 9.562 15.227 2.176 1 73.88 11 ILE B CA 1
ATOM 2054 C C . ILE B 1 11 ? 10.797 16.047 1.813 1 73.88 11 ILE B C 1
ATOM 2056 O O . ILE B 1 11 ? 11.703 16.219 2.635 1 73.88 11 ILE B O 1
ATOM 2060 N N . SER B 1 12 ? 10.805 16.547 0.54 1 68.69 12 SER B N 1
ATOM 2061 C CA . SER B 1 12 ? 11.938 17.375 0.127 1 68.69 12 SER B CA 1
ATOM 2062 C C . SER B 1 12 ? 12.094 18.578 1.038 1 68.69 12 SER B C 1
ATOM 2064 O O . SER B 1 12 ? 13.188 19.141 1.142 1 68.69 12 SER B O 1
ATOM 2066 N N . ASN B 1 13 ? 11.094 18.938 1.729 1 65.94 13 ASN B N 1
ATOM 2067 C CA . ASN B 1 13 ? 11.125 20.109 2.602 1 65.94 13 ASN B CA 1
ATOM 2068 C C . ASN B 1 13 ? 11.508 19.734 4.031 1 65.94 13 ASN B C 1
ATOM 2070 O O . ASN B 1 13 ? 11.695 20.609 4.879 1 65.94 13 ASN B O 1
ATOM 2074 N N . CYS B 1 14 ? 11.555 18.406 4.156 1 63.16 14 CYS B N 1
ATOM 2075 C CA . CYS B 1 14 ? 11.953 17.953 5.48 1 63.16 14 CYS B CA 1
ATOM 2076 C C . CYS B 1 14 ? 13.445 17.641 5.523 1 63.16 14 CYS B C 1
ATOM 2078 O O . CYS B 1 14 ? 13.977 17.016 4.605 1 63.16 14 CYS B O 1
ATOM 2080 N N . GLY B 1 15 ? 14.055 18.266 6.324 1 57.91 15 GLY B N 1
ATOM 2081 C CA . GLY B 1 15 ? 15.508 18.219 6.422 1 57.91 15 GLY B CA 1
ATOM 2082 C C . GLY B 1 15 ? 16.062 16.812 6.414 1 57.91 15 GLY B C 1
ATOM 2083 O O . GLY B 1 15 ? 17.094 16.547 5.789 1 57.91 15 GLY B O 1
ATOM 2084 N N . PHE B 1 16 ? 15.414 15.961 7.012 1 57.34 16 PHE B N 1
ATOM 2085 C CA . PHE B 1 16 ? 15.93 14.602 7.109 1 57.34 16 PHE B CA 1
ATOM 2086 C C . PHE B 1 16 ? 16.062 13.977 5.73 1 57.34 16 PHE B C 1
ATOM 2088 O O . PHE B 1 16 ? 17 13.219 5.477 1 57.34 16 PHE B O 1
ATOM 2095 N N . PHE B 1 17 ? 15.195 14.383 4.809 1 58.84 17 PHE B N 1
ATOM 2096 C CA . PHE B 1 17 ? 15.133 13.602 3.578 1 58.84 17 PHE B CA 1
ATOM 2097 C C . PHE B 1 17 ? 15.836 14.336 2.436 1 58.84 17 PHE B C 1
ATOM 2099 O O . PHE B 1 17 ? 15.727 13.922 1.277 1 58.84 17 PHE B O 1
ATOM 2106 N N . GLN B 1 18 ? 16.281 15.383 2.809 1 55.56 18 GLN B N 1
ATOM 2107 C CA . GLN B 1 18 ? 17.047 16.109 1.805 1 55.56 18 GLN B CA 1
ATOM 2108 C C . GLN B 1 18 ? 18.188 15.258 1.248 1 55.56 18 GLN B C 1
ATOM 2110 O O . GLN B 1 18 ? 18.703 15.531 0.161 1 55.56 18 GLN B O 1
ATOM 2115 N N . GLN B 1 19 ? 18.344 14.164 1.88 1 54.88 19 GLN B N 1
ATOM 2116 C CA . GLN B 1 19 ? 19.453 13.328 1.449 1 54.88 19 GLN B CA 1
ATOM 2117 C C . GLN B 1 19 ? 18.984 12.219 0.516 1 54.88 19 GLN B C 1
ATOM 2119 O O . GLN B 1 19 ? 19.797 11.469 -0.031 1 54.88 19 GLN B O 1
ATOM 2124 N N . LEU B 1 20 ? 17.734 12.227 0.293 1 61.62 20 LEU B N 1
ATOM 2125 C CA . LEU B 1 20 ? 17.203 11.148 -0.536 1 61.62 20 LEU B CA 1
ATOM 2126 C C . LEU B 1 20 ? 17.438 11.438 -2.016 1 61.62 20 LEU B C 1
ATOM 2128 O O . LEU B 1 20 ? 17.5 12.602 -2.418 1 61.62 20 LEU B O 1
ATOM 2132 N N . PRO B 1 21 ? 17.688 10.336 -2.775 1 58.5 21 PRO B N 1
ATOM 2133 C CA . PRO B 1 21 ? 17.844 10.555 -4.215 1 58.5 21 PRO B CA 1
ATOM 2134 C C . PRO B 1 21 ? 16.688 11.328 -4.824 1 58.5 21 PRO B C 1
ATOM 2136 O O . PRO B 1 21 ? 15.57 11.297 -4.297 1 58.5 21 PRO B O 1
ATOM 2139 N N . VAL B 1 22 ? 16.875 12.188 -5.758 1 52.59 22 VAL B N 1
ATOM 2140 C CA . VAL B 1 22 ? 15.977 13.172 -6.371 1 52.59 22 VAL B CA 1
ATOM 2141 C C . VAL B 1 22 ? 14.828 12.461 -7.078 1 52.59 22 VAL B C 1
ATOM 2143 O O . VAL B 1 22 ? 13.727 13 -7.18 1 52.59 22 VAL B O 1
ATOM 2146 N N . GLN B 1 23 ? 15.109 11.195 -7.59 1 61.41 23 GLN B N 1
ATOM 2147 C CA . GLN B 1 23 ? 14.023 10.609 -8.375 1 61.41 23 GLN B CA 1
ATOM 2148 C C . GLN B 1 23 ? 13.445 9.383 -7.68 1 61.41 23 GLN B C 1
ATOM 2150 O O . GLN B 1 23 ? 13.469 8.281 -8.234 1 61.41 23 GLN B O 1
ATOM 2155 N N . VAL B 1 24 ? 12.945 9.688 -6.547 1 64.12 24 VAL B N 1
ATOM 2156 C CA . VAL B 1 24 ? 12.445 8.586 -5.723 1 64.12 24 VAL B CA 1
ATOM 2157 C C . VAL B 1 24 ? 11.055 8.172 -6.199 1 64.12 24 VAL B C 1
ATOM 2159 O O . VAL B 1 24 ? 10.195 9.023 -6.43 1 64.12 24 VAL B O 1
ATOM 2162 N N . VAL B 1 25 ? 10.945 6.883 -6.508 1 64.75 25 VAL B N 1
ATOM 2163 C CA . VAL B 1 25 ? 9.68 6.32 -6.953 1 64.75 25 VAL B CA 1
ATOM 2164 C C . VAL B 1 25 ? 8.898 5.793 -5.754 1 64.75 25 VAL B C 1
ATOM 2166 O O . VAL B 1 25 ? 7.676 5.965 -5.676 1 64.75 25 VAL B O 1
ATOM 2169 N N . ASP B 1 26 ? 9.633 5.227 -4.867 1 72.94 26 ASP B N 1
ATOM 2170 C CA . ASP B 1 26 ? 8.984 4.598 -3.725 1 72.94 26 ASP B CA 1
ATOM 2171 C C . ASP B 1 26 ? 9.93 4.516 -2.527 1 72.94 26 ASP B C 1
ATOM 2173 O O . ASP B 1 26 ? 11.141 4.348 -2.697 1 72.94 26 ASP B O 1
ATOM 2177 N N . ILE B 1 27 ? 9.375 4.688 -1.327 1 69.31 27 ILE B N 1
ATOM 2178 C CA . ILE B 1 27 ? 10.141 4.613 -0.087 1 69.31 27 ILE B CA 1
ATOM 2179 C C . ILE B 1 27 ? 9.391 3.76 0.932 1 69.31 27 ILE B C 1
ATOM 2181 O O . ILE B 1 27 ? 8.18 3.922 1.116 1 69.31 27 ILE B O 1
ATOM 2185 N N . ARG B 1 28 ? 10.109 2.838 1.481 1 72.62 28 ARG B N 1
ATOM 2186 C CA . ARG B 1 28 ? 9.562 1.979 2.529 1 72.62 28 ARG B CA 1
ATOM 2187 C C . ARG B 1 28 ? 10.523 1.886 3.713 1 72.62 28 ARG B C 1
ATOM 2189 O O . ARG B 1 28 ? 11.742 1.871 3.531 1 72.62 28 ARG B O 1
ATOM 2196 N N . SER B 1 29 ? 9.93 1.854 4.918 1 71.06 29 SER B N 1
ATOM 2197 C CA . SER B 1 29 ? 10.789 1.742 6.094 1 71.06 29 SER B CA 1
ATOM 2198 C C . SER B 1 29 ? 10.477 0.478 6.887 1 71.06 29 SER B C 1
ATOM 2200 O O . SER B 1 29 ? 9.328 0.029 6.922 1 71.06 29 SER B O 1
ATOM 2202 N N . MET B 1 30 ? 11.469 -0.1 7.359 1 71.81 30 MET B N 1
ATOM 2203 C CA . MET B 1 30 ? 11.414 -1.23 8.281 1 71.81 30 MET B CA 1
ATOM 2204 C C . MET B 1 30 ? 12.375 -1.025 9.453 1 71.81 30 MET B C 1
ATOM 2206 O O . MET B 1 30 ? 13.547 -1.396 9.367 1 71.81 30 MET B O 1
ATOM 2210 N N . GLY B 1 31 ? 11.812 -0.55 10.602 1 67.62 31 GLY B N 1
ATOM 2211 C CA . GLY B 1 31 ? 12.719 -0.206 11.688 1 67.62 31 GLY B CA 1
ATOM 2212 C C . GLY B 1 31 ? 13.68 0.914 11.328 1 67.62 31 GLY B C 1
ATOM 2213 O O . GLY B 1 31 ? 13.25 2.016 10.984 1 67.62 31 GLY B O 1
ATOM 2214 N N . GLN B 1 32 ? 15.031 0.527 11.367 1 71.19 32 GLN B N 1
ATOM 2215 C CA . GLN B 1 32 ? 16.062 1.507 11.055 1 71.19 32 GLN B CA 1
ATOM 2216 C C . GLN B 1 32 ? 16.469 1.438 9.586 1 71.19 32 GLN B C 1
ATOM 2218 O O . GLN B 1 32 ? 17.297 2.225 9.125 1 71.19 32 GLN B O 1
ATOM 2223 N N . ARG B 1 33 ? 15.844 0.572 8.891 1 78.12 33 ARG B N 1
ATOM 2224 C CA . ARG B 1 33 ? 16.156 0.412 7.473 1 78.12 33 ARG B CA 1
ATOM 2225 C C . ARG B 1 33 ? 15.156 1.166 6.605 1 78.12 33 ARG B C 1
ATOM 2227 O O . ARG B 1 33 ? 13.961 1.212 6.922 1 78.12 33 ARG B O 1
ATOM 2234 N N . ILE B 1 34 ? 15.68 1.775 5.613 1 77.75 34 ILE B N 1
ATOM 2235 C CA . ILE B 1 34 ? 14.852 2.434 4.609 1 77.75 34 ILE B CA 1
ATOM 2236 C C . ILE B 1 34 ? 15.18 1.875 3.227 1 77.75 34 ILE B C 1
ATOM 2238 O O . ILE B 1 34 ? 16.344 1.691 2.881 1 77.75 34 ILE B O 1
ATOM 2242 N N . VAL B 1 35 ? 14.211 1.472 2.57 1 82.94 35 VAL B N 1
ATOM 2243 C CA . VAL B 1 35 ? 14.375 1.029 1.19 1 82.94 35 VAL B CA 1
ATOM 2244 C C . VAL B 1 35 ? 13.82 2.086 0.238 1 82.94 35 VAL B C 1
ATOM 2246 O O . VAL B 1 35 ? 12.664 2.496 0.363 1 82.94 35 VAL B O 1
ATOM 2249 N N . VAL B 1 36 ? 14.672 2.52 -0.652 1 79.31 36 VAL B N 1
ATOM 2250 C CA . VAL B 1 36 ? 14.281 3.574 -1.58 1 79.31 36 VAL B CA 1
ATOM 2251 C C . VAL B 1 36 ? 14.492 3.102 -3.018 1 79.31 36 VAL B C 1
ATOM 2253 O O . VAL B 1 36 ? 15.484 2.438 -3.322 1 79.31 36 VAL B O 1
ATOM 2256 N N . SER B 1 37 ? 13.461 3.312 -3.791 1 82.06 37 SER B N 1
ATOM 2257 C CA . SER B 1 37 ? 13.609 3.039 -5.215 1 82.06 37 SER B CA 1
ATOM 2258 C C . SER B 1 37 ? 13.594 4.328 -6.031 1 82.06 37 SER B C 1
ATOM 2260 O O . SER B 1 37 ? 12.898 5.281 -5.68 1 82.06 37 SER B O 1
ATOM 2262 N N . ASP B 1 38 ? 14.461 4.379 -6.973 1 70.06 38 ASP B N 1
ATOM 2263 C CA . ASP B 1 38 ? 14.516 5.535 -7.859 1 70.06 38 ASP B CA 1
ATOM 2264 C C . ASP B 1 38 ? 14.297 5.121 -9.312 1 70.06 38 ASP B C 1
ATOM 2266 O O . ASP B 1 38 ? 14.492 3.957 -9.672 1 70.06 38 ASP B O 1
ATOM 2270 N N . SER B 1 39 ? 13.797 6.035 -10.125 1 64.25 39 SER B N 1
ATOM 2271 C CA . SER B 1 39 ? 13.484 5.762 -11.523 1 64.25 39 SER B CA 1
ATOM 2272 C C . SER B 1 39 ? 14.758 5.508 -12.328 1 64.25 39 SER B C 1
ATOM 2274 O O . SER B 1 39 ? 14.703 4.867 -13.383 1 64.25 39 SER B O 1
ATOM 2276 N N . GLN B 1 40 ? 15.68 6.117 -11.852 1 62.59 40 GLN B N 1
ATOM 2277 C CA . GLN B 1 40 ? 16.906 5.988 -12.641 1 62.59 40 GLN B CA 1
ATOM 2278 C C . GLN B 1 40 ? 17.75 4.828 -12.141 1 62.59 40 GLN B C 1
ATOM 2280 O O . GLN B 1 40 ? 18.375 4.125 -12.93 1 62.59 40 GLN B O 1
ATOM 2285 N N . GLU B 1 41 ? 17.688 4.801 -10.773 1 66.06 41 GLU B N 1
ATOM 2286 C CA . GLU B 1 41 ? 18.406 3.715 -10.109 1 66.06 41 GLU B CA 1
ATOM 2287 C C . GLU B 1 41 ? 17.438 2.74 -9.453 1 66.06 41 GLU B C 1
ATOM 2289 O O . GLU B 1 41 ? 16.266 3.066 -9.234 1 66.06 41 GLU B O 1
ATOM 2294 N N . SER B 1 42 ? 17.672 1.511 -9.602 1 77.38 42 SER B N 1
ATOM 2295 C CA . SER B 1 42 ? 16.875 0.398 -9.094 1 77.38 42 SER B CA 1
ATOM 2296 C C . SER B 1 42 ? 16.578 0.567 -7.609 1 77.38 42 SER B C 1
ATOM 2298 O O . SER B 1 42 ? 15.969 1.557 -7.207 1 77.38 42 SER B O 1
ATOM 2300 N N . LEU B 1 43 ? 17.078 -0.085 -6.75 1 85.12 43 LEU B N 1
ATOM 2301 C CA . LEU B 1 43 ? 16.703 -0.218 -5.344 1 85.12 43 LEU B CA 1
ATOM 2302 C C . LEU B 1 43 ? 17.906 0.061 -4.438 1 85.12 43 LEU B C 1
ATOM 2304 O O . LEU B 1 43 ? 19.016 -0.373 -4.727 1 85.12 43 LEU B O 1
ATOM 2308 N N . HIS B 1 44 ? 17.719 0.906 -3.35 1 82.75 44 HIS B N 1
ATOM 2309 C CA . HIS B 1 44 ? 18.75 1.204 -2.357 1 82.75 44 HIS B CA 1
ATOM 2310 C C . HIS B 1 44 ? 18.266 0.854 -0.951 1 82.75 44 HIS B C 1
ATOM 2312 O O . HIS B 1 44 ? 17.188 1.285 -0.529 1 82.75 44 HIS B O 1
ATOM 2318 N N . PHE B 1 45 ? 19.109 0.097 -0.337 1 86.06 45 PHE B N 1
ATOM 2319 C CA . PHE B 1 45 ? 18.922 -0.133 1.09 1 86.06 45 PHE B CA 1
ATOM 2320 C C . PHE B 1 45 ? 19.75 0.849 1.911 1 86.06 45 PHE B C 1
ATOM 2322 O O . PHE B 1 45 ? 20.969 0.962 1.716 1 86.06 45 PHE B O 1
ATOM 2329 N N . MET B 1 46 ? 19.016 1.503 2.805 1 81.12 46 MET B N 1
ATOM 2330 C CA . MET B 1 46 ? 19.688 2.543 3.59 1 81.12 46 MET B CA 1
ATOM 2331 C C . MET B 1 46 ? 19.469 2.316 5.082 1 81.12 46 MET B C 1
ATOM 2333 O O . MET B 1 46 ? 18.5 1.654 5.48 1 81.12 46 MET B O 1
ATOM 2337 N N . ARG B 1 47 ? 20.391 2.799 5.797 1 78.81 47 ARG B N 1
ATOM 2338 C CA . ARG B 1 47 ? 20.281 2.775 7.25 1 78.81 47 ARG B CA 1
ATOM 2339 C C . ARG B 1 47 ? 20.406 4.18 7.832 1 78.81 47 ARG B C 1
ATOM 2341 O O . ARG B 1 47 ? 21.25 4.969 7.391 1 78.81 47 ARG B O 1
ATOM 2348 N N . TYR B 1 48 ? 19.5 4.418 8.758 1 71 48 TYR B N 1
ATOM 2349 C CA . TYR B 1 48 ? 19.531 5.699 9.453 1 71 48 TYR B CA 1
ATOM 2350 C C . TYR B 1 48 ? 20.328 5.594 10.75 1 71 48 TYR B C 1
ATOM 2352 O O . TYR B 1 48 ? 20.047 4.742 11.594 1 71 48 TYR B O 1
ATOM 2360 N N . LYS B 1 49 ? 21.266 6.355 10.836 1 68.94 49 LYS B N 1
ATOM 2361 C CA . LYS B 1 49 ? 22.031 6.492 12.078 1 68.94 49 LYS B CA 1
ATOM 2362 C C . LYS B 1 49 ? 21.547 7.695 12.883 1 68.94 49 LYS B C 1
ATOM 2364 O O . LYS B 1 49 ? 21.938 8.828 12.609 1 68.94 49 LYS B O 1
ATOM 2369 N N . LYS B 1 50 ? 20.812 7.41 13.914 1 63.47 50 LYS B N 1
ATOM 2370 C CA . LYS B 1 50 ? 20.188 8.453 14.727 1 63.47 50 LYS B CA 1
ATOM 2371 C C . LYS B 1 50 ? 21.25 9.398 15.297 1 63.47 50 LYS B C 1
ATOM 2373 O O . LYS B 1 50 ? 21.062 10.617 15.32 1 63.47 50 LYS B O 1
ATOM 2378 N N . GLN B 1 51 ? 22.297 8.797 15.82 1 64.12 51 GLN B N 1
ATOM 2379 C CA . GLN B 1 51 ? 23.344 9.578 16.469 1 64.12 51 GLN B CA 1
ATOM 2380 C C . GLN B 1 51 ? 23.906 10.625 15.523 1 64.12 51 GLN B C 1
ATOM 2382 O O . GLN B 1 51 ? 24.25 11.734 15.945 1 64.12 51 GLN B O 1
ATOM 2387 N N . ASP B 1 52 ? 23.953 10.281 14.234 1 61.62 52 ASP B N 1
ATOM 2388 C CA . ASP B 1 52 ? 24.562 11.164 13.25 1 61.62 52 ASP B CA 1
ATOM 2389 C C . ASP B 1 52 ? 23.516 11.867 12.398 1 61.62 52 ASP B C 1
ATOM 2391 O O . ASP B 1 52 ? 23.828 12.742 11.594 1 61.62 52 ASP B O 1
ATOM 2395 N N . ASN B 1 53 ? 22.281 11.469 12.633 1 63 53 ASN B N 1
ATOM 2396 C CA . ASN B 1 53 ? 21.203 11.984 11.797 1 63 53 ASN B CA 1
ATOM 2397 C C . ASN B 1 53 ? 21.531 11.852 10.312 1 63 53 ASN B C 1
ATOM 2399 O O . ASN B 1 53 ? 21.453 12.828 9.562 1 63 53 ASN B O 1
ATOM 2403 N N . GLN B 1 54 ? 22.125 10.719 9.953 1 65.75 54 GLN B N 1
ATOM 2404 C CA . GLN B 1 54 ? 22.562 10.5 8.578 1 65.75 54 GLN B CA 1
ATOM 2405 C C . GLN B 1 54 ? 21.953 9.211 8.016 1 65.75 54 GLN B C 1
ATOM 2407 O O . GLN B 1 54 ? 21.828 8.219 8.734 1 65.75 54 GLN B O 1
ATOM 2412 N N . LEU B 1 55 ? 21.625 9.336 6.746 1 69.56 55 LEU B N 1
ATOM 2413 C CA . LEU B 1 55 ? 21.203 8.164 5.984 1 69.56 55 LEU B CA 1
ATOM 2414 C C . LEU B 1 55 ? 22.344 7.625 5.137 1 69.56 55 LEU B C 1
ATOM 2416 O O . LEU B 1 55 ? 23.031 8.383 4.461 1 69.56 55 LEU B O 1
ATOM 2420 N N . SER B 1 56 ? 22.672 6.383 5.32 1 75 56 SER B N 1
ATOM 2421 C CA . SER B 1 56 ? 23.719 5.762 4.531 1 75 56 SER B CA 1
ATOM 2422 C C . SER B 1 56 ? 23.188 4.582 3.723 1 75 56 SER B C 1
ATOM 2424 O O . SER B 1 56 ? 22.391 3.791 4.227 1 75 56 SER B O 1
ATOM 2426 N N . ILE B 1 57 ? 23.641 4.531 2.498 1 80.06 57 ILE B N 1
ATOM 2427 C CA . ILE B 1 57 ? 23.297 3.391 1.651 1 80.06 57 ILE B CA 1
ATOM 2428 C C . ILE B 1 57 ? 24.281 2.246 1.915 1 80.06 57 ILE B C 1
ATOM 2430 O O . ILE B 1 57 ? 25.484 2.422 1.817 1 80.06 57 ILE B O 1
ATOM 2434 N N . PHE B 1 58 ? 23.828 1.041 2.184 1 85.69 58 PHE B N 1
ATOM 2435 C CA . PHE B 1 58 ? 24.75 -0.049 2.473 1 85.69 58 PHE B CA 1
ATOM 2436 C C . PHE B 1 58 ? 24.609 -1.167 1.447 1 85.69 58 PHE B C 1
ATOM 2438 O O . PHE B 1 58 ? 25.469 -2.041 1.349 1 85.69 58 PHE B O 1
ATOM 2445 N N . CYS B 1 59 ? 23.531 -1.185 0.706 1 88.31 59 CYS B N 1
ATOM 2446 C CA . CYS B 1 59 ? 23.297 -2.195 -0.318 1 88.31 59 CYS B CA 1
ATOM 2447 C C . CYS B 1 59 ? 22.391 -1.658 -1.419 1 88.31 59 CYS B C 1
ATOM 2449 O O . CYS B 1 59 ? 21.484 -0.871 -1.15 1 88.31 59 CYS B O 1
ATOM 2451 N N . ASP B 1 60 ? 22.703 -1.993 -2.633 1 86.94 60 ASP B N 1
ATOM 2452 C CA . ASP B 1 60 ? 21.859 -1.51 -3.719 1 86.94 60 ASP B CA 1
ATOM 2453 C C . ASP B 1 60 ? 21.797 -2.521 -4.859 1 86.94 60 ASP B C 1
ATOM 2455 O O . ASP B 1 60 ? 22.453 -3.564 -4.805 1 86.94 60 ASP B O 1
ATOM 2459 N N . ASP B 1 61 ? 20.859 -2.355 -5.707 1 86.56 61 ASP B N 1
ATOM 2460 C CA . ASP B 1 61 ? 20.688 -3.154 -6.918 1 86.56 61 ASP B CA 1
ATOM 2461 C C . ASP B 1 61 ? 21.484 -2.568 -8.078 1 86.56 61 ASP B C 1
ATOM 2463 O O . ASP B 1 61 ? 21.484 -1.354 -8.289 1 86.56 61 ASP B O 1
ATOM 2467 N N . THR B 1 62 ? 22.172 -3.371 -8.797 1 76.94 62 THR B N 1
ATOM 2468 C CA . THR B 1 62 ? 23.016 -2.926 -9.906 1 76.94 62 THR B CA 1
ATOM 2469 C C . THR B 1 62 ? 22.219 -2.9 -11.211 1 76.94 62 THR B C 1
ATOM 2471 O O . THR B 1 62 ? 22.688 -2.33 -12.203 1 76.94 62 THR B O 1
ATOM 2474 N N . SER B 1 63 ? 21.156 -3.498 -11.25 1 77 63 SER B N 1
ATOM 2475 C CA . SER B 1 63 ? 20.391 -3.596 -12.492 1 77 63 SER B CA 1
ATOM 2476 C C . SER B 1 63 ? 19.531 -2.357 -12.703 1 77 63 SER B C 1
ATOM 2478 O O . SER B 1 63 ? 18.734 -1.984 -11.828 1 77 63 SER B O 1
ATOM 2480 N N . PRO B 1 64 ? 19.844 -1.619 -13.68 1 75.69 64 PRO B N 1
ATOM 2481 C CA . PRO B 1 64 ? 18.938 -0.497 -13.969 1 75.69 64 PRO B CA 1
ATOM 2482 C C . PRO B 1 64 ? 17.516 -0.942 -14.25 1 75.69 64 PRO B C 1
ATOM 2484 O O . PRO B 1 64 ? 17.25 -1.58 -15.273 1 75.69 64 PRO B O 1
ATOM 2487 N N . ARG B 1 65 ? 16.766 -0.753 -13.289 1 77.31 65 ARG B N 1
ATOM 2488 C CA . ARG B 1 65 ? 15.359 -1.114 -13.453 1 77.31 65 ARG B CA 1
ATOM 2489 C C . ARG B 1 65 ? 14.484 0.129 -13.547 1 77.31 65 ARG B C 1
ATOM 2491 O O . ARG B 1 65 ? 14.812 1.17 -12.969 1 77.31 65 ARG B O 1
ATOM 2498 N N . PHE B 1 66 ? 13.758 0.378 -14.461 1 81.88 66 PHE B N 1
ATOM 2499 C CA . PHE B 1 66 ? 12.727 1.405 -14.508 1 81.88 66 PHE B CA 1
ATOM 2500 C C . PHE B 1 66 ? 11.617 1.106 -13.5 1 81.88 66 PHE B C 1
ATOM 2502 O O . PHE B 1 66 ? 10.469 0.87 -13.891 1 81.88 66 PHE B O 1
ATOM 2509 N N . VAL B 1 67 ? 12.086 1.292 -12.156 1 85.31 67 VAL B N 1
ATOM 2510 C CA . VAL B 1 67 ? 11.242 0.822 -11.062 1 85.31 67 VAL B CA 1
ATOM 2511 C C . VAL B 1 67 ? 9.984 1.684 -10.977 1 85.31 67 VAL B C 1
ATOM 2513 O O . VAL B 1 67 ? 10.062 2.912 -11.047 1 85.31 67 VAL B O 1
ATOM 2516 N N . THR B 1 68 ? 8.867 1.002 -10.812 1 82.12 68 THR B N 1
ATOM 2517 C CA . THR B 1 68 ? 7.602 1.713 -10.688 1 82.12 68 THR B CA 1
ATOM 2518 C C . THR B 1 68 ? 7.027 1.55 -9.281 1 82.12 68 THR B C 1
ATOM 2520 O O . THR B 1 68 ? 6.281 2.41 -8.805 1 82.12 68 THR B O 1
ATOM 2523 N N . CYS B 1 69 ? 7.309 0.483 -8.594 1 84.06 69 CYS B N 1
ATOM 2524 C CA . CYS B 1 69 ? 6.836 0.246 -7.234 1 84.06 69 CYS B CA 1
ATOM 2525 C C . CYS B 1 69 ? 7.668 -0.826 -6.547 1 84.06 69 CYS B C 1
ATOM 2527 O O . CYS B 1 69 ? 8.352 -1.609 -7.207 1 84.06 69 CYS B O 1
ATOM 2529 N N . ILE B 1 70 ? 7.582 -0.842 -5.215 1 86.88 70 ILE B N 1
ATOM 2530 C CA . ILE B 1 70 ? 8.281 -1.869 -4.449 1 86.88 70 ILE B CA 1
ATOM 2531 C C . ILE B 1 70 ? 7.383 -2.379 -3.326 1 86.88 70 ILE B C 1
ATOM 2533 O O . ILE B 1 70 ? 6.406 -1.724 -2.959 1 86.88 70 ILE B O 1
ATOM 2537 N N . CYS B 1 71 ? 7.719 -3.539 -2.852 1 87.44 71 CYS B N 1
ATOM 2538 C CA . CYS B 1 71 ? 7.023 -4.125 -1.712 1 87.44 71 CYS B CA 1
ATOM 2539 C C . CYS B 1 71 ? 7.98 -4.938 -0.847 1 87.44 71 CYS B C 1
ATOM 2541 O O . CYS B 1 71 ? 8.656 -5.84 -1.342 1 87.44 71 CYS B O 1
ATOM 2543 N N . ILE B 1 72 ? 7.984 -4.551 0.419 1 85.69 72 ILE B N 1
ATOM 2544 C CA . ILE B 1 72 ? 8.805 -5.312 1.354 1 85.69 72 ILE B CA 1
ATOM 2545 C C . ILE B 1 72 ? 8.141 -6.656 1.652 1 85.69 72 ILE B C 1
ATOM 2547 O O . ILE B 1 72 ? 7 -6.699 2.117 1 85.69 72 ILE B O 1
ATOM 2551 N N . LEU B 1 73 ? 8.773 -7.68 1.329 1 87.75 73 LEU B N 1
ATOM 2552 C CA . LEU B 1 73 ? 8.219 -9.008 1.558 1 87.75 73 LEU B CA 1
ATOM 2553 C C . LEU B 1 73 ? 8.609 -9.531 2.936 1 87.75 73 LEU B C 1
ATOM 2555 O O . LEU B 1 73 ? 7.809 -10.188 3.605 1 87.75 73 LEU B O 1
ATOM 2559 N N . ASP B 1 74 ? 9.82 -9.344 3.311 1 86.19 74 ASP B N 1
ATOM 2560 C CA . ASP B 1 74 ? 10.336 -9.594 4.652 1 86.19 74 ASP B CA 1
ATOM 2561 C C . ASP B 1 74 ? 11.555 -8.711 4.945 1 86.19 74 ASP B C 1
ATOM 2563 O O . ASP B 1 74 ? 11.867 -7.801 4.176 1 86.19 74 ASP B O 1
ATOM 2567 N N . TYR B 1 75 ? 12.219 -8.953 6 1 83.56 75 TYR B N 1
ATOM 2568 C CA . TYR B 1 75 ? 13.258 -8.055 6.488 1 83.56 75 TYR B CA 1
ATOM 2569 C C . TYR B 1 75 ? 14.352 -7.879 5.445 1 83.56 75 TYR B C 1
ATOM 2571 O O . TYR B 1 75 ? 14.953 -6.805 5.34 1 83.56 75 TYR B O 1
ATOM 2579 N N . ASP B 1 76 ? 14.633 -8.969 4.633 1 90.5 76 ASP B N 1
ATOM 2580 C CA . ASP B 1 76 ? 15.773 -8.922 3.725 1 90.5 76 ASP B CA 1
ATOM 2581 C C . ASP B 1 76 ? 15.32 -8.969 2.268 1 90.5 76 ASP B C 1
ATOM 2583 O O . ASP B 1 76 ? 16.156 -8.922 1.353 1 90.5 76 ASP B O 1
ATOM 2587 N N . THR B 1 77 ? 14.07 -9.055 2.076 1 91 77 THR B N 1
ATOM 2588 C CA . THR B 1 77 ? 13.609 -9.359 0.725 1 91 77 THR B CA 1
ATOM 2589 C C . THR B 1 77 ? 12.609 -8.305 0.247 1 91 77 THR B C 1
ATOM 2591 O O . THR B 1 77 ? 11.695 -7.93 0.984 1 91 77 THR B O 1
ATOM 2594 N N . VAL B 1 78 ? 12.781 -7.82 -0.938 1 91.38 78 VAL B N 1
ATOM 2595 C CA . VAL B 1 78 ? 11.922 -6.797 -1.523 1 91.38 78 VAL B CA 1
ATOM 2596 C C . VAL B 1 78 ? 11.5 -7.215 -2.93 1 91.38 78 VAL B C 1
ATOM 2598 O O . VAL B 1 78 ? 12.312 -7.75 -3.691 1 91.38 78 VAL B O 1
ATOM 2601 N N . ALA B 1 79 ? 10.211 -7.02 -3.234 1 92.56 79 ALA B N 1
ATOM 2602 C CA . ALA B 1 79 ? 9.734 -7.16 -4.609 1 92.56 79 ALA B CA 1
ATOM 2603 C C . ALA B 1 79 ? 9.758 -5.824 -5.34 1 92.56 79 ALA B C 1
ATOM 2605 O O . ALA B 1 79 ? 9.438 -4.785 -4.758 1 92.56 79 ALA B O 1
ATOM 2606 N N . VAL B 1 80 ? 10.148 -5.902 -6.57 1 91.12 80 VAL B N 1
ATOM 2607 C CA . VAL B 1 80 ? 10.25 -4.688 -7.371 1 91.12 80 VAL B CA 1
ATOM 2608 C C . VAL B 1 80 ? 9.477 -4.859 -8.672 1 91.12 80 VAL B C 1
ATOM 2610 O O . VAL B 1 80 ? 9.648 -5.859 -9.375 1 91.12 80 VAL B O 1
ATOM 2613 N N . GLY B 1 81 ? 8.57 -3.949 -8.914 1 90.19 81 GLY B N 1
ATOM 2614 C CA . GLY B 1 81 ? 7.93 -3.852 -10.219 1 90.19 81 GLY B CA 1
ATOM 2615 C C . GLY B 1 81 ? 8.539 -2.781 -11.102 1 90.19 81 GLY B C 1
ATOM 2616 O O . GLY B 1 81 ? 8.992 -1.746 -10.609 1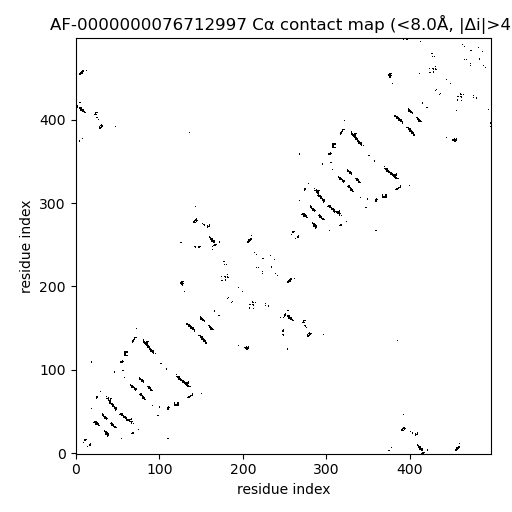 90.19 81 GLY B O 1
ATOM 2617 N N . ASP B 1 82 ? 8.555 -3.053 -12.414 1 85.69 82 ASP B N 1
ATOM 2618 C CA . ASP B 1 82 ? 9.156 -2.064 -13.305 1 85.69 82 ASP B CA 1
ATOM 2619 C C . ASP B 1 82 ? 8.195 -1.689 -14.438 1 85.69 82 ASP B C 1
ATOM 2621 O O . ASP B 1 82 ? 7.109 -2.26 -14.547 1 85.69 82 ASP B O 1
ATOM 2625 N N . ARG B 1 83 ? 8.617 -0.706 -15.227 1 83.06 83 ARG B N 1
ATOM 2626 C CA . ARG B 1 83 ? 7.793 -0.145 -16.297 1 83.06 83 ARG B CA 1
ATOM 2627 C C . ARG B 1 83 ? 7.641 -1.133 -17.438 1 83.06 83 ARG B C 1
ATOM 2629 O O . ARG B 1 83 ? 6.711 -1.021 -18.25 1 83.06 83 ARG B O 1
ATOM 2636 N N . PHE B 1 84 ? 8.508 -2.133 -17.5 1 84.06 84 PHE B N 1
ATOM 2637 C CA . PHE B 1 84 ? 8.5 -3.062 -18.625 1 84.06 84 PHE B CA 1
ATOM 2638 C C . PHE B 1 84 ? 7.625 -4.27 -18.328 1 84.06 84 PHE B C 1
ATOM 2640 O O . PHE B 1 84 ? 7.453 -5.145 -19.172 1 84.06 84 PHE B O 1
ATOM 2647 N N . GLY B 1 85 ? 7.059 -4.238 -17.141 1 87.81 85 GLY B N 1
ATOM 2648 C CA . GLY B 1 85 ? 6.098 -5.285 -16.828 1 87.81 85 GLY B CA 1
ATOM 2649 C C . GLY B 1 85 ? 6.738 -6.508 -16.188 1 87.81 85 GLY B C 1
ATOM 2650 O O . GLY B 1 85 ? 6.32 -7.641 -16.453 1 87.81 85 GLY B O 1
ATOM 2651 N N . SER B 1 86 ? 7.762 -6.266 -15.445 1 87.88 86 SER B N 1
ATOM 2652 C CA . SER B 1 86 ? 8.422 -7.359 -14.742 1 87.88 86 SER B CA 1
ATOM 2653 C C . SER B 1 86 ? 8.352 -7.176 -13.227 1 87.88 86 SER B C 1
ATOM 2655 O O . SER B 1 86 ? 8.32 -6.047 -12.734 1 87.88 86 SER B O 1
ATOM 2657 N N . ILE B 1 87 ? 8.266 -8.266 -12.555 1 91.06 87 ILE B N 1
ATOM 2658 C CA . ILE B 1 87 ? 8.391 -8.289 -11.102 1 91.06 87 ILE B CA 1
ATOM 2659 C C . ILE B 1 87 ? 9.648 -9.062 -10.703 1 91.06 87 ILE B C 1
ATOM 2661 O O . ILE B 1 87 ? 9.828 -10.211 -11.117 1 91.06 87 ILE B O 1
ATOM 2665 N N . ALA B 1 88 ? 10.516 -8.438 -9.984 1 90.44 88 ALA B N 1
ATOM 2666 C CA . ALA B 1 88 ? 11.719 -9.094 -9.484 1 90.44 88 ALA B CA 1
ATOM 2667 C C . ALA B 1 88 ? 11.688 -9.203 -7.961 1 90.44 88 ALA B C 1
ATOM 2669 O O . ALA B 1 88 ? 11.109 -8.352 -7.281 1 90.44 88 ALA B O 1
ATOM 2670 N N . VAL B 1 89 ? 12.234 -10.242 -7.488 1 91.56 89 VAL B N 1
ATOM 2671 C CA . VAL B 1 89 ? 12.414 -10.43 -6.051 1 91.56 89 VAL B CA 1
ATOM 2672 C C . VAL B 1 89 ? 13.898 -10.344 -5.703 1 91.56 89 VAL B C 1
ATOM 2674 O O . VAL B 1 89 ? 14.703 -11.141 -6.199 1 91.56 89 VAL B O 1
ATOM 2677 N N . LEU B 1 90 ? 14.203 -9.367 -4.906 1 90.75 90 LEU B N 1
ATOM 2678 C CA . LEU B 1 90 ? 15.586 -9.086 -4.527 1 90.75 90 LEU B CA 1
ATOM 2679 C C . LEU B 1 90 ? 15.797 -9.328 -3.033 1 90.75 90 LEU B C 1
ATOM 2681 O O . LEU B 1 90 ? 14.922 -9.008 -2.223 1 90.75 90 LEU B O 1
ATOM 2685 N N . ARG B 1 91 ? 17 -9.828 -2.691 1 91.44 91 ARG B N 1
ATOM 2686 C CA . ARG B 1 91 ? 17.297 -10.156 -1.3 1 91.44 91 ARG B CA 1
ATOM 2687 C C . ARG B 1 91 ? 18.688 -9.688 -0.916 1 91.44 91 ARG B C 1
ATOM 2689 O O . ARG B 1 91 ? 19.625 -9.789 -1.713 1 91.44 91 ARG B O 1
ATOM 2696 N N . LEU B 1 92 ? 18.719 -9.188 0.305 1 92.44 92 LEU B N 1
ATOM 2697 C CA . LEU B 1 92 ? 20.031 -8.883 0.836 1 92.44 92 LEU B CA 1
ATOM 2698 C C . LEU B 1 92 ? 20.891 -10.141 0.922 1 92.44 92 LEU B C 1
ATOM 2700 O O . LEU B 1 92 ? 20.391 -11.219 1.275 1 92.44 92 LEU B O 1
ATOM 2704 N N . PRO B 1 93 ? 22.141 -9.984 0.561 1 91.88 93 PRO B N 1
ATOM 2705 C CA . PRO B 1 93 ? 23 -11.156 0.677 1 91.88 93 PRO B CA 1
ATOM 2706 C C . PRO B 1 93 ? 23.203 -11.609 2.123 1 91.88 93 PRO B C 1
ATOM 2708 O O . PRO B 1 93 ? 23.078 -10.797 3.047 1 91.88 93 PRO B O 1
ATOM 2711 N N . LYS B 1 94 ? 23.5 -12.883 2.186 1 89.12 94 LYS B N 1
ATOM 2712 C CA . LYS B 1 94 ? 23.781 -13.414 3.52 1 89.12 94 LYS B CA 1
ATOM 2713 C C . LYS B 1 94 ? 24.969 -12.703 4.148 1 89.12 94 LYS B C 1
ATOM 2715 O O . LYS B 1 94 ? 26 -12.5 3.49 1 89.12 94 LYS B O 1
ATOM 2720 N N . GLY B 1 95 ? 24.922 -12.203 5.379 1 87.25 95 GLY B N 1
ATOM 2721 C CA . GLY B 1 95 ? 26.016 -11.57 6.098 1 87.25 95 GLY B CA 1
ATOM 2722 C C . GLY B 1 95 ? 26.141 -10.086 5.793 1 87.25 95 GLY B C 1
ATOM 2723 O O . GLY B 1 95 ? 27.188 -9.484 6.055 1 87.25 95 GLY B O 1
ATOM 2724 N N . VAL B 1 96 ? 25.203 -9.539 5.188 1 88.75 96 VAL B N 1
ATOM 2725 C CA . VAL B 1 96 ? 25.234 -8.125 4.844 1 88.75 96 VAL B CA 1
ATOM 2726 C C . VAL B 1 96 ? 25.516 -7.293 6.098 1 88.75 96 VAL B C 1
ATOM 2728 O O . VAL B 1 96 ? 25.047 -7.621 7.188 1 88.75 96 VAL B O 1
ATOM 2731 N N . THR B 1 97 ? 26.391 -6.348 5.922 1 84.94 97 THR B N 1
ATOM 2732 C CA . THR B 1 97 ? 26.688 -5.43 7.012 1 84.94 97 THR B CA 1
ATOM 2733 C C . THR B 1 97 ? 26 -4.086 6.797 1 84.94 97 THR B C 1
ATOM 2735 O O . THR B 1 97 ? 26.016 -3.539 5.691 1 84.94 97 THR B O 1
ATOM 2738 N N . GLU B 1 98 ? 25.312 -3.635 7.699 1 81.06 98 GLU B N 1
ATOM 2739 C CA . GLU B 1 98 ? 24.578 -2.377 7.582 1 81.06 98 GLU B CA 1
ATOM 2740 C C . GLU B 1 98 ? 25.422 -1.203 8.086 1 81.06 98 GLU B C 1
ATOM 2742 O O . GLU B 1 98 ? 25.078 -0.043 7.848 1 81.06 98 GLU B O 1
ATOM 2747 N N . GLU B 1 99 ? 26.359 -1.435 8.859 1 69.44 99 GLU B N 1
ATOM 2748 C CA . GLU B 1 99 ? 27.219 -0.388 9.383 1 69.44 99 GLU B CA 1
ATOM 2749 C C . GLU B 1 99 ? 28.219 0.083 8.336 1 69.44 99 GLU B C 1
ATOM 2751 O O . GLU B 1 99 ? 28.906 -0.732 7.719 1 69.44 99 GLU B O 1
ATOM 2756 N N . VAL B 1 100 ? 27.797 1.108 7.652 1 57.5 100 VAL B N 1
ATOM 2757 C CA . VAL B 1 100 ? 28.797 1.626 6.723 1 57.5 100 VAL B CA 1
ATOM 2758 C C . VAL B 1 100 ? 30.016 2.102 7.492 1 57.5 100 VAL B C 1
ATOM 2760 O O . VAL B 1 100 ? 29.891 2.773 8.516 1 57.5 100 VAL B O 1
ATOM 2763 N N . GLN B 1 101 ? 31.016 1.395 7.266 1 51.12 101 GLN B N 1
ATOM 2764 C CA . GLN B 1 101 ? 32.281 1.743 7.895 1 51.12 101 GLN B CA 1
ATOM 2765 C C . GLN B 1 101 ? 32.594 3.23 7.742 1 51.12 101 GLN B C 1
ATOM 2767 O O . GLN B 1 101 ? 32.438 3.795 6.66 1 51.12 101 GLN B O 1
ATOM 2772 N N . GLU B 1 102 ? 32.406 3.938 8.852 1 47.94 102 GLU B N 1
ATOM 2773 C CA . GLU B 1 102 ? 32.875 5.324 8.945 1 47.94 102 GLU B CA 1
ATOM 2774 C C . GLU B 1 102 ? 34.156 5.539 8.156 1 47.94 102 GLU B C 1
ATOM 2776 O O . GLU B 1 102 ? 35.062 4.715 8.219 1 47.94 102 GLU B O 1
ATOM 2781 N N . ASP B 1 103 ? 34 6.09 7.066 1 46.22 103 ASP B N 1
ATOM 2782 C CA . ASP B 1 103 ? 35.312 6.516 6.57 1 46.22 103 ASP B CA 1
ATOM 2783 C C . ASP B 1 103 ? 36.094 7.242 7.66 1 46.22 103 ASP B C 1
ATOM 2785 O O . ASP B 1 103 ? 35.594 8.211 8.242 1 46.22 103 ASP B O 1
ATOM 2789 N N . PRO B 1 104 ? 37.156 6.66 8.289 1 43.78 104 PRO B N 1
ATOM 2790 C CA . PRO B 1 104 ? 38.031 7.336 9.258 1 43.78 104 PRO B CA 1
ATOM 2791 C C . PRO B 1 104 ? 38.312 8.789 8.875 1 43.78 104 PRO B C 1
ATOM 2793 O O . PRO B 1 104 ? 38.906 9.523 9.656 1 43.78 104 PRO B O 1
ATOM 2796 N N . THR B 1 105 ? 38.5 9.047 7.648 1 44.66 105 THR B N 1
ATOM 2797 C CA . THR B 1 105 ? 39.031 10.359 7.332 1 44.66 105 THR B CA 1
ATOM 2798 C C . THR B 1 105 ? 38.062 11.469 7.742 1 44.66 105 THR B C 1
ATOM 2800 O O . THR B 1 105 ? 38.438 12.641 7.758 1 44.66 105 THR B O 1
ATOM 2803 N N . GLY B 1 106 ? 37.125 11.422 8.648 1 38.03 106 GLY B N 1
ATOM 2804 C CA . GLY B 1 106 ? 36.344 12.453 9.281 1 38.03 106 GLY B CA 1
ATOM 2805 C C . GLY B 1 106 ? 35.25 12.992 8.383 1 38.03 106 GLY B C 1
ATOM 2806 O O . GLY B 1 106 ? 34.531 13.945 8.742 1 38.03 106 GLY B O 1
ATOM 2807 N N . VAL B 1 107 ? 35.5 13.164 7.152 1 36.62 107 VAL B N 1
ATOM 2808 C CA . VAL B 1 107 ? 34.531 13.906 6.332 1 36.62 107 VAL B CA 1
ATOM 2809 C C . VAL B 1 107 ? 33.156 13.305 6.48 1 36.62 107 VAL B C 1
ATOM 2811 O O . VAL B 1 107 ? 32.969 12.086 6.375 1 36.62 107 VAL B O 1
ATOM 2814 N N . ARG B 1 108 ? 32.469 13.969 7.324 1 36.12 108 ARG B N 1
ATOM 2815 C CA . ARG B 1 108 ? 31.016 13.797 7.465 1 36.12 108 ARG B CA 1
ATOM 2816 C C . ARG B 1 108 ? 30.422 13.164 6.211 1 36.12 108 ARG B C 1
ATOM 2818 O O . ARG B 1 108 ? 30.422 13.773 5.141 1 36.12 108 ARG B O 1
ATOM 2825 N N . ALA B 1 109 ? 30.781 11.977 5.965 1 35.75 109 ALA B N 1
ATOM 2826 C CA . ALA B 1 109 ? 30.234 11.344 4.773 1 35.75 109 ALA B CA 1
ATOM 2827 C C . ALA B 1 109 ? 28.719 11.531 4.703 1 35.75 109 ALA B C 1
ATOM 2829 O O . ALA B 1 109 ? 27.984 11.039 5.555 1 35.75 109 ALA B O 1
ATOM 2830 N N . LEU B 1 110 ? 28.219 12.773 4.816 1 32.66 110 LEU B N 1
ATOM 2831 C CA . LEU B 1 110 ? 26.844 12.945 4.336 1 32.66 110 LEU B CA 1
ATOM 2832 C C . LEU B 1 110 ? 26.391 11.719 3.549 1 32.66 110 LEU B C 1
ATOM 2834 O O . LEU B 1 110 ? 27.203 10.859 3.201 1 32.66 110 LEU B O 1
ATOM 2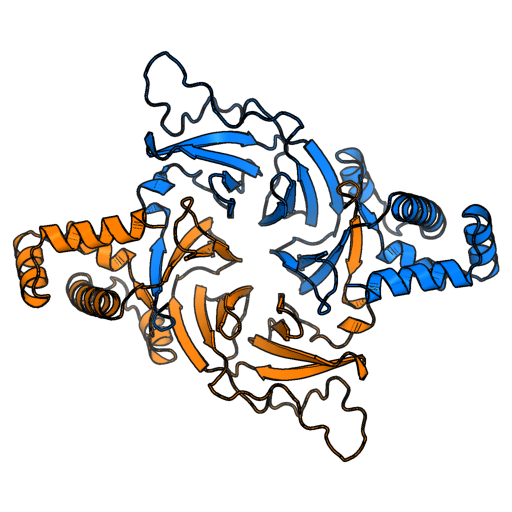838 N N . TRP B 1 111 ? 25.297 11.906 2.758 1 35.44 111 TRP B N 1
ATOM 2839 C CA . TRP B 1 111 ? 25 10.906 1.734 1 35.44 111 TRP B CA 1
ATOM 2840 C C . TRP B 1 111 ? 26.281 10.43 1.057 1 35.44 111 TRP B C 1
ATOM 2842 O O . TRP B 1 111 ? 26.984 11.219 0.418 1 35.44 111 TRP B O 1
ATOM 2852 N N . ASP B 1 112 ? 27.406 10.242 1.758 1 35.88 112 ASP B N 1
ATOM 2853 C CA . ASP B 1 112 ? 28.406 9.766 0.82 1 35.88 112 ASP B CA 1
ATOM 2854 C C . ASP B 1 112 ? 27.766 9.094 -0.393 1 35.88 112 ASP B C 1
ATOM 2856 O O . ASP B 1 112 ? 27.125 8.055 -0.267 1 35.88 112 ASP B O 1
ATOM 2860 N N . ARG B 1 113 ? 27.156 9.945 -1.189 1 34.88 113 ARG B N 1
ATOM 2861 C CA . ARG B 1 113 ? 27.016 9.336 -2.506 1 34.88 113 ARG B CA 1
ATOM 2862 C C . ARG B 1 113 ? 28.109 8.297 -2.754 1 34.88 113 ARG B C 1
ATOM 2864 O O . ARG B 1 113 ? 29.266 8.656 -2.98 1 34.88 113 ARG B O 1
ATOM 2871 N N . GLY B 1 114 ? 28.438 7.617 -1.701 1 33.88 114 GLY B N 1
ATOM 2872 C CA . GLY B 1 114 ? 29.547 6.824 -2.199 1 33.88 114 GLY B CA 1
ATOM 2873 C C . GLY B 1 114 ? 29.828 7.043 -3.674 1 33.88 114 GLY B C 1
ATOM 2874 O O . GLY B 1 114 ? 28.984 7.594 -4.395 1 33.88 114 GLY B O 1
ATOM 2875 N N . ASN B 1 115 ? 31.188 7.145 -4.129 1 32.59 115 ASN B N 1
ATOM 2876 C CA . ASN B 1 115 ? 31.5 7.23 -5.551 1 32.59 115 ASN B CA 1
ATOM 2877 C C . ASN B 1 115 ? 30.297 6.844 -6.414 1 32.59 115 ASN B C 1
ATOM 2879 O O . ASN B 1 115 ? 29.391 6.156 -5.945 1 32.59 115 ASN B O 1
ATOM 2883 N N . LEU B 1 116 ? 30.109 7.434 -7.758 1 36.03 116 LEU B N 1
ATOM 2884 C CA . LEU B 1 116 ? 29.359 6.973 -8.914 1 36.03 116 LEU B CA 1
ATOM 2885 C C . LEU B 1 116 ? 28.875 5.535 -8.711 1 36.03 116 LEU B C 1
ATOM 2887 O O . LEU B 1 116 ? 28.109 5.016 -9.516 1 36.03 116 LEU B O 1
ATOM 2891 N N . ASN B 1 117 ? 29.562 4.695 -7.961 1 43 117 ASN B N 1
ATOM 2892 C CA . ASN B 1 117 ? 29.578 3.26 -8.211 1 43 117 ASN B CA 1
ATOM 2893 C C . ASN B 1 117 ? 28.578 2.525 -7.32 1 43 117 ASN B C 1
ATOM 2895 O O . ASN B 1 117 ? 28.703 1.318 -7.102 1 43 117 ASN B O 1
ATOM 2899 N N . GLY B 1 118 ? 27.469 3.031 -6.695 1 59.94 118 GLY B N 1
ATOM 2900 C CA . GLY B 1 118 ? 26.5 2.17 -6.023 1 59.94 118 GLY B CA 1
ATOM 2901 C C . GLY B 1 118 ? 27.016 1.625 -4.703 1 59.94 118 GLY B C 1
ATOM 2902 O O . GLY B 1 118 ? 28.109 1.987 -4.254 1 59.94 118 GLY B O 1
ATOM 2903 N N . ALA B 1 119 ? 26.328 1.179 -3.645 1 73 119 ALA B N 1
ATOM 2904 C CA . ALA B 1 119 ? 26.688 0.456 -2.426 1 73 119 ALA B CA 1
ATOM 2905 C C . ALA B 1 119 ? 27.703 -0.648 -2.717 1 73 119 ALA B C 1
ATOM 2907 O O . ALA B 1 119 ? 27.766 -1.161 -3.836 1 73 119 ALA B O 1
ATOM 2908 N N . SER B 1 120 ? 28.656 -0.814 -1.762 1 78.31 120 SER B N 1
ATOM 2909 C CA . SER B 1 120 ? 29.625 -1.899 -1.922 1 78.31 120 SER B CA 1
ATOM 2910 C C . SER B 1 120 ? 28.922 -3.256 -1.944 1 78.31 120 SER B C 1
ATOM 2912 O O . SER B 1 120 ? 29.453 -4.219 -2.502 1 78.31 120 SER B O 1
ATOM 2914 N N . GLN B 1 121 ? 27.859 -3.33 -1.216 1 88.06 121 GLN B N 1
ATOM 2915 C CA . GLN B 1 121 ? 27.109 -4.586 -1.188 1 88.06 121 GLN B CA 1
ATOM 2916 C C . GLN B 1 121 ? 25.938 -4.555 -2.166 1 88.06 121 GLN B C 1
ATOM 2918 O O . GLN B 1 121 ? 25.312 -3.514 -2.354 1 88.06 121 GLN B O 1
ATOM 2923 N N . LYS B 1 122 ? 25.766 -5.727 -2.775 1 89.88 122 LYS B N 1
ATOM 2924 C CA . LYS B 1 122 ? 24.734 -5.812 -3.805 1 89.88 122 LYS B CA 1
ATOM 2925 C C . LYS B 1 122 ? 23.688 -6.848 -3.439 1 89.88 122 LYS B C 1
ATOM 2927 O O . LYS B 1 122 ? 24 -7.883 -2.844 1 89.88 122 LYS B O 1
ATOM 2932 N N . VAL B 1 123 ? 22.547 -6.504 -3.875 1 90.56 123 VAL B N 1
ATOM 2933 C CA . VAL B 1 123 ? 21.453 -7.422 -3.598 1 90.56 123 VAL B CA 1
ATOM 2934 C C . VAL B 1 123 ? 21.562 -8.648 -4.492 1 90.56 123 VAL B C 1
ATOM 2936 O O . VAL B 1 123 ? 22.188 -8.594 -5.559 1 90.56 123 VAL B O 1
ATOM 2939 N N . GLU B 1 124 ? 20.938 -9.75 -4.004 1 89.69 124 GLU B N 1
ATOM 2940 C CA . GLU B 1 124 ? 20.812 -10.977 -4.781 1 89.69 124 GLU B CA 1
ATOM 2941 C C . GLU B 1 124 ? 19.469 -11.039 -5.5 1 89.69 124 GLU B C 1
ATOM 2943 O O . GLU B 1 124 ? 18.438 -10.656 -4.941 1 89.69 124 GLU B O 1
ATOM 2948 N N . HIS B 1 125 ? 19.531 -11.523 -6.723 1 87.38 125 HIS B N 1
ATOM 2949 C CA . HIS B 1 125 ? 18.312 -11.727 -7.508 1 87.38 125 HIS B CA 1
ATOM 2950 C C . HIS B 1 125 ? 17.75 -13.133 -7.293 1 87.38 125 HIS B C 1
ATOM 2952 O O . HIS B 1 125 ? 18.312 -14.109 -7.781 1 87.38 125 HIS B O 1
ATOM 2958 N N . ILE B 1 126 ? 16.641 -13.195 -6.645 1 87.06 126 ILE B N 1
ATOM 2959 C CA . ILE B 1 126 ? 16.062 -14.469 -6.238 1 87.06 126 ILE B CA 1
ATOM 2960 C C . ILE B 1 126 ? 15.117 -14.977 -7.32 1 87.06 126 ILE B C 1
ATOM 2962 O O . ILE B 1 126 ? 14.977 -16.188 -7.516 1 87.06 126 ILE B O 1
ATOM 2966 N N . GLY B 1 127 ? 14.43 -14.023 -7.898 1 85.88 127 GLY B N 1
ATOM 2967 C CA . GLY B 1 127 ? 13.453 -14.414 -8.906 1 85.88 127 GLY B CA 1
ATOM 2968 C C . GLY B 1 127 ? 12.938 -13.25 -9.727 1 85.88 127 GLY B C 1
ATOM 2969 O O . GLY B 1 127 ? 13.109 -12.086 -9.336 1 85.88 127 GLY B O 1
ATOM 2970 N N . GLN B 1 128 ? 12.367 -13.68 -10.828 1 87.06 128 GLN B N 1
ATOM 2971 C CA . GLN B 1 128 ? 11.797 -12.68 -11.727 1 87.06 128 GLN B CA 1
ATOM 2972 C C . GLN B 1 128 ? 10.641 -13.266 -12.531 1 87.06 128 GLN B C 1
ATOM 2974 O O . GLN B 1 128 ? 10.672 -14.438 -12.906 1 87.06 128 GLN B O 1
ATOM 2979 N N . PHE B 1 129 ? 9.672 -12.461 -12.797 1 89.25 129 PHE B N 1
ATOM 2980 C CA . PHE B 1 129 ? 8.516 -12.859 -13.594 1 89.25 129 PHE B CA 1
ATOM 2981 C C . PHE B 1 129 ? 8.07 -11.719 -14.5 1 89.25 129 PHE B C 1
ATOM 2983 O O . PHE B 1 129 ? 7.91 -10.586 -14.047 1 89.25 129 PHE B O 1
ATOM 2990 N N . TYR B 1 130 ? 7.875 -12.125 -15.727 1 86.5 130 TYR B N 1
ATOM 2991 C CA . TYR B 1 130 ? 7.391 -11.141 -16.688 1 86.5 130 TYR B CA 1
ATOM 2992 C C . TYR B 1 130 ? 5.871 -11.188 -16.797 1 86.5 130 TYR B C 1
ATOM 2994 O O . TYR B 1 130 ? 5.301 -12.156 -17.297 1 86.5 130 TYR B O 1
ATOM 3002 N N . VAL B 1 131 ? 5.324 -10.148 -16.375 1 86.12 131 VAL B N 1
ATOM 3003 C CA . VAL B 1 131 ? 3.869 -10.023 -16.391 1 86.12 131 VAL B CA 1
ATOM 3004 C C . VAL B 1 131 ? 3.418 -9.539 -17.766 1 86.12 131 VAL B C 1
ATOM 3006 O O . VAL B 1 131 ? 2.344 -9.914 -18.25 1 86.12 131 VAL B O 1
ATOM 3009 N N . GLY B 1 132 ? 4.227 -8.695 -18.438 1 83.62 132 GLY B N 1
ATOM 3010 C CA . GLY B 1 132 ? 3.914 -8.195 -19.766 1 83.62 132 GLY B CA 1
ATOM 3011 C C . GLY B 1 132 ? 3.133 -6.898 -19.75 1 83.62 132 GLY B C 1
ATOM 3012 O O . GLY B 1 132 ? 2.598 -6.473 -20.781 1 83.62 132 GLY B O 1
ATOM 3013 N N . ASP B 1 133 ? 2.994 -6.363 -18.625 1 87.12 133 ASP B N 1
ATOM 3014 C CA . ASP B 1 133 ? 2.283 -5.105 -18.422 1 87.12 133 ASP B CA 1
ATOM 3015 C C . ASP B 1 133 ? 2.861 -4.332 -17.234 1 87.12 133 ASP B C 1
ATOM 3017 O O . ASP B 1 133 ? 3.244 -4.93 -16.234 1 87.12 133 ASP B O 1
ATOM 3021 N N . THR B 1 134 ? 2.955 -2.986 -17.391 1 85.44 134 THR B N 1
ATOM 3022 C CA . THR B 1 134 ? 3.578 -2.166 -16.344 1 85.44 134 THR B CA 1
ATOM 3023 C C . THR B 1 134 ? 2.914 -2.4 -15 1 85.44 134 THR B C 1
ATOM 3025 O O . THR B 1 134 ? 1.7 -2.232 -14.859 1 85.44 134 THR B O 1
ATOM 3028 N N . VAL B 1 135 ? 3.666 -2.711 -13.969 1 87.12 135 VAL B N 1
ATOM 3029 C CA . VAL B 1 135 ? 3.168 -2.949 -12.625 1 87.12 135 VAL B CA 1
ATOM 3030 C C . VAL B 1 135 ? 3.02 -1.622 -11.883 1 87.12 135 VAL B C 1
ATOM 3032 O O . VAL B 1 135 ? 3.979 -0.854 -11.773 1 87.12 135 VAL B O 1
ATOM 3035 N N . THR B 1 136 ? 1.89 -1.368 -11.328 1 79.06 136 THR B N 1
ATOM 3036 C CA . THR B 1 136 ? 1.621 -0.059 -10.742 1 79.06 136 THR B CA 1
ATOM 3037 C C . THR B 1 136 ? 1.6 -0.141 -9.219 1 79.06 136 THR B C 1
ATOM 3039 O O . THR B 1 136 ? 1.847 0.854 -8.531 1 79.06 136 THR B O 1
ATOM 3042 N N . SER B 1 137 ? 1.303 -1.285 -8.68 1 80.25 137 SER B N 1
ATOM 3043 C CA . SER B 1 137 ? 1.275 -1.421 -7.227 1 80.25 137 SER B CA 1
ATOM 3044 C C . SER B 1 137 ? 1.544 -2.859 -6.801 1 80.25 137 SER B C 1
ATOM 3046 O O . SER B 1 137 ? 1.266 -3.797 -7.551 1 80.25 137 SER B O 1
ATOM 3048 N N . MET B 1 138 ? 2.053 -2.982 -5.641 1 86.62 138 MET B N 1
ATOM 3049 C CA . MET B 1 138 ? 2.281 -4.277 -5.004 1 86.62 138 MET B CA 1
ATOM 3050 C C . MET B 1 138 ? 2.021 -4.203 -3.504 1 86.62 138 MET B C 1
ATOM 3052 O O . MET B 1 138 ? 2.359 -3.205 -2.861 1 86.62 138 MET B O 1
ATOM 3056 N N . GLN B 1 139 ? 1.474 -5.242 -3.008 1 82 139 GLN B N 1
ATOM 3057 C CA . GLN B 1 139 ? 1.188 -5.293 -1.578 1 82 139 GLN B CA 1
ATOM 3058 C C . GLN B 1 139 ? 1.182 -6.73 -1.068 1 82 139 GLN B C 1
ATOM 3060 O O . GLN B 1 139 ? 0.68 -7.633 -1.744 1 82 139 GLN B O 1
ATOM 3065 N N . LYS B 1 140 ? 1.742 -6.84 0.097 1 83.25 140 LYS B N 1
ATOM 3066 C CA . LYS B 1 140 ? 1.645 -8.125 0.784 1 83.25 140 LYS B CA 1
ATOM 3067 C C . LYS B 1 140 ? 0.36 -8.211 1.603 1 83.25 140 LYS B C 1
ATOM 3069 O O . LYS B 1 140 ? 0.092 -7.355 2.443 1 83.25 140 LYS B O 1
ATOM 3074 N N . THR B 1 141 ? -0.428 -9.203 1.225 1 77 141 THR B N 1
ATOM 3075 C CA . THR B 1 141 ? -1.7 -9.32 1.927 1 77 141 THR B CA 1
ATOM 3076 C C . THR B 1 141 ? -2.254 -10.734 1.804 1 77 141 THR B C 1
ATOM 3078 O O . THR B 1 141 ? -1.765 -11.531 0.999 1 77 141 THR B O 1
ATOM 3081 N N . SER B 1 142 ? -3.119 -11.031 2.756 1 73.81 142 SER B N 1
ATOM 3082 C CA . SER B 1 142 ? -3.898 -12.258 2.629 1 73.81 142 SER B CA 1
ATOM 3083 C C . SER B 1 142 ? -5.254 -11.992 1.986 1 73.81 142 SER B C 1
ATOM 3085 O O . SER B 1 142 ? -5.922 -11.008 2.32 1 73.81 142 SER B O 1
ATOM 3087 N N . LEU B 1 143 ? -5.555 -12.648 0.988 1 65.12 143 LEU B N 1
ATOM 3088 C CA . LEU B 1 143 ? -6.824 -12.43 0.306 1 65.12 143 LEU B CA 1
ATOM 3089 C C . LEU B 1 143 ? -7.957 -13.172 1.008 1 65.12 143 LEU B C 1
ATOM 3091 O O . LEU B 1 143 ? -9.133 -12.844 0.826 1 65.12 143 LEU B O 1
ATOM 3095 N N . VAL B 1 144 ? -7.59 -14.305 1.706 1 62.06 144 VAL B N 1
ATOM 3096 C CA . VAL B 1 144 ? -8.562 -15.062 2.494 1 62.06 144 VAL B CA 1
ATOM 3097 C C . VAL B 1 144 ? -8.18 -15.008 3.971 1 62.06 144 VAL B C 1
ATOM 3099 O O . VAL B 1 144 ? -6.996 -15.094 4.312 1 62.06 144 VAL B O 1
ATOM 3102 N N . PRO B 1 145 ? -9.172 -14.703 4.836 1 57.03 145 PRO B N 1
ATOM 3103 C CA . PRO B 1 145 ? -8.836 -14.68 6.262 1 57.03 145 PRO B CA 1
ATOM 3104 C C . PRO B 1 145 ? -8.117 -15.938 6.723 1 57.03 145 PRO B C 1
ATOM 3106 O O . PRO B 1 145 ? -8.562 -17.047 6.441 1 57.03 145 PRO B O 1
ATOM 3109 N N . GLY B 1 146 ? -7.023 -15.703 7.449 1 60.28 146 GLY B N 1
ATOM 3110 C CA . GLY B 1 146 ? -6.293 -16.828 8.016 1 60.28 146 GLY B CA 1
ATOM 3111 C C . GLY B 1 146 ? -5.289 -17.438 7.055 1 60.28 146 GLY B C 1
ATOM 3112 O O . GLY B 1 146 ? -4.504 -18.312 7.434 1 60.28 146 GLY B O 1
ATOM 3113 N N . ALA B 1 147 ? -5.469 -17 5.828 1 69.94 147 ALA B N 1
ATOM 3114 C CA . ALA B 1 147 ? -4.551 -17.547 4.836 1 69.94 147 ALA B CA 1
ATOM 3115 C C . ALA B 1 147 ? -3.193 -16.844 4.895 1 69.94 147 ALA B C 1
ATOM 3117 O O . ALA B 1 147 ? -3.049 -15.812 5.551 1 69.94 147 ALA B O 1
ATOM 3118 N N . ASN B 1 148 ? -2.23 -17.562 4.383 1 74.38 148 ASN B N 1
ATOM 3119 C CA . ASN B 1 148 ? -0.898 -16.969 4.301 1 74.38 148 ASN B CA 1
ATOM 3120 C C . ASN B 1 148 ? -0.886 -15.734 3.406 1 74.38 148 ASN B C 1
ATOM 3122 O O . ASN B 1 148 ? -1.704 -15.617 2.494 1 74.38 148 ASN B O 1
ATOM 3126 N N . ASP B 1 149 ? 0.005 -14.82 3.693 1 80.56 149 ASP B N 1
ATOM 3127 C CA . ASP B 1 149 ? 0.153 -13.625 2.869 1 80.56 149 ASP B CA 1
ATOM 3128 C C . ASP B 1 149 ? 0.722 -13.977 1.495 1 80.56 149 ASP B C 1
ATOM 3130 O O . ASP B 1 149 ? 1.524 -14.898 1.365 1 80.56 149 ASP B O 1
ATOM 3134 N N . CYS B 1 150 ? 0.219 -13.312 0.576 1 86.75 150 CYS B N 1
ATOM 3135 C CA . CYS B 1 150 ? 0.778 -13.352 -0.771 1 86.75 150 CYS B CA 1
ATOM 3136 C C . CYS B 1 150 ? 1.042 -11.938 -1.287 1 86.75 150 CYS B C 1
ATOM 3138 O O . CYS B 1 150 ? 0.666 -10.961 -0.645 1 86.75 150 CYS B O 1
ATOM 3140 N N . LEU B 1 151 ? 1.784 -11.867 -2.326 1 89.12 151 LEU B N 1
ATOM 3141 C CA . LEU B 1 151 ? 2.02 -10.578 -2.973 1 89.12 151 LEU B CA 1
ATOM 3142 C C . LEU B 1 151 ? 0.977 -10.312 -4.055 1 89.12 151 LEU B C 1
ATOM 3144 O O . LEU B 1 151 ? 0.901 -11.047 -5.043 1 89.12 151 LEU B O 1
ATOM 3148 N N . VAL B 1 152 ? 0.199 -9.352 -3.832 1 86.06 152 VAL B N 1
ATOM 3149 C CA . VAL B 1 152 ? -0.794 -8.953 -4.824 1 86.06 152 VAL B CA 1
ATOM 3150 C C . VAL B 1 152 ? -0.285 -7.75 -5.613 1 86.06 152 VAL B C 1
ATOM 3152 O O . VAL B 1 152 ? 0.289 -6.82 -5.039 1 86.06 152 VAL B O 1
ATOM 3155 N N . TYR B 1 153 ? -0.47 -7.797 -6.93 1 87.62 153 TYR B N 1
ATOM 3156 C CA . TYR B 1 153 ? -0.043 -6.664 -7.742 1 87.62 153 TYR B CA 1
ATOM 3157 C C . TYR B 1 153 ? -1.146 -6.238 -8.703 1 87.62 153 TYR B C 1
ATOM 3159 O O . TYR B 1 153 ? -2.037 -7.023 -9.023 1 87.62 153 TYR B O 1
ATOM 3167 N N . THR B 1 154 ? -1.072 -5.016 -9.141 1 81.88 154 THR B N 1
ATOM 3168 C CA . THR B 1 154 ? -1.94 -4.465 -10.172 1 81.88 154 THR B CA 1
ATOM 3169 C C . THR B 1 154 ? -1.116 -3.861 -11.305 1 81.88 154 THR B C 1
ATOM 3171 O O . THR B 1 154 ? 0.061 -3.547 -11.125 1 81.88 154 THR B O 1
ATOM 3174 N N . THR B 1 155 ? -1.692 -3.791 -12.469 1 83.31 155 THR B N 1
ATOM 3175 C CA . THR B 1 155 ? -1.009 -3.211 -13.617 1 83.31 155 THR B CA 1
ATOM 3176 C C . THR B 1 155 ? -1.775 -2.004 -14.148 1 83.31 155 THR B C 1
ATOM 3178 O O . THR B 1 155 ? -2.906 -1.746 -13.734 1 83.31 155 THR B O 1
ATOM 3181 N N . ILE B 1 156 ? -1.134 -1.329 -15.062 1 74.25 156 ILE B N 1
ATOM 3182 C CA . ILE B 1 156 ? -1.688 -0.097 -15.609 1 74.25 156 ILE B CA 1
ATOM 3183 C C . ILE B 1 156 ? -2.979 -0.404 -16.359 1 74.25 156 ILE B C 1
ATOM 3185 O O . ILE B 1 156 ? -3.895 0.421 -16.406 1 74.25 156 ILE B O 1
ATOM 3189 N N . SER B 1 157 ? -3.059 -1.59 -16.969 1 75.75 157 SER B N 1
ATOM 3190 C CA . SER B 1 157 ? -4.246 -1.969 -17.719 1 75.75 157 SER B CA 1
ATOM 3191 C C . SER B 1 157 ? -5.355 -2.459 -16.797 1 75.75 157 SER B C 1
ATOM 3193 O O . SER B 1 157 ? -6.453 -2.791 -17.266 1 75.75 157 SER B O 1
ATOM 3195 N N . GLY B 1 158 ? -5 -2.635 -15.5 1 72.12 158 GLY B N 1
ATOM 3196 C CA . GLY B 1 158 ? -6.02 -3.045 -14.555 1 72.12 158 GLY B CA 1
ATOM 3197 C C . GLY B 1 158 ? -5.965 -4.523 -14.219 1 72.12 158 GLY B C 1
ATOM 3198 O O . GLY B 1 158 ? -6.852 -5.047 -13.539 1 72.12 158 GLY B O 1
ATOM 3199 N N . THR B 1 159 ? -5.012 -5.195 -14.719 1 78.12 159 THR B N 1
ATOM 3200 C CA . THR B 1 159 ? -4.832 -6.598 -14.367 1 78.12 159 THR B CA 1
ATOM 3201 C C . THR B 1 159 ? -4.434 -6.742 -12.898 1 78.12 159 THR B C 1
ATOM 3203 O O . THR B 1 159 ? -3.637 -5.949 -12.383 1 78.12 159 THR B O 1
ATOM 3206 N N . ILE B 1 160 ? -5.027 -7.699 -12.211 1 81.75 160 ILE B N 1
ATOM 3207 C CA . ILE B 1 160 ? -4.641 -8.031 -10.844 1 81.75 160 ILE B CA 1
ATOM 3208 C C . ILE B 1 160 ? -4.07 -9.445 -10.797 1 81.75 160 ILE B C 1
ATOM 3210 O O . ILE B 1 160 ? -4.688 -10.391 -11.305 1 81.75 160 ILE B O 1
ATOM 3214 N N . GLY B 1 161 ? -2.885 -9.562 -10.227 1 87.06 161 GLY B N 1
ATOM 3215 C CA . GLY B 1 161 ? -2.238 -10.859 -10.055 1 87.06 161 GLY B CA 1
ATOM 3216 C C . GLY B 1 161 ? -1.662 -11.047 -8.664 1 87.06 161 GLY B C 1
ATOM 3217 O O . GLY B 1 161 ? -1.731 -10.148 -7.824 1 87.06 161 GLY B O 1
ATOM 3218 N N . MET B 1 162 ? -1.229 -12.219 -8.445 1 87.38 162 MET B N 1
ATOM 3219 C CA . MET B 1 162 ? -0.642 -12.508 -7.141 1 87.38 162 MET B CA 1
ATOM 3220 C C . MET B 1 162 ? 0.54 -13.461 -7.27 1 87.38 162 MET B C 1
ATOM 3222 O O . MET B 1 162 ? 0.583 -14.273 -8.195 1 87.38 162 MET B O 1
ATOM 3226 N N . LEU B 1 163 ? 1.479 -13.281 -6.488 1 89.75 163 LEU B N 1
ATOM 3227 C CA . LEU B 1 163 ? 2.551 -14.25 -6.266 1 89.75 163 LEU B CA 1
ATOM 3228 C C . LEU B 1 163 ? 2.363 -14.977 -4.938 1 89.75 163 LEU B C 1
ATOM 3230 O O . LEU B 1 163 ? 2.445 -14.359 -3.873 1 89.75 163 LEU B O 1
ATOM 3234 N N . VAL B 1 164 ? 2.146 -16.234 -5.012 1 87.56 164 VAL B N 1
ATOM 3235 C CA . VAL B 1 164 ? 1.899 -17.047 -3.836 1 87.56 164 VAL B CA 1
ATOM 3236 C C . VAL B 1 164 ? 3.166 -17.828 -3.471 1 87.56 164 VAL B C 1
ATOM 3238 O O . VAL B 1 164 ? 3.721 -18.547 -4.301 1 87.56 164 VAL B O 1
ATOM 3241 N N . PRO B 1 165 ? 3.584 -17.609 -2.262 1 89.12 165 PRO B N 1
ATOM 3242 C CA . PRO B 1 165 ? 4.785 -18.344 -1.868 1 89.12 165 PRO B CA 1
ATOM 3243 C C . PRO B 1 165 ? 4.535 -19.844 -1.712 1 89.12 165 PRO B C 1
ATOM 3245 O O . PRO B 1 165 ? 3.475 -20.25 -1.229 1 89.12 165 PRO B O 1
ATOM 3248 N N . PHE B 1 166 ? 5.5 -20.609 -2.133 1 88 166 PHE B N 1
ATOM 3249 C CA . PHE B 1 166 ? 5.418 -22.047 -1.908 1 88 166 PHE B CA 1
ATOM 3250 C C . PHE B 1 166 ? 5.688 -22.391 -0.447 1 88 166 PHE B C 1
ATOM 3252 O O . PHE B 1 166 ? 6.559 -21.781 0.183 1 88 166 PHE B O 1
ATOM 3259 N N . VAL B 1 167 ? 5.031 -23.359 0.012 1 83.31 167 VAL B N 1
ATOM 3260 C CA . VAL B 1 167 ? 5.168 -23.719 1.42 1 83.31 167 VAL B CA 1
ATOM 3261 C C . VAL B 1 167 ? 6.234 -24.797 1.578 1 83.31 167 VAL B C 1
ATOM 3263 O O . VAL B 1 167 ? 6.742 -25.031 2.68 1 83.31 167 VAL B O 1
ATOM 3266 N N . SER B 1 168 ? 6.516 -25.484 0.47 1 85.19 168 SER B N 1
ATOM 3267 C CA . SER B 1 168 ? 7.52 -26.531 0.525 1 85.19 168 SER B CA 1
ATOM 3268 C C . SER B 1 168 ? 8.312 -26.609 -0.774 1 85.19 168 SER B C 1
ATOM 3270 O O . SER B 1 168 ? 7.832 -26.203 -1.83 1 85.19 168 SER B O 1
ATOM 3272 N N . ARG B 1 169 ? 9.438 -27.203 -0.574 1 86.88 169 ARG B N 1
ATOM 3273 C CA . ARG B 1 169 ? 10.281 -27.406 -1.751 1 86.88 169 ARG B CA 1
ATOM 3274 C C . ARG B 1 169 ? 9.641 -28.406 -2.713 1 86.88 169 ARG B C 1
ATOM 3276 O O . ARG B 1 169 ? 9.758 -28.266 -3.932 1 86.88 169 ARG B O 1
ATOM 3283 N N . ASP B 1 170 ? 8.984 -29.344 -2.172 1 87.19 170 ASP B N 1
ATOM 3284 C CA . ASP B 1 170 ? 8.336 -30.375 -2.994 1 87.19 170 ASP B CA 1
ATOM 3285 C C . ASP B 1 170 ? 7.27 -29.75 -3.896 1 87.19 170 ASP B C 1
ATOM 3287 O O . ASP B 1 170 ? 7.145 -30.125 -5.062 1 87.19 170 ASP B O 1
ATOM 3291 N N . GLU B 1 171 ? 6.547 -28.875 -3.318 1 85.81 171 GLU B N 1
ATOM 3292 C CA . GLU B 1 171 ? 5.516 -28.203 -4.098 1 85.81 171 GLU B CA 1
ATOM 3293 C C . GLU B 1 171 ? 6.125 -27.391 -5.234 1 85.81 171 GLU B C 1
ATOM 3295 O O . GLU B 1 171 ? 5.605 -27.375 -6.352 1 85.81 171 GLU B O 1
ATOM 3300 N N . PHE B 1 172 ? 7.207 -26.812 -4.91 1 88.44 172 PHE B N 1
ATOM 3301 C CA . PHE B 1 172 ? 7.891 -26.016 -5.922 1 88.44 172 PHE B CA 1
ATOM 3302 C C . PHE B 1 172 ? 8.391 -26.906 -7.059 1 88.44 172 PHE B C 1
ATOM 3304 O O . PHE B 1 172 ? 8.188 -26.594 -8.234 1 88.44 172 PHE B O 1
ATOM 3311 N N . ASP B 1 173 ? 9.055 -27.906 -6.648 1 88.38 173 ASP B N 1
ATOM 3312 C CA . ASP B 1 173 ? 9.602 -28.828 -7.645 1 88.38 173 ASP B CA 1
ATOM 3313 C C . ASP B 1 173 ? 8.5 -29.406 -8.531 1 88.38 173 ASP B C 1
ATOM 3315 O O . ASP B 1 173 ? 8.695 -29.562 -9.734 1 88.38 173 ASP B O 1
ATOM 3319 N N . PHE B 1 174 ? 7.422 -29.688 -7.953 1 90.12 174 PHE B N 1
ATOM 3320 C CA . PHE B 1 174 ? 6.285 -30.219 -8.695 1 90.12 174 PHE B CA 1
ATOM 3321 C C . PHE B 1 174 ? 5.824 -29.234 -9.766 1 90.12 174 PHE B C 1
ATOM 3323 O O . PHE B 1 174 ? 5.707 -29.594 -10.938 1 90.12 174 PHE B O 1
ATOM 3330 N N . PHE B 1 175 ? 5.629 -28.016 -9.391 1 89.44 175 PHE B N 1
ATOM 3331 C CA . PHE B 1 175 ? 5.086 -27.031 -10.312 1 89.44 175 PHE B CA 1
ATOM 3332 C C . PHE B 1 175 ? 6.129 -26.625 -11.344 1 89.44 175 PHE B C 1
ATOM 3334 O O . PHE B 1 175 ? 5.789 -26.297 -12.492 1 89.44 175 PHE B O 1
ATOM 3341 N N . GLN B 1 176 ? 7.34 -26.641 -10.867 1 88.12 176 GLN B N 1
ATOM 3342 C CA . GLN B 1 176 ? 8.414 -26.359 -11.82 1 88.12 176 GLN B CA 1
ATOM 3343 C C . GLN B 1 176 ? 8.422 -27.375 -12.961 1 88.12 176 GLN B C 1
ATOM 3345 O O . GLN B 1 176 ? 8.547 -27 -14.125 1 88.12 176 GLN B O 1
ATOM 3350 N N . ASN B 1 177 ? 8.266 -28.625 -12.617 1 90.31 177 ASN B N 1
ATOM 3351 C CA . ASN B 1 177 ? 8.211 -29.688 -13.625 1 90.31 177 ASN B CA 1
ATOM 3352 C C . ASN B 1 177 ? 6.949 -29.578 -14.477 1 90.31 177 ASN B C 1
ATOM 3354 O O . ASN B 1 177 ? 7.004 -29.766 -15.695 1 90.31 177 ASN B O 1
ATOM 3358 N N . LEU B 1 178 ? 5.879 -29.328 -13.852 1 90.06 178 LEU B N 1
ATOM 3359 C CA . LEU B 1 178 ? 4.625 -29.172 -14.578 1 90.06 178 LEU B CA 1
ATOM 3360 C C . LEU B 1 178 ? 4.738 -28.047 -15.617 1 90.06 178 LEU B C 1
ATOM 3362 O O . LEU B 1 178 ? 4.309 -28.219 -16.766 1 90.06 178 LEU B O 1
ATOM 3366 N N . GLU B 1 179 ? 5.277 -26.953 -15.188 1 87.62 179 GLU B N 1
ATOM 3367 C CA . GLU B 1 179 ? 5.445 -25.812 -16.078 1 87.62 179 GLU B CA 1
ATOM 3368 C C . GLU B 1 179 ? 6.297 -26.188 -17.297 1 87.62 179 GLU B C 1
ATOM 3370 O O . GLU B 1 179 ? 6.012 -25.766 -18.422 1 87.62 179 GLU B O 1
ATOM 3375 N N . MET B 1 180 ? 7.305 -26.969 -17.016 1 85.62 180 MET B N 1
ATOM 3376 C CA . MET B 1 180 ? 8.18 -27.391 -18.094 1 85.62 180 MET B CA 1
ATOM 3377 C C . MET B 1 180 ? 7.398 -28.203 -19.141 1 85.62 180 MET B C 1
ATOM 3379 O O . MET B 1 180 ? 7.57 -28 -20.344 1 85.62 180 MET B O 1
ATOM 3383 N N . HIS B 1 181 ? 6.559 -29.062 -18.734 1 88.31 181 HIS B N 1
ATOM 3384 C CA . HIS B 1 181 ? 5.758 -29.875 -19.641 1 88.31 181 HIS B CA 1
ATOM 3385 C C . HIS B 1 181 ? 4.766 -29.031 -20.422 1 88.31 181 HIS B C 1
ATOM 3387 O O . HIS B 1 181 ? 4.551 -29.25 -21.609 1 88.31 181 HIS B O 1
ATOM 3393 N N . LEU B 1 182 ? 4.191 -28.078 -19.75 1 87.5 182 LEU B N 1
ATOM 3394 C CA . LEU B 1 182 ? 3.172 -27.266 -20.391 1 87.5 182 LEU B CA 1
ATOM 3395 C C . LEU B 1 182 ? 3.799 -26.297 -21.391 1 87.5 182 LEU B C 1
ATOM 3397 O O . LEU B 1 182 ? 3.174 -25.938 -22.391 1 87.5 182 LEU B O 1
ATOM 3401 N N . ARG B 1 183 ? 4.977 -25.938 -21.031 1 83.88 183 ARG B N 1
ATOM 3402 C CA . ARG B 1 183 ? 5.676 -25.047 -21.969 1 83.88 183 ARG B CA 1
ATOM 3403 C C . ARG B 1 183 ? 5.934 -25.766 -23.297 1 83.88 183 ARG B C 1
ATOM 3405 O O . ARG B 1 183 ? 5.934 -25.125 -24.344 1 83.88 183 ARG B O 1
ATOM 3412 N N . VAL B 1 184 ? 6.168 -27.016 -23.188 1 82.69 184 VAL B N 1
ATOM 3413 C CA . VAL B 1 184 ? 6.398 -27.797 -24.391 1 82.69 184 VAL B CA 1
ATOM 3414 C C . VAL B 1 184 ? 5.086 -27.984 -25.141 1 82.69 184 VAL B C 1
ATOM 3416 O O . VAL B 1 184 ? 5.055 -27.906 -26.375 1 82.69 184 VAL B O 1
ATOM 3419 N N . GLU B 1 185 ? 4.02 -28.219 -24.5 1 81.88 185 GLU B N 1
ATOM 3420 C CA . GLU B 1 185 ? 2.717 -28.484 -25.109 1 81.88 185 GLU B CA 1
ATOM 3421 C C . GLU B 1 185 ? 2.092 -27.219 -25.656 1 81.88 185 GLU B C 1
ATOM 3423 O O . GLU B 1 185 ? 1.365 -27.25 -26.656 1 81.88 185 GLU B O 1
ATOM 3428 N N . PHE B 1 186 ? 2.18 -26.109 -24.938 1 78.56 186 PHE B N 1
ATOM 3429 C CA . PHE B 1 186 ? 1.611 -24.828 -25.328 1 78.56 186 PHE B CA 1
ATOM 3430 C C . PHE B 1 186 ? 2.709 -23.797 -25.547 1 78.56 186 PHE B C 1
ATOM 3432 O O . PHE B 1 186 ? 2.814 -22.828 -24.781 1 78.56 186 PHE B O 1
ATOM 3439 N N . PRO B 1 187 ? 3.414 -23.984 -26.672 1 70.06 187 PRO B N 1
ATOM 3440 C CA . PRO B 1 187 ? 4.492 -23.016 -26.891 1 70.06 187 PRO B CA 1
ATOM 3441 C C . PRO B 1 187 ? 3.98 -21.594 -27.109 1 70.06 187 PRO B C 1
ATOM 3443 O O . PRO B 1 187 ? 2.896 -21.406 -27.672 1 70.06 187 PRO B O 1
ATOM 3446 N N . PRO B 1 188 ? 4.5 -20.719 -26.328 1 60.81 188 PRO B N 1
ATOM 3447 C CA . PRO B 1 188 ? 4.023 -19.344 -26.547 1 60.81 188 PRO B CA 1
ATOM 3448 C C . PRO B 1 188 ? 3.922 -19 -28.031 1 60.81 188 PRO B C 1
ATOM 3450 O O . PRO B 1 188 ? 4.699 -19.5 -28.844 1 60.81 188 PRO B O 1
ATOM 3453 N N . LEU B 1 189 ? 2.627 -18.641 -28.594 1 51.69 189 LEU B N 1
ATOM 3454 C CA . LEU B 1 189 ? 2.436 -18.297 -30 1 51.69 189 LEU B CA 1
ATOM 3455 C C . LEU B 1 189 ? 3.627 -17.516 -30.531 1 51.69 189 LEU B C 1
ATOM 3457 O O . LEU B 1 189 ? 4.07 -17.734 -31.672 1 51.69 189 LEU B O 1
ATOM 3461 N N . CYS B 1 190 ? 3.584 -16.109 -30.297 1 44.69 190 CYS B N 1
ATOM 3462 C CA . CYS B 1 190 ? 4.637 -15.305 -30.922 1 44.69 190 CYS B CA 1
ATOM 3463 C C . CYS B 1 190 ? 5.988 -15.594 -30.266 1 44.69 190 CYS B C 1
ATOM 3465 O O . CYS B 1 190 ? 6.051 -15.992 -29.109 1 44.69 190 CYS B O 1
ATOM 3467 N N . GLY B 1 191 ? 7.074 -15.812 -31.016 1 42.56 191 GLY B N 1
ATOM 3468 C CA . GLY B 1 191 ? 8.484 -15.906 -30.656 1 42.56 191 GLY B CA 1
ATOM 3469 C C . GLY B 1 191 ? 8.82 -15.203 -29.359 1 42.56 191 GLY B C 1
ATOM 3470 O O . GLY B 1 191 ? 8.742 -13.977 -29.281 1 42.56 191 GLY B O 1
ATOM 3471 N N . ARG B 1 192 ? 8.477 -15.539 -28.344 1 45.66 192 ARG B N 1
ATOM 3472 C CA . ARG B 1 192 ? 8.703 -15.125 -26.969 1 45.66 192 ARG B CA 1
ATOM 3473 C C . ARG B 1 192 ? 10.133 -14.633 -26.781 1 45.66 192 ARG B C 1
ATOM 3475 O O . ARG B 1 192 ? 10.969 -15.328 -26.188 1 45.66 192 ARG B O 1
ATOM 3482 N N . ASP B 1 193 ? 10.57 -14.172 -27.703 1 45.5 193 ASP B N 1
ATOM 3483 C CA . ASP B 1 193 ? 11.875 -13.531 -27.625 1 45.5 193 ASP B CA 1
ATOM 3484 C C . ASP B 1 193 ? 11.984 -12.656 -26.391 1 45.5 193 ASP B C 1
ATOM 3486 O O . ASP B 1 193 ? 13.023 -12.641 -25.719 1 45.5 193 ASP B O 1
ATOM 3490 N N . HIS B 1 194 ? 10.969 -11.883 -26.234 1 44.69 194 HIS B N 1
ATOM 3491 C CA . HIS B 1 194 ? 11.102 -10.961 -25.125 1 44.69 194 HIS B CA 1
ATOM 3492 C C . HIS B 1 194 ? 11.164 -11.711 -23.797 1 44.69 194 HIS B C 1
ATOM 3494 O O . HIS B 1 194 ? 11.914 -11.328 -22.891 1 44.69 194 HIS B O 1
ATOM 3500 N N . LEU B 1 195 ? 10.234 -12.812 -23.672 1 48.12 195 LEU B N 1
ATOM 3501 C CA . LEU B 1 195 ? 10.406 -13.68 -22.516 1 48.12 195 LEU B CA 1
ATOM 3502 C C . LEU B 1 195 ? 11.805 -14.297 -22.5 1 48.12 195 LEU B C 1
ATOM 3504 O O . LEU B 1 195 ? 12.406 -14.469 -21.438 1 48.12 195 LEU B O 1
ATOM 3508 N N . ALA B 1 196 ? 12.109 -14.648 -23.766 1 48 196 ALA B N 1
ATOM 3509 C CA . ALA B 1 196 ? 13.453 -15.195 -23.922 1 48 196 ALA B CA 1
ATOM 3510 C C . ALA B 1 196 ? 14.5 -14.195 -23.422 1 48 196 ALA B C 1
ATOM 3512 O O . ALA B 1 196 ? 15.461 -14.578 -22.75 1 48 196 ALA B O 1
ATOM 3513 N N . PHE B 1 197 ? 14.328 -13.062 -23.922 1 42.12 197 PHE B N 1
ATOM 3514 C CA . PHE B 1 197 ? 15.281 -12.039 -23.5 1 42.12 197 PHE B CA 1
ATOM 3515 C C . PHE B 1 197 ? 15.266 -11.867 -21.984 1 42.12 197 PHE B C 1
ATOM 3517 O O . PHE B 1 197 ? 16.328 -11.797 -21.359 1 42.12 197 PHE B O 1
ATOM 3524 N N . ARG B 1 198 ? 14.141 -11.617 -21.422 1 44.78 198 ARG B N 1
ATOM 3525 C CA . ARG B 1 198 ? 14.055 -11.367 -19.984 1 44.78 198 ARG B CA 1
ATOM 3526 C C . ARG B 1 198 ? 14.547 -12.57 -19.188 1 44.78 198 ARG B C 1
ATOM 3528 O O . ARG B 1 198 ? 15.172 -12.414 -18.141 1 44.78 198 ARG B O 1
ATOM 3535 N N . SER B 1 199 ? 14.141 -13.836 -19.828 1 49.16 199 SER B N 1
ATOM 3536 C CA . SER B 1 199 ? 14.672 -15.047 -19.219 1 49.16 199 SER B CA 1
ATOM 3537 C C . SER B 1 199 ? 16.188 -15.125 -19.359 1 49.16 199 SER B C 1
ATOM 3539 O O . SER B 1 199 ? 16.859 -15.781 -18.562 1 49.16 199 SER B O 1
ATOM 3541 N N . PHE B 1 200 ? 16.547 -14.602 -20.531 1 44.84 200 PHE B N 1
ATOM 3542 C CA . PHE B 1 200 ? 17.969 -14.695 -20.781 1 44.84 200 PHE B CA 1
ATOM 3543 C C . PHE B 1 200 ? 18.75 -13.891 -19.75 1 44.84 200 PHE B C 1
ATOM 3545 O O . PHE B 1 200 ? 19.75 -14.367 -19.188 1 44.84 200 PHE B O 1
ATOM 3552 N N . TYR B 1 201 ? 18.438 -12.672 -19.656 1 47.12 201 TYR B N 1
ATOM 3553 C CA . TYR B 1 201 ? 19.266 -11.836 -18.797 1 47.12 201 TYR B CA 1
ATOM 3554 C C . TYR B 1 201 ? 18.938 -12.07 -17.328 1 47.12 201 TYR B C 1
ATOM 3556 O O . TYR B 1 201 ? 19.766 -11.844 -16.453 1 47.12 201 TYR B O 1
ATOM 3564 N N . PHE B 1 202 ? 17.656 -12.555 -17.125 1 50.72 202 PHE B N 1
ATOM 3565 C CA . PHE B 1 202 ? 17.281 -12.891 -15.75 1 50.72 202 PHE B CA 1
ATOM 3566 C C . PHE B 1 202 ? 16.5 -14.195 -15.695 1 50.72 202 PHE B C 1
ATOM 3568 O O . PHE B 1 202 ? 15.273 -14.195 -15.758 1 50.72 202 PHE B O 1
ATOM 3575 N N . PRO B 1 203 ? 17.125 -15.234 -15.938 1 50.5 203 PRO B N 1
ATOM 3576 C CA . PRO B 1 203 ? 16.391 -16.5 -15.938 1 50.5 203 PRO B CA 1
ATOM 3577 C C . PRO B 1 203 ? 15.273 -16.531 -14.891 1 50.5 203 PRO B C 1
ATOM 3579 O O . PRO B 1 203 ? 15.453 -16.031 -13.781 1 50.5 203 PRO B O 1
ATOM 3582 N N . VAL B 1 204 ? 14.039 -16.438 -15.438 1 54.28 204 VAL B N 1
ATOM 3583 C CA . VAL B 1 204 ? 12.867 -16.625 -14.578 1 54.28 204 VAL B CA 1
ATOM 3584 C C . VAL B 1 204 ? 13.203 -17.594 -13.453 1 54.28 204 VAL B C 1
ATOM 3586 O O . VAL B 1 204 ? 13.281 -18.812 -13.68 1 54.28 204 VAL B O 1
ATOM 3589 N N . LYS B 1 205 ? 13.898 -17.016 -12.508 1 63.78 205 LYS B N 1
ATOM 3590 C CA . LYS B 1 205 ? 14.18 -17.828 -11.328 1 63.78 205 LYS B CA 1
ATOM 3591 C C . LYS B 1 205 ? 12.984 -17.844 -10.375 1 63.78 205 LYS B C 1
ATOM 3593 O O . LYS B 1 205 ? 12.102 -16.984 -10.469 1 63.78 205 LYS B O 1
ATOM 3598 N N . CYS B 1 206 ? 12.68 -18.656 -9.617 1 78.38 206 CYS B N 1
ATOM 3599 C CA . CYS B 1 206 ? 11.984 -19.078 -8.406 1 78.38 206 CYS B CA 1
ATOM 3600 C C . CYS B 1 206 ? 10.523 -18.656 -8.43 1 78.38 206 CYS B C 1
ATOM 3602 O O . CYS B 1 206 ? 9.852 -18.672 -7.398 1 78.38 206 CYS B O 1
ATOM 3604 N N . ILE B 1 207 ? 10.055 -18.188 -9.891 1 88.81 207 ILE B N 1
ATOM 3605 C CA . ILE B 1 207 ? 8.633 -17.891 -9.922 1 88.81 207 ILE B CA 1
ATOM 3606 C C . ILE B 1 207 ? 7.965 -18.672 -11.047 1 88.81 207 ILE B C 1
ATOM 3608 O O . ILE B 1 207 ? 8.297 -18.5 -12.227 1 88.81 207 ILE B O 1
ATOM 3612 N N . ILE B 1 208 ? 7.02 -19.484 -10.758 1 88.19 208 ILE B N 1
ATOM 3613 C CA . ILE B 1 208 ? 6.34 -20.375 -11.688 1 88.19 208 ILE B CA 1
ATOM 3614 C C . ILE B 1 208 ? 5.148 -19.656 -12.32 1 88.19 208 ILE B C 1
ATOM 3616 O O . ILE B 1 208 ? 4.449 -18.891 -11.648 1 88.19 208 ILE B O 1
ATOM 3620 N N . ASP B 1 209 ? 4.934 -19.953 -13.547 1 86.94 209 ASP B N 1
ATOM 3621 C CA . ASP B 1 209 ? 3.768 -19.422 -14.25 1 86.94 209 ASP B CA 1
ATOM 3622 C C . ASP B 1 209 ? 2.521 -20.266 -13.953 1 86.94 209 ASP B C 1
ATOM 3624 O O . ASP B 1 209 ? 2.25 -21.25 -14.641 1 86.94 209 ASP B O 1
ATOM 3628 N N . GLY B 1 210 ? 1.819 -19.812 -13.055 1 87.19 210 GLY B N 1
ATOM 3629 C CA . GLY B 1 210 ? 0.63 -20.547 -12.656 1 87.19 210 GLY B CA 1
ATOM 3630 C C . GLY B 1 210 ? -0.454 -20.547 -13.719 1 87.19 210 GLY B C 1
ATOM 3631 O O . GLY B 1 210 ? -1.241 -21.5 -13.805 1 87.19 210 GLY B O 1
ATOM 3632 N N . ASP B 1 211 ? -0.534 -19.5 -14.453 1 84.38 211 ASP B N 1
ATOM 3633 C CA . ASP B 1 211 ? -1.528 -19.453 -15.523 1 84.38 211 ASP B CA 1
ATOM 3634 C C . ASP B 1 211 ? -1.252 -20.516 -16.578 1 84.38 211 ASP B C 1
ATOM 3636 O O . ASP B 1 211 ? -2.182 -21.109 -17.141 1 84.38 211 ASP B O 1
ATOM 3640 N N . LEU B 1 212 ? -0.008 -20.656 -16.859 1 84.31 212 LEU B N 1
ATOM 3641 C CA . LEU B 1 212 ? 0.357 -21.719 -17.781 1 84.31 212 LEU B CA 1
ATOM 3642 C C . LEU B 1 212 ? 0.029 -23.094 -17.203 1 84.31 212 LEU B C 1
ATOM 3644 O O . LEU B 1 212 ? -0.494 -23.969 -17.906 1 84.31 212 LEU B O 1
ATOM 3648 N N . CYS B 1 213 ? 0.304 -23.234 -15.953 1 87.38 213 CYS B N 1
ATOM 3649 C CA . CYS B 1 213 ? 0.063 -24.516 -15.305 1 87.38 213 CYS B CA 1
ATOM 3650 C C . CYS B 1 213 ? -1.424 -24.844 -15.289 1 87.38 213 CYS B C 1
ATOM 3652 O O . CYS B 1 213 ? -1.803 -26.016 -15.344 1 87.38 213 CYS B O 1
ATOM 3654 N N . GLU B 1 214 ? -2.209 -23.875 -15.273 1 84.25 214 GLU B N 1
ATOM 3655 C CA . GLU B 1 214 ? -3.654 -24.078 -15.242 1 84.25 214 GLU B CA 1
ATOM 3656 C C . GLU B 1 214 ? -4.156 -24.672 -16.562 1 84.25 214 GLU B C 1
ATOM 3658 O O . GLU B 1 214 ? -5.242 -25.25 -16.609 1 84.25 214 GLU B O 1
ATOM 3663 N N . GLN B 1 215 ? -3.412 -24.484 -17.516 1 85.88 215 GLN B N 1
ATOM 3664 C CA . GLN B 1 215 ? -3.805 -25 -18.828 1 85.88 215 GLN B CA 1
ATOM 3665 C C . GLN B 1 215 ? -3.727 -26.531 -18.859 1 85.88 215 GLN B C 1
ATOM 3667 O O . GLN B 1 215 ? -4.246 -27.156 -19.781 1 85.88 215 GLN B O 1
ATOM 3672 N N . TYR B 1 216 ? -3.139 -27.109 -17.875 1 90.38 216 TYR B N 1
ATOM 3673 C CA . TYR B 1 216 ? -3.115 -28.562 -17.75 1 90.38 216 TYR B CA 1
ATOM 3674 C C . TYR B 1 216 ? -4.512 -29.141 -17.938 1 90.38 216 TYR B C 1
ATOM 3676 O O . TYR B 1 216 ? -4.676 -30.172 -18.578 1 90.38 216 TYR B O 1
ATOM 3684 N N . ALA B 1 217 ? -5.516 -28.469 -17.406 1 86.69 217 ALA B N 1
ATOM 3685 C CA . ALA B 1 217 ? -6.891 -28.953 -17.422 1 86.69 217 ALA B CA 1
ATOM 3686 C C . ALA B 1 217 ? -7.449 -28.938 -18.844 1 86.69 217 ALA B C 1
ATOM 3688 O O . ALA B 1 217 ? -8.414 -29.656 -19.156 1 86.69 217 ALA B O 1
ATOM 3689 N N . LEU B 1 218 ? -6.828 -28.156 -19.656 1 86.94 218 LEU B N 1
ATOM 3690 C CA . LEU B 1 218 ? -7.32 -28 -21.016 1 86.94 218 LEU B CA 1
ATOM 3691 C C . LEU B 1 218 ? -6.648 -29 -21.953 1 86.94 218 LEU B C 1
ATOM 3693 O O . LEU B 1 218 ? -7.07 -29.156 -23.094 1 86.94 218 LEU B O 1
ATOM 3697 N N . MET B 1 219 ? -5.672 -29.703 -21.516 1 89.44 219 MET B N 1
ATOM 3698 C CA . MET B 1 219 ? -4.969 -30.688 -22.344 1 89.44 219 MET B CA 1
ATOM 3699 C C . MET B 1 219 ? -5.848 -31.906 -22.609 1 89.44 219 MET B C 1
ATOM 3701 O O . MET B 1 219 ? -6.715 -32.219 -21.797 1 89.44 219 MET B O 1
ATOM 3705 N N . PRO B 1 220 ? -5.637 -32.469 -23.75 1 92.06 220 PRO B N 1
ATOM 3706 C CA . PRO B 1 220 ? -6.309 -33.75 -23.953 1 92.06 220 PRO B CA 1
ATOM 3707 C C . PRO B 1 220 ? -5.992 -34.781 -22.875 1 92.06 220 PRO B C 1
ATOM 3709 O O . PRO B 1 220 ? -4.895 -34.75 -22.312 1 92.06 220 PRO B O 1
ATOM 3712 N N . LEU B 1 221 ? -6.871 -35.688 -22.672 1 92.25 221 LEU B N 1
ATOM 3713 C CA . LEU B 1 221 ? -6.793 -36.625 -21.562 1 92.25 221 LEU B CA 1
ATOM 3714 C C . LEU B 1 221 ? -5.531 -37.469 -21.672 1 92.25 221 LEU B C 1
ATOM 3716 O O . LEU B 1 221 ? -4.918 -37.812 -20.656 1 92.25 221 LEU B O 1
ATOM 3720 N N . ASP B 1 222 ? -5.227 -37.844 -22.844 1 94.31 222 ASP B N 1
ATOM 3721 C CA . ASP B 1 222 ? -4.047 -38.688 -23.031 1 94.31 222 ASP B CA 1
ATOM 3722 C C . ASP B 1 222 ? -2.775 -37.938 -22.609 1 94.31 222 ASP B C 1
ATOM 3724 O O . ASP B 1 222 ? -1.883 -38.531 -22 1 94.31 222 ASP B O 1
ATOM 3728 N N . LYS B 1 223 ? -2.725 -36.688 -22.953 1 93.31 223 LYS B N 1
ATOM 3729 C CA . LYS B 1 223 ? -1.572 -35.875 -22.578 1 93.31 223 LYS B CA 1
ATOM 3730 C C . LYS B 1 223 ? -1.543 -35.594 -21.078 1 93.31 223 LYS B C 1
ATOM 3732 O O . LYS B 1 223 ? -0.472 -35.562 -20.469 1 93.31 223 LYS B O 1
ATOM 3737 N N . GLN B 1 224 ? -2.734 -35.375 -20.531 1 94 224 GLN B N 1
ATOM 3738 C CA . GLN B 1 224 ? -2.828 -35.188 -19.078 1 94 224 GLN B CA 1
ATOM 3739 C C . GLN B 1 224 ? -2.264 -36.406 -18.328 1 94 224 GLN B C 1
ATOM 3741 O O . GLN B 1 224 ? -1.507 -36.25 -17.375 1 94 224 GLN B O 1
ATOM 3746 N N . LYS B 1 225 ? -2.637 -37.562 -18.828 1 94.75 225 LYS B N 1
ATOM 3747 C CA . LYS B 1 225 ? -2.188 -38.781 -18.203 1 94.75 225 LYS B CA 1
ATOM 3748 C C . LYS B 1 225 ? -0.675 -38.938 -18.328 1 94.75 225 LYS B C 1
ATOM 3750 O O . LYS B 1 225 ? -0.01 -39.344 -17.375 1 94.75 225 LYS B O 1
ATOM 3755 N N . ALA B 1 226 ? -0.148 -38.625 -19.438 1 95 226 ALA B N 1
ATOM 3756 C CA . ALA B 1 226 ? 1.286 -38.719 -19.672 1 95 226 ALA B CA 1
ATOM 3757 C C . ALA B 1 226 ? 2.08 -37.812 -18.766 1 95 226 ALA B C 1
ATOM 3759 O O . ALA B 1 226 ? 3.082 -38.219 -18.172 1 95 226 ALA B O 1
ATOM 3760 N N . VAL B 1 227 ? 1.654 -36.625 -18.703 1 93.81 227 VAL B N 1
ATOM 3761 C CA . VAL B 1 227 ? 2.336 -35.625 -17.891 1 93.81 227 VAL B CA 1
ATOM 3762 C C . VAL B 1 227 ? 2.24 -36.031 -16.406 1 93.81 227 VAL B C 1
ATOM 3764 O O . VAL B 1 227 ? 3.225 -35.938 -15.68 1 93.81 227 VAL B O 1
ATOM 3767 N N . ALA B 1 228 ? 1.077 -36.438 -15.984 1 94.5 228 ALA B N 1
ATOM 3768 C CA . ALA B 1 228 ? 0.861 -36.812 -14.594 1 94.5 228 ALA B CA 1
ATOM 3769 C C . ALA B 1 228 ? 1.766 -38 -14.211 1 94.5 228 ALA B C 1
ATOM 3771 O O . ALA B 1 228 ? 2.316 -38.031 -13.109 1 94.5 228 ALA B O 1
ATOM 3772 N N . GLU B 1 229 ? 1.819 -38.938 -15.078 1 94.5 229 GLU B N 1
ATOM 3773 C CA . GLU B 1 229 ? 2.662 -40.094 -14.844 1 94.5 229 GLU B CA 1
ATOM 3774 C C . GLU B 1 229 ? 4.125 -39.688 -14.664 1 94.5 229 GLU B C 1
ATOM 3776 O O . GLU B 1 229 ? 4.816 -40.219 -13.797 1 94.5 229 GLU B O 1
ATOM 3781 N N . GLU B 1 230 ? 4.598 -38.781 -15.453 1 93.38 230 GLU B N 1
ATOM 3782 C CA . GLU B 1 230 ? 5.973 -38.312 -15.359 1 93.38 230 GLU B CA 1
ATOM 3783 C C . GLU B 1 230 ? 6.215 -37.594 -14.031 1 93.38 230 GLU B C 1
ATOM 3785 O O . GLU B 1 230 ? 7.332 -37.594 -13.516 1 93.38 230 GLU B O 1
ATOM 3790 N N . LEU B 1 231 ? 5.219 -37 -13.547 1 92.69 231 LEU B N 1
ATOM 3791 C CA . LEU B 1 231 ? 5.312 -36.25 -12.289 1 92.69 231 LEU B CA 1
ATOM 3792 C C . LEU B 1 231 ? 5.09 -37.188 -11.102 1 92.69 231 LEU B C 1
ATOM 3794 O O . LEU B 1 231 ? 5.227 -36.781 -9.945 1 92.69 231 LEU B O 1
ATOM 3798 N N . GLY B 1 232 ? 4.711 -38.406 -11.375 1 92.06 232 GLY B N 1
ATOM 3799 C CA . GLY B 1 232 ? 4.465 -39.375 -10.344 1 92.06 232 GLY B CA 1
ATOM 3800 C C . GLY B 1 232 ? 3.146 -39.188 -9.617 1 92.06 232 GLY B C 1
ATOM 3801 O O . GLY B 1 232 ? 3.055 -39.406 -8.406 1 92.06 232 GLY B O 1
ATOM 3802 N N . ARG B 1 233 ? 2.154 -38.688 -10.375 1 93.12 233 ARG B N 1
ATOM 3803 C CA . ARG B 1 233 ? 0.851 -38.375 -9.789 1 93.12 233 ARG B CA 1
ATOM 3804 C C . ARG B 1 233 ? -0.277 -38.844 -10.703 1 93.12 233 ARG B C 1
ATOM 3806 O O . ARG B 1 233 ? -0.035 -39.219 -11.852 1 93.12 233 ARG B O 1
ATOM 3813 N N . LYS B 1 234 ? -1.511 -38.844 -10.164 1 93.19 234 LYS B N 1
ATOM 3814 C CA . LYS B 1 234 ? -2.713 -39 -10.969 1 93.19 234 LYS B CA 1
ATOM 3815 C C . LYS B 1 234 ? -3.223 -37.688 -11.5 1 93.19 234 LYS B C 1
ATOM 3817 O O . LYS B 1 234 ? -3.059 -36.656 -10.852 1 93.19 234 LYS B O 1
ATOM 3822 N N . PRO B 1 235 ? -3.805 -37.719 -12.695 1 91.88 235 PRO B N 1
ATOM 3823 C CA . PRO B 1 235 ? -4.316 -36.469 -13.289 1 91.88 235 PRO B CA 1
ATOM 3824 C C . PRO B 1 235 ? -5.215 -35.719 -12.328 1 91.88 235 PRO B C 1
ATOM 3826 O O . PRO B 1 235 ? -5.117 -34.469 -12.242 1 91.88 235 PRO B O 1
ATOM 3829 N N . ALA B 1 236 ? -6.043 -36.375 -11.594 1 89.56 236 ALA B N 1
ATOM 3830 C CA . ALA B 1 236 ? -6.969 -35.75 -10.672 1 89.56 236 ALA B CA 1
ATOM 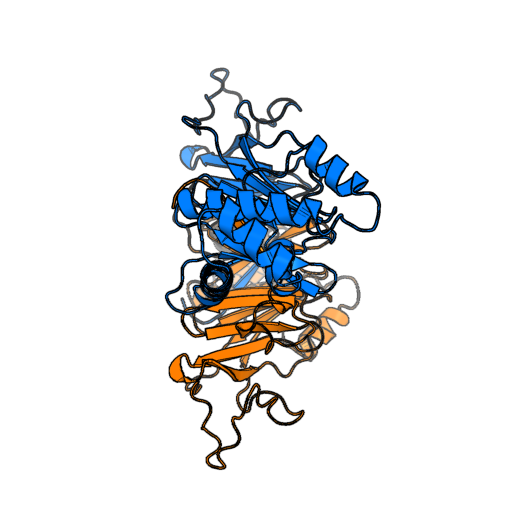3831 C C . ALA B 1 236 ? -6.211 -35 -9.562 1 89.56 236 ALA B C 1
ATOM 3833 O O . ALA B 1 236 ? -6.641 -33.969 -9.094 1 89.56 236 ALA B O 1
ATOM 3834 N N . GLU B 1 237 ? -5.152 -35.562 -9.164 1 88.31 237 GLU B N 1
ATOM 3835 C CA . GLU B 1 237 ? -4.336 -34.938 -8.109 1 88.31 237 GLU B CA 1
ATOM 3836 C C . GLU B 1 237 ? -3.691 -33.656 -8.578 1 88.31 237 GLU B C 1
ATOM 3838 O O . GLU B 1 237 ? -3.561 -32.688 -7.809 1 88.31 237 GLU B O 1
ATOM 3843 N N . VAL B 1 238 ? -3.285 -33.594 -9.812 1 88.19 238 VAL B N 1
ATOM 3844 C CA . VAL B 1 238 ? -2.66 -32.406 -10.383 1 88.19 238 VAL B CA 1
ATOM 3845 C C . VAL B 1 238 ? -3.656 -31.266 -10.383 1 88.19 238 VAL B C 1
ATOM 3847 O O . VAL B 1 238 ? -3.303 -30.125 -10.039 1 88.19 238 VAL B O 1
ATOM 3850 N N . MET B 1 239 ? -4.875 -31.547 -10.664 1 83.25 239 MET B N 1
ATOM 3851 C CA . MET B 1 239 ? -5.922 -30.531 -10.719 1 83.25 239 MET B CA 1
ATOM 3852 C C . MET B 1 239 ? -6.227 -30 -9.32 1 83.25 239 MET B C 1
ATOM 3854 O O . MET B 1 239 ? -6.473 -28.797 -9.156 1 83.25 239 MET B O 1
ATOM 3858 N N . ILE B 1 240 ? -6.188 -30.828 -8.352 1 80.94 240 ILE B N 1
ATOM 3859 C CA . ILE B 1 240 ? -6.516 -30.469 -6.98 1 80.94 240 ILE B CA 1
ATOM 3860 C C . ILE B 1 240 ? -5.426 -29.562 -6.41 1 80.94 240 ILE B C 1
ATOM 3862 O O . ILE B 1 240 ? -5.711 -28.641 -5.641 1 80.94 240 ILE B O 1
ATOM 3866 N N . PHE B 1 241 ? -4.234 -29.797 -6.836 1 78 241 PHE B N 1
ATOM 3867 C CA . PHE B 1 241 ? -3.121 -29 -6.352 1 78 241 PHE B CA 1
ATOM 3868 C C . PHE B 1 241 ? -3.305 -27.531 -6.727 1 78 241 PHE B C 1
ATOM 3870 O O . PHE B 1 241 ? -3.041 -26.641 -5.918 1 78 241 PHE B O 1
ATOM 3877 N N . PHE B 1 242 ? -3.783 -27.266 -7.855 1 74.94 242 PHE B N 1
ATOM 3878 C CA . PHE B 1 242 ? -3.992 -25.906 -8.328 1 74.94 242 PHE B CA 1
ATOM 3879 C C . PHE B 1 242 ? -5.105 -25.219 -7.543 1 74.94 242 PHE B C 1
ATOM 3881 O O . PHE B 1 242 ? -4.98 -24.062 -7.164 1 74.94 242 PHE B O 1
ATOM 3888 N N . SER B 1 243 ? -6.168 -26.031 -7.43 1 72.38 243 SER B N 1
ATOM 3889 C CA . SER B 1 243 ? -7.301 -25.484 -6.688 1 72.38 243 SER B CA 1
ATOM 3890 C C . SER B 1 243 ? -6.906 -25.141 -5.254 1 72.38 243 SER B C 1
ATOM 3892 O O . SER B 1 243 ? -7.375 -24.141 -4.695 1 72.38 243 SER B O 1
ATOM 3894 N N . ASP B 1 244 ? -5.992 -25.938 -4.766 1 75.25 244 ASP B N 1
ATOM 3895 C CA . ASP B 1 244 ? -5.543 -25.719 -3.396 1 75.25 244 ASP B CA 1
ATOM 3896 C C . ASP B 1 244 ? -4.734 -24.422 -3.283 1 75.25 244 ASP B C 1
ATOM 3898 O O . ASP B 1 244 ? -4.867 -23.688 -2.307 1 75.25 244 ASP B O 1
ATOM 3902 N N . ILE B 1 245 ? -3.912 -24.203 -4.25 1 74.5 245 ILE B N 1
ATOM 3903 C CA . ILE B 1 245 ? -3.074 -23 -4.219 1 74.5 245 ILE B CA 1
ATOM 3904 C C . ILE B 1 245 ? -3.945 -21.766 -4.375 1 74.5 245 ILE B C 1
ATOM 3906 O O . ILE B 1 245 ? -3.736 -20.766 -3.684 1 74.5 245 ILE B O 1
ATOM 3910 N N . CYS B 1 246 ? -4.922 -21.812 -5.219 1 67.88 246 CYS B N 1
ATOM 3911 C CA . CYS B 1 246 ? -5.805 -20.688 -5.469 1 67.88 246 CYS B CA 1
ATOM 3912 C C . CYS B 1 246 ? -6.703 -20.422 -4.27 1 67.88 246 CYS B C 1
ATOM 3914 O O . CYS B 1 246 ? -7.008 -19.266 -3.959 1 67.88 246 CYS B O 1
ATOM 3916 N N . ASP B 1 247 ? -7.047 -21.547 -3.617 1 63.69 247 ASP B N 1
ATOM 3917 C CA . ASP B 1 247 ? -8.023 -21.422 -2.537 1 63.69 247 ASP B CA 1
ATOM 3918 C C . ASP B 1 247 ? -7.324 -21.172 -1.198 1 63.69 247 ASP B C 1
ATOM 3920 O O . ASP B 1 247 ? -7.961 -20.75 -0.231 1 63.69 247 ASP B O 1
ATOM 3924 N N . SER B 1 248 ? -6.168 -21.516 -1.05 1 58.94 248 SER B N 1
ATOM 3925 C CA . SER B 1 248 ? -5.477 -21.422 0.23 1 58.94 248 SER B CA 1
ATOM 3926 C C . SER B 1 248 ? -5.09 -19.969 0.547 1 58.94 248 SER B C 1
ATOM 3928 O O . SER B 1 248 ? -4.715 -19.656 1.679 1 58.94 248 SER B O 1
ATOM 3930 N N . GLU B 1 249 ? -5.328 -19.047 -0.393 1 58.16 249 GLU B N 1
ATOM 3931 C CA . GLU B 1 249 ? -4.879 -17.672 -0.121 1 58.16 249 GLU B CA 1
ATOM 3932 C C . GLU B 1 249 ? -6.051 -16.703 -0.096 1 58.16 249 GLU B C 1
ATOM 3934 O O . GLU B 1 249 ? -7.074 -16.938 -0.738 1 58.16 249 GLU B O 1
#

InterPro domains:
  IPR004871 RSE1/DDB1/CPSF1, C-terminal [PF03178] (20-217)
  IPR015943 WD40/YVTN repeat-like-containing domain superfamily [G3DSA:2.130.10.10] (9-165)
  IPR050358 RSE1/DDB1/CPSF1 [PTHR10644] (12-238)

Nearest PDB structures (foldseek):
  7q4p-assembly1_C  TM=9.099E-01  e=1.290E-27  Homo sapiens
  7q3l-assembly1_C  TM=9.096E-01  e=7.038E-26  Homo sapiens
  5o9z-assembly1_w  TM=9.334E-01  e=3.974E-25  Homo sapiens
  7opi-assembly1_A  TM=9.355E-01  e=1.311E-24  Mus musculus
  8r09-assembly1_B3  TM=9.275E-01  e=7.218E-25  Homo sapiens

Sequence (498 aa):
MFGTSYIELEISNCGFFQQLPVQVVDIRSMGQRIVVSDSQESLHFMRYKKQDNQLSIFCDDTSPRFVTCICILDYDTVAVGDRFGSIAVLRLPKGVTEEVQEDPTGVRALWDRGNLNGASQKVEHIGQFYVGDTVTSMQKTSLVPGANDCLVYTTISGTIGMLVPFVSRDEFDFFQNLEMHLRVEFPPLCGRDHLAFRSFYFPVKCIIDGDLCEQYALMPLDKQKAVAEELGRKPAEVMIFFSDICDSEMFGTSYIELEISNCGFFQQLPVQVVDIRSMGQRIVVSDSQESLHFMRYKKQDNQLSIFCDDTSPRFVTCICILDYDTVAVGDRFGSIAVLRLPKGVTEEVQEDPTGVRALWDRGNLNGASQKVEHIGQFYVGDTVTSMQKTSLVPGANDCLVYTTISGTIGMLVPFVSRDEFDFFQNLEMHLRVEFPPLCGRDHLAFRSFYFPVKCIIDGDLCEQYALMPLDKQKAVAEELGRKPAEVMIFFSDICDSE

pLDDT: mean 75.16, std 16.57, range [32.59, 95.0]

Organism: Ascaris lumbricoides (NCBI:txid6252)

Foldseek 3Di:
DPDPDDDDDDCCPPPLCVLPDPAWQDWDDDVQWIWTAGQFFGIFIWGADPVLSAIETAEGARDGFRWNEKEDPDPFWMWTFGQQQKIWIKGFDDPGDRDDPPPVVPPSCHRVPPPVPGHPGYIDTAFMDGRRFGWNDWYWDDPDPPFHTWIWTAGPVGDIDIFFDDPDPLLQVLQVLLQVLLCVVCPPPPDCVVVVVCCVVPNRHPGGDLVSSQCLVVDDPVSLQVSQVVSVHGSVVSNVSSVCRVPRD/DPDPDDDDDDCCPPPLCVLPDPAWQDWDDDVQWIWTQGQQFGIWIWGADPVLSAIETAEGAPDGFSWNEKEDPDPFWMWTFGQQQKIWIKGFDDPGDRPDPPPVVPPSCHRVPVPVHGHPGYIDTAFMDGRRFGWNDWYWDDPDPPFHTWIWTAGPVGDIDIFFDDPDPLLQVLLVLLQVLLCVVCPDPPPVVVVVVCCVVPNRHPGGDLVSSQCLVVDDPVSLQVSQVVSVHGSVVSNVSSVCRVPRD

Solvent-accessible surface area (backbone atoms only — not comparable to full-atom values): 26190 Å² total; per-residue (Å²): 122,51,69,82,30,30,35,34,37,49,38,74,76,27,75,84,42,59,63,50,73,83,48,33,42,37,79,48,42,59,57,51,34,34,40,37,28,20,45,70,58,15,43,36,36,29,34,56,38,74,95,70,72,34,58,41,68,33,28,22,42,85,59,73,32,51,35,45,28,59,30,75,74,51,98,53,30,35,34,36,23,16,60,78,5,35,40,35,34,36,26,60,46,91,82,68,61,69,73,64,76,70,65,81,84,64,65,73,62,47,56,55,67,53,70,98,68,66,39,92,34,56,50,37,82,50,20,26,44,77,71,75,45,32,29,45,42,52,42,75,34,24,79,27,57,91,30,57,64,24,38,37,34,22,26,76,90,27,51,46,32,33,36,39,62,36,78,40,67,66,59,45,55,50,50,50,52,50,38,54,54,38,47,68,74,55,53,70,83,67,79,48,50,64,59,43,46,51,30,62,82,41,51,58,27,45,43,39,58,38,60,59,46,59,45,53,79,72,44,56,67,70,58,34,46,51,54,20,53,72,72,70,44,53,53,70,55,58,55,48,53,53,51,46,61,58,62,54,48,122,52,70,80,30,30,35,34,37,48,38,74,78,27,74,84,42,58,66,50,73,83,48,33,42,36,76,47,41,57,57,52,34,33,41,37,28,20,45,73,45,22,43,36,35,27,34,57,38,74,94,70,72,39,57,43,64,33,27,22,48,86,57,76,33,52,36,44,28,56,30,73,74,51,98,54,29,35,37,37,22,16,62,79,5,34,39,34,35,36,26,59,45,90,84,67,60,69,72,64,74,70,64,81,84,64,63,74,65,51,58,52,66,49,68,100,70,64,39,94,35,55,50,38,82,50,22,26,44,78,72,74,44,32,29,46,42,50,42,76,31,23,77,27,61,91,28,58,64,24,37,36,35,21,26,77,90,25,51,46,33,32,36,40,62,35,79,38,67,67,59,44,53,51,49,51,52,48,37,56,55,40,45,68,76,55,53,71,83,66,84,50,48,66,58,42,46,50,32,62,82,41,52,59,27,44,44,39,58,37,61,58,44,57,46,53,79,73,45,56,67,70,57,34,46,52,53,21,52,75,71,72,45,52,52,70,57,58,56,50,53,54,52,45,60,59,61,52,47

Radius of gyration: 24.94 Å; Cα contacts (8 Å, |Δi|>4): 1034; chains: 2; bounding box: 74×82×53 Å